Protein 8UVK (pdb70)

Secondary structure (DSSP, 8-state):
-EEEEE-S-HHHHHHHHHHHHHHT-EEEEESSHHHHHHHHHHS--SEEEEE------HHHHHHHHHHHSTT-EEEEEES--SHHHHHHHHHTT-SEEEESS--HHHHHHHHHHHT-------EEETTEEEETTTTEEEETTEEE---HHHHHHHHHHHHTTTS-B-HHHHHHHH-SSGGGS-THHHHHHHHHHIIIIITTTT---EEEETTTEEEE---/-EEEEE-S-HHHHHHHHHHHHHHT-EEEEESSHHHHHHHHHHS--SEEEEESS-SSS-HHHHHHHHHHH-TTSEEEEEES---HHHHHHHHHHT-SEEEESSP-HHHHHHHHHHHHTTT--SSEEETTEEEETTTTEEEETTEE----SHHHHHHHHHHHTTTSEE-HHHHHHHH-SSTTTS-THHHHHHHHHHHHHTHHHHT---EEEETTTEEEE-TT-

B-factor: mean 86.06, std 21.86, range [49.77, 178.03]

Solvent-accessible surface area: 20911 Å² total; per-residue (Å²): 52,90,0,5,0,16,4,69,85,142,69,44,16,52,55,0,27,94,32,1,75,149,84,63,26,48,29,35,58,10,52,45,40,62,69,5,66,131,49,10,57,114,51,74,2,45,0,0,0,0,17,52,86,120,122,67,47,8,49,103,19,0,74,50,11,16,146,112,8,89,201,3,10,0,0,0,0,5,76,55,60,75,86,103,23,25,35,51,0,0,84,29,0,0,10,0,11,12,53,26,137,25,48,56,79,35,6,37,2,16,0,51,3,34,45,88,168,44,82,96,83,58,39,144,72,118,85,17,47,1,24,21,68,25,24,62,0,35,81,135,69,94,92,26,138,5,56,37,78,27,4,66,0,0,14,32,0,13,129,70,46,120,96,77,7,20,26,123,92,0,12,104,64,18,14,90,111,49,95,131,55,90,76,79,51,0,82,91,4,5,90,55,0,73,99,70,6,16,74,92,38,95,50,63,8,1,76,78,50,90,123,45,12,27,63,4,26,25,143,31,2,0,0,0,0,1,48,79,120,74,31,4,52,60,0,27,89,43,1,80,92,95,56,28,38,26,16,52,5,62,30,33,142,50,0,69,124,37,17,69,88,27,83,5,33,0,0,0,0,2,33,119,10,94,89,40,79,4,25,83,2,0,72,21,0,46,135,66,28,71,153,3,14,1,0,0,0,6,61,64,29,75,76,101,22,18,27,104,0,0,116,28,7,0,26,0,10,19,129,31,127,21,46,42,85,33,5,28,2,13,0,24,4,20,33,8,89,31,23,34,28,60,12,78,41,113,66,0,47,0,32,55,109,68,63,30,0,38,17,136,68,133,108,14,123,5,83,31,81,25,8,67,0,0,18,25,0,9,45,35,40,90,66,16,5,18,58,97,33,0,8,10,2,4,18,112,72,8,106,147,41,83,65,75,42,0,74,90,6,2,87,59,0,77,108,79,1,18,77,82,62,134,38,64,0,8,72,74,19,223,106,74,4,12,2,1,26,16,101,109

Sequence (440 aa):
GRILVIEDEISLNKTIIDNLNEFGYQTDSSENFKDGEYFIGIRHYDLVLASWNPDGDGAELVNTIKHKSPRTSVMIMSAKADKDTEIKALKAGADDFVKKPLDFDILLARIEARLRLGGTNVIKIEDLVIDPDEEKITYKGQDIELKGKPFEVLTHLARHSDQIVSKEQLLDAIWEEPELVTPNVIEVAINQIRQKMDKPLNISTIETVRRRGYRFCFPGRILVIEDEISLNKTIIDNLNEFGYQTDSSENFKDGEYFIGIRHYDLVLASWNLPDGDGAELVNTIKHKSPRTSVMIMSAKADKDTEIKALKAGADDFVKKPLDFDILLARIEARLRLGGTNVIKIEDLVIDPDEEKITYKGQDIELKGKPFEVLTHLARHSDQIVSKEQLLDAIWEEPELVTPNVIEVAINQIRQKMDKPLNISTIETVRRRGYRFCFPK

Radius of gyration: 24.23 Å; Cα contacts (8 Å, |Δi|>4): 770; chains: 2; bounding box: 55×51×70 Å

Foldseek 3Di:
DEEEEAALPPVVQVVVVVLCVVVPYHYDYHPDVVVVLVVCQVDPGQEYEYECAVVNPLLVSLVSCCVNHVNHAYEYEYQPPDPVVQVSNVVSPHPYYAYPVHDSVVVVVVVCVSPDDDDAPWDDDPQWIQHPVVRWIDGPRHTFPAGDLLSVLLSVQSVVAPDFDALLRSLVVRPDPSVVDDSCVVVVSVVVVCVRDCPVVVFDQWDADPPTHIHGDGD/DEEEEEAQPPVVQVVLVVLCVVVPWQYDYHHDLVVSLVCLVPAPGQEYEHECDGVDDHSLRSQVSSCVSPVNYAYEYEYQPDDPVVQVVNVVSPHPYYAYPVDDSVVVVVVVVVVSLLPHDQWDDDDQWIQHPVVRWIDGPNHGFDDDDLLSQLQVSQVSVAPDFDALRNSQSTNPNCSVPDDSVVVVVSVVVVCVGDCVVVVFDAWDADPPGGIHGDRVD

Nearest PDB structures (foldseek):
  8uvk-assembly1_A  TM=1.005E+00  e=1.891E-45  Campylobacter jejuni
  8uvk-assembly1_B  TM=5.355E-01  e=2.330E-37  Campylobacter jejuni
  8uvx-assembly1_B  TM=5.362E-01  e=5.624E-37  Campylobacter jejuni
  3q9s-assembly1_A  TM=5.765E-01  e=9.140E-16  Deinococcus radiodurans
  6lgq-assembly1_D  TM=5.216E-01  e=4.295E-16  Escherichia coli

Structure (mmCIF, N/CA/C/O backbone):
data_8UVK
#
_entry.id   8UVK
#
_cell.length_a   66.620
_cell.length_b   80.101
_cell.length_c   68.202
_cell.angle_alpha   90.000
_cell.angle_beta   105.600
_cell.angle_gamma   90.000
#
_symmetry.space_group_name_H-M   'P 1 21 1'
#
loop_
_entity.id
_entity.type
_entity.pdbx_description
1 polymer 'DNA-binding response regulator'
2 polymer "DNA (5'-D(*TP*TP*GP*GP*TP*TP*AP*AP*TP*AP*AP*TP*AP*TP*CP*TP*TP*AP*AP*TP*T)-3')"
3 polymer "DNA (5'-D(*AP*AP*TP*TP*AP*AP*GP*AP*TP*AP*TP*TP*AP*TP*TP*AP*AP*CP*CP*AP*A)-3')"
4 non-polymer DI(HYDROXYETHYL)ETHER
5 water water
#
loop_
_atom_site.group_PDB
_atom_site.id
_atom_site.type_symbol
_atom_site.label_atom_id
_atom_site.label_alt_id
_atom_site.label_comp_id
_atom_site.label_asym_id
_atom_site.label_entity_id
_atom_site.label_seq_id
_atom_site.pdbx_PDB_ins_code
_atom_site.Cartn_x
_atom_site.Cartn_y
_atom_site.Cartn_z
_atom_site.occupancy
_atom_site.B_iso_or_equiv
_atom_site.auth_seq_id
_atom_site.auth_comp_id
_atom_site.auth_asym_id
_atom_site.auth_atom_id
_atom_site.pdbx_PDB_model_num
ATOM 1 N N . GLY A 1 2 ? 25.86700 25.05100 32.66300 1.000 116.96498 1 GLY A N 1
ATOM 2 C CA . GLY A 1 2 ? 27.08000 25.10800 33.45500 1.000 116.97622 1 GLY A CA 1
ATOM 3 C C . GLY A 1 2 ? 27.22000 26.41600 34.20200 1.000 116.56540 1 GLY A C 1
ATOM 4 O O . GLY A 1 2 ? 28.31100 26.77600 34.63700 1.000 116.43507 1 GLY A O 1
ATOM 5 N N . ARG A 1 3 ? 26.11400 27.13100 34.35700 1.000 116.48896 2 ARG A N 1
ATOM 6 C CA . ARG A 1 3 ? 26.15300 28.40300 35.06000 1.000 116.11856 2 ARG A CA 1
ATOM 7 C C . ARG A 1 3 ? 25.75800 28.24300 36.50900 1.000 116.02368 2 ARG A C 1
ATOM 8 O O . ARG A 1 3 ? 24.63700 27.83900 36.81300 1.000 115.99101 2 ARG A O 1
ATOM 16 N N . ILE A 1 4 ? 26.67900 28.56100 37.40600 1.000 84.70915 3 ILE A N 1
ATOM 17 C CA . ILE A 1 4 ? 26.39000 28.46900 38.82300 1.000 84.58980 3 ILE A CA 1
ATOM 18 C C . ILE A 1 4 ? 26.75900 29.77100 39.49100 1.000 84.30163 3 ILE A C 1
ATOM 19 O O . ILE A 1 4 ? 27.84500 30.29600 39.26800 1.000 84.31943 3 ILE A O 1
ATOM 24 N N . LEU A 1 5 ? 25.86300 30.30800 40.30600 1.000 98.97961 4 LEU A N 1
ATOM 25 C CA . LEU A 1 5 ? 26.19000 31.51600 41.04500 1.000 98.78375 4 LEU A CA 1
ATOM 26 C C . LEU A 1 5 ? 26.31300 31.18800 42.52300 1.000 98.72506 4 LEU A C 1
ATOM 27 O O . LEU A 1 5 ? 25.59600 30.32900 43.03100 1.000 98.73987 4 LEU A O 1
ATOM 32 N N . VAL A 1 6 ? 27.23200 31.85400 43.21100 1.000 93.96820 5 VAL A N 1
ATOM 33 C CA . VAL A 1 6 ? 27.46200 31.56000 44.61900 1.000 93.92661 5 VAL A CA 1
ATOM 34 C C . VAL A 1 6 ? 27.20600 32.76300 45.50700 1.000 93.57303 5 VAL A C 1
ATOM 35 O O . VAL A 1 6 ? 27.75500 33.83600 45.27200 1.000 93.58416 5 VAL A O 1
ATOM 39 N N . ILE A 1 7 ? 26.37700 32.59100 46.52900 1.000 108.37215 6 ILE A N 1
ATOM 40 C CA . ILE A 1 7 ? 26.12900 33.67600 47.46500 1.000 108.10553 6 ILE A CA 1
ATOM 41 C C . ILE A 1 7 ? 26.75900 33.35100 48.79900 1.000 108.34717 6 ILE A C 1
ATOM 42 O O . ILE A 1 7 ? 26.17800 32.62900 49.60700 1.000 108.24632 6 ILE A O 1
ATOM 47 N N . GLU A 1 8 ? 27.95000 33.88100 49.03700 1.000 103.89503 7 GLU A N 1
ATOM 48 C CA . GLU A 1 8 ? 28.62500 33.65500 50.30500 1.000 104.14496 7 GLU A CA 1
ATOM 49 C C . GLU A 1 8 ? 29.19200 34.96700 50.80100 1.000 104.09086 7 GLU A C 1
ATOM 50 O O . GLU A 1 8 ? 29.78900 35.71700 50.03200 1.000 104.07172 7 GLU A O 1
ATOM 56 N N . ASP A 1 9 ? 29.00900 35.25000 52.08400 1.000 122.43910 8 ASP A N 1
ATOM 57 C CA . ASP A 1 9 ? 29.56500 36.47800 52.63800 1.000 122.44137 8 ASP A CA 1
ATOM 58 C C . ASP A 1 9 ? 31.02500 36.34000 53.07700 1.000 123.01826 8 ASP A C 1
ATOM 59 O O . ASP A 1 9 ? 31.69100 37.36700 53.27100 1.000 123.83954 8 ASP A O 1
ATOM 64 N N . GLU A 1 10 ? 31.53900 35.12000 53.27000 1.000 124.45492 9 GLU A N 1
ATOM 65 C CA . GLU A 1 10 ? 32.97600 34.94400 53.47200 1.000 124.99929 9 GLU A CA 1
ATOM 66 C C . GLU A 1 10 ? 33.68900 35.14400 52.14300 1.000 125.05433 9 GLU A C 1
ATOM 67 O O . GLU A 1 10 ? 33.44600 34.39800 51.19000 1.000 125.06084 9 GLU A O 1
ATOM 73 N N . ILE A 1 11 ? 34.56800 36.14700 52.07900 1.000 112.48164 10 ILE A N 1
ATOM 74 C CA . ILE A 1 11 ? 35.29600 36.41400 50.83800 1.000 113.54152 10 ILE A CA 1
ATOM 75 C C . ILE A 1 11 ? 36.19400 35.23400 50.48600 1.000 112.98500 10 ILE A C 1
ATOM 76 O O . ILE A 1 11 ? 36.17500 34.73500 49.35100 1.000 112.89577 10 ILE A O 1
ATOM 81 N N . SER A 1 12 ? 36.97000 34.75200 51.46700 1.000 109.65358 11 SER A N 1
ATOM 82 C CA . SER A 1 12 ? 37.83100 33.59000 51.26800 1.000 110.25773 11 SER A CA 1
ATOM 83 C C . SER A 1 12 ? 37.04500 32.42600 50.67800 1.000 110.25214 11 SER A C 1
ATOM 84 O O . SER A 1 12 ? 37.36000 31.93700 49.58700 1.000 110.26039 11 SER A O 1
ATOM 87 N N . LEU A 1 13 ? 36.00800 31.96700 51.39300 1.000 99.49887 12 LEU A N 1
ATOM 88 C CA . LEU A 1 13 ? 35.17900 30.88000 50.87300 1.000 99.48900 12 LEU A CA 1
ATOM 89 C C . LEU A 1 13 ? 34.67100 31.19800 49.47700 1.000 99.01920 12 LEU A C 1
ATOM 90 O O . LEU A 1 13 ? 34.77000 30.37500 48.56300 1.000 99.26802 12 LEU A O 1
ATOM 95 N N . ASN A 1 14 ? 34.12500 32.40200 49.29800 1.000 99.93711 13 ASN A N 1
ATOM 96 C CA . ASN A 1 14 ? 33.61000 32.80600 47.99700 1.000 99.55160 13 ASN A CA 1
ATOM 97 C C . ASN A 1 14 ? 34.68600 32.70800 46.91900 1.000 99.81832 13 ASN A C 1
ATOM 98 O O . ASN A 1 14 ? 34.46500 32.09000 45.86600 1.000 99.85303 13 ASN A O 1
ATOM 103 N N . LYS A 1 15 ? 35.86100 33.31700 47.16300 1.000 87.64142 14 LYS A N 1
ATOM 104 C CA . LYS A 1 15 ? 36.99800 33.15500 46.25800 1.000 87.90542 14 LYS A CA 1
ATOM 105 C C . LYS A 1 15 ? 37.26400 31.67700 46.00300 1.000 88.31633 14 LYS A C 1
ATOM 106 O O . LYS A 1 15 ? 37.20600 31.20000 44.86100 1.000 88.29942 14 LYS A O 1
ATOM 108 N N . THR A 1 16 ? 37.49800 30.92700 47.08100 1.000 78.38086 15 THR A N 1
ATOM 109 C CA . THR A 1 16 ? 37.74000 29.49300 46.99800 1.000 78.93476 15 THR A CA 1
ATOM 110 C C . THR A 1 16 ? 36.72500 28.79100 46.10200 1.000 78.79456 15 THR A C 1
ATOM 111 O O . THR A 1 16 ? 37.08900 28.20800 45.07000 1.000 78.87795 15 THR A O 1
ATOM 115 N N . ILE A 1 17 ? 35.43600 28.89800 46.46400 1.000 75.90332 16 ILE A N 1
ATOM 116 C CA . ILE A 1 17 ? 34.36800 28.17300 45.77100 1.000 75.69962 16 ILE A CA 1
ATOM 117 C C . ILE A 1 17 ? 34.40200 28.44800 44.27000 1.000 75.49188 16 ILE A C 1
ATOM 118 O O . ILE A 1 17 ? 34.31000 27.52400 43.45000 1.000 75.70531 16 ILE A O 1
ATOM 123 N N . ILE A 1 18 ? 34.54200 29.71900 43.88200 1.000 96.52697 17 ILE A N 1
ATOM 124 C CA . ILE A 1 18 ? 34.54100 30.06700 42.45700 1.000 96.23520 17 ILE A CA 1
ATOM 125 C C . ILE A 1 18 ? 35.69000 29.38500 41.72200 1.000 96.56168 17 ILE A C 1
ATOM 126 O O . ILE A 1 18 ? 35.49500 28.80800 40.64100 1.000 96.59724 17 ILE A O 1
ATOM 131 N N . ASP A 1 19 ? 36.91100 29.47300 42.27900 1.000 100.13205 18 ASP A N 1
ATOM 132 C CA . ASP A 1 19 ? 38.07900 28.86600 41.64200 1.000 100.35153 18 ASP A CA 1
ATOM 133 C C . ASP A 1 19 ? 37.89700 27.36300 41.42400 1.000 100.80347 18 ASP A C 1
ATOM 134 O O . ASP A 1 19 ? 38.37200 26.82900 40.41400 1.000 100.80007 18 ASP A O 1
ATOM 139 N N . ASN A 1 20 ? 37.22100 26.69300 42.34700 1.000 89.14295 19 ASN A N 1
ATOM 140 C CA . ASN A 1 20 ? 36.98400 25.26500 42.19700 1.000 89.57796 19 ASN A CA 1
ATOM 141 C C . ASN A 1 20 ? 36.00900 25.01100 41.06400 1.000 89.40323 19 ASN A C 1
ATOM 142 O O . ASN A 1 20 ? 36.23500 24.14100 40.22500 1.000 89.61468 19 ASN A O 1
ATOM 147 N N . LEU A 1 21 ? 34.92500 25.77400 41.03400 1.000 89.83300 20 LEU A N 1
ATOM 148 C CA . LEU A 1 21 ? 33.92000 25.59200 39.99700 1.000 89.63060 20 LEU A CA 1
ATOM 149 C C . LEU A 1 21 ? 34.50400 25.85200 38.62400 1.000 89.35159 20 LEU A C 1
ATOM 150 O O . LEU A 1 21 ? 34.25400 25.10000 37.68200 1.000 89.38369 20 LEU A O 1
ATOM 155 N N . ASN A 1 22 ? 35.28700 26.91600 38.50700 1.000 97.13618 21 ASN A N 1
ATOM 156 C CA . ASN A 1 22 ? 35.89300 27.25100 37.22700 1.000 96.85018 21 ASN A CA 1
ATOM 157 C C . ASN A 1 22 ? 36.82700 26.14000 36.79700 1.000 97.10073 21 ASN A C 1
ATOM 158 O O . ASN A 1 22 ? 36.85600 25.76100 35.62900 1.000 96.91248 21 ASN A O 1
ATOM 163 N N . GLU A 1 23 ? 37.58400 25.60600 37.74500 1.000 129.38949 22 GLU A N 1
ATOM 164 C CA . GLU A 1 23 ? 38.49200 24.52000 37.43100 1.000 129.61720 22 GLU A CA 1
ATOM 165 C C . GLU A 1 23 ? 37.71200 23.35500 36.86600 1.000 129.79571 22 GLU A C 1
ATOM 166 O O . GLU A 1 23 ? 38.12600 22.73900 35.88600 1.000 129.75188 22 GLU A O 1
ATOM 172 N N . PHE A 1 24 ? 36.57400 23.05300 37.47700 1.000 100.74527 23 PHE A N 1
ATOM 173 C CA . PHE A 1 24 ? 35.75900 21.94000 37.01700 1.000 100.93304 23 PHE A CA 1
ATOM 174 C C . PHE A 1 24 ? 35.31000 22.17000 35.58800 1.000 100.58734 23 PHE A C 1
ATOM 175 O O . PHE A 1 24 ? 35.31200 21.24800 34.77600 1.000 100.88511 23 PHE A O 1
ATOM 183 N N . GLY A 1 25 ? 34.92300 23.40000 35.27700 1.000 96.86340 24 GLY A N 1
ATOM 184 C CA . GLY A 1 25 ? 34.45000 23.71000 33.94200 1.000 96.57273 24 GLY A CA 1
ATOM 185 C C . GLY A 1 25 ? 33.22900 24.59400 33.85700 1.000 96.63248 24 GLY A C 1
ATOM 186 O O . GLY A 1 25 ? 32.65000 24.76000 32.78600 1.000 96.71583 24 GLY A O 1
ATOM 187 N N . TYR A 1 26 ? 32.83300 25.16800 34.98600 1.000 97.44871 25 TYR A N 1
ATOM 188 C CA . TYR A 1 26 ? 31.53000 25.79400 35.13400 1.000 97.13862 25 TYR A CA 1
ATOM 189 C C . TYR A 1 26 ? 31.60100 27.29000 34.95800 1.000 96.57729 25 TYR A C 1
ATOM 190 O O . TYR A 1 26 ? 32.48200 27.93700 35.51900 1.000 96.39244 25 TYR A O 1
ATOM 199 N N . GLN A 1 27 ? 30.68400 27.85700 34.18500 1.000 89.74458 26 GLN A N 1
ATOM 200 C CA . GLN A 1 27 ? 30.63500 29.30300 34.08400 1.000 89.35879 26 GLN A CA 1
ATOM 201 C C . GLN A 1 27 ? 30.07200 29.75300 35.40900 1.000 89.30843 26 GLN A C 1
ATOM 202 O O . GLN A 1 27 ? 29.10100 29.17400 35.88900 1.000 89.44354 26 GLN A O 1
ATOM 204 N N . THR A 1 28 ? 30.66400 30.76900 36.02300 1.000 98.10407 27 THR A N 1
ATOM 205 C CA . THR A 1 28 ? 30.21600 31.14900 37.35900 1.000 98.01557 27 THR A CA 1
ATOM 206 C C . THR A 1 28 ? 30.12500 32.63700 37.63300 1.000 97.59191 27 THR A C 1
ATOM 207 O O . THR A 1 28 ? 30.88900 33.42000 37.07400 1.000 97.92236 27 THR A O 1
ATOM 211 N N . ASP A 1 29 ? 29.19500 33.02900 38.49600 1.000 113.57345 28 ASP A N 1
ATOM 212 C CA . ASP A 1 29 ? 29.07900 34.42300 38.89100 1.000 113.53510 28 ASP A CA 1
ATOM 213 C C . ASP A 1 29 ? 29.14200 34.43000 40.40300 1.000 113.27084 28 ASP A C 1
ATOM 214 O O . ASP A 1 29 ? 29.05600 33.37300 41.02400 1.000 113.42397 28 ASP A O 1
ATOM 219 N N . SER A 1 30 ? 29.29400 35.59900 41.01200 1.000 113.94219 29 SER A N 1
ATOM 220 C CA . SER A 1 30 ? 29.45500 35.63100 42.46200 1.000 113.84420 29 SER A CA 1
ATOM 221 C C . SER A 1 30 ? 28.78200 36.80100 43.14900 1.000 113.79167 29 SER A C 1
ATOM 222 O O . SER A 1 30 ? 28.74900 37.90600 42.61400 1.000 115.90651 29 SER A O 1
ATOM 225 N N . SER A 1 31 ? 28.24800 36.56000 44.33900 1.000 100.30351 30 SER A N 1
ATOM 226 C CA . SER A 1 31 ? 27.63300 37.62500 45.11500 1.000 100.58779 30 SER A CA 1
ATOM 227 C C . SER A 1 31 ? 27.85200 37.35900 46.58900 1.000 100.21326 30 SER A C 1
ATOM 228 O O . SER A 1 31 ? 27.89400 36.20700 47.02400 1.000 99.90150 30 SER A O 1
ATOM 231 N N . GLU A 1 32 ? 27.98300 38.43700 47.35400 1.000 103.71213 31 GLU A N 1
ATOM 232 C CA . GLU A 1 32 ? 28.14800 38.34900 48.79800 1.000 103.42071 31 GLU A CA 1
ATOM 233 C C . GLU A 1 32 ? 26.84600 38.58400 49.53700 1.000 102.94084 31 GLU A C 1
ATOM 234 O O . GLU A 1 32 ? 26.81800 38.46200 50.76800 1.000 102.58215 31 GLU A O 1
ATOM 236 N N . ASN A 1 33 ? 25.79600 38.91000 48.78900 1.000 113.10161 32 ASN A N 1
ATOM 237 C CA . ASN A 1 33 ? 24.49800 39.18300 49.38400 1.000 112.91116 32 ASN A CA 1
ATOM 238 C C . ASN A 1 33 ? 23.39700 38.72800 48.44500 1.000 111.53570 32 ASN A C 1
ATOM 239 O O . ASN A 1 33 ? 23.62000 38.57600 47.24500 1.000 111.48257 32 ASN A O 1
ATOM 244 N N . PHE A 1 34 ? 22.20500 38.51300 48.98400 1.000 103.87647 33 PHE A N 1
ATOM 245 C CA . PHE A 1 34 ? 21.08800 38.08300 48.16000 1.000 103.55932 33 PHE A CA 1
ATOM 246 C C . PHE A 1 34 ? 20.67500 39.18400 47.20300 1.000 104.30411 33 PHE A C 1
ATOM 247 O O . PHE A 1 34 ? 20.38900 38.91900 46.04000 1.000 104.11033 33 PHE A O 1
ATOM 249 N N . LYS A 1 35 ? 20.64100 40.41900 47.68800 1.000 117.32165 34 LYS A N 1
ATOM 250 C CA . LYS A 1 35 ? 20.20700 41.53400 46.86000 1.000 119.68601 34 LYS A CA 1
ATOM 251 C C . LYS A 1 35 ? 20.80200 41.42100 45.47500 1.000 119.81923 34 LYS A C 1
ATOM 252 O O . LYS A 1 35 ? 20.08200 41.38100 44.48000 1.000 119.51443 34 LYS A O 1
ATOM 254 N N . ASP A 1 36 ? 22.12200 41.32700 45.39800 1.000 149.61522 35 ASP A N 1
ATOM 255 C CA . ASP A 1 36 ? 22.77700 41.20600 44.10300 1.000 149.94211 35 ASP A CA 1
ATOM 256 C C . ASP A 1 36 ? 22.43300 39.88500 43.43500 1.000 147.01476 35 ASP A C 1
ATOM 257 O O . ASP A 1 36 ? 22.23900 39.82900 42.22100 1.000 147.07441 35 ASP A O 1
ATOM 262 N N . GLY A 1 37 ? 22.35000 38.81900 44.22100 1.000 132.60249 36 GLY A N 1
ATOM 263 C CA . GLY A 1 37 ? 22.08200 37.51200 43.65300 1.000 132.05393 36 GLY A CA 1
ATOM 264 C C . GLY A 1 37 ? 20.77700 37.45900 42.89400 1.000 131.99519 36 GLY A C 1
ATOM 265 O O . GLY A 1 37 ? 20.73100 36.98100 41.76000 1.000 132.07891 36 GLY A O 1
ATOM 266 N N . GLU A 1 38 ? 19.71200 37.96600 43.50300 1.000 133.86722 37 GLU A N 1
ATOM 267 C CA . GLU A 1 38 ? 18.40700 37.93000 42.85800 1.000 133.83192 37 GLU A CA 1
ATOM 268 C C . GLU A 1 38 ? 18.47400 38.69000 41.55200 1.000 134.43440 37 GLU A C 1
ATOM 269 O O . GLU A 1 38 ? 17.73200 38.40400 40.61600 1.000 134.49946 37 GLU A O 1
ATOM 275 N N . TYR A 1 39 ? 19.36800 39.66300 41.48400 1.000 134.06645 38 TYR A N 1
ATOM 276 C CA . TYR A 1 39 ? 19.53600 40.41300 40.25500 1.000 136.03298 38 TYR A CA 1
ATOM 277 C C . TYR A 1 39 ? 20.03500 39.51800 39.13900 1.000 134.80290 38 TYR A C 1
ATOM 278 O O . TYR A 1 39 ? 19.48700 39.53100 38.04100 1.000 134.90704 38 TYR A O 1
ATOM 287 N N . PHE A 1 40 ? 21.06700 38.73100 39.41400 1.000 131.89784 39 PHE A N 1
ATOM 288 C CA . PHE A 1 40 ? 21.65100 37.89800 38.36400 1.000 131.85583 39 PHE A CA 1
ATOM 289 C C . PHE A 1 40 ? 20.65300 36.90600 37.79600 1.000 131.56587 39 PHE A C 1
ATOM 290 O O . PHE A 1 40 ? 20.54400 36.75600 36.57900 1.000 131.82864 39 PHE A O 1
ATOM 298 N N . ILE A 1 41 ? 19.91700 36.23200 38.67000 1.000 119.16702 40 ILE A N 1
ATOM 299 C CA . ILE A 1 41 ? 18.97300 35.22600 38.21000 1.000 119.37478 40 ILE A CA 1
ATOM 300 C C . ILE A 1 41 ? 17.95900 35.88300 37.30000 1.000 119.64745 40 ILE A C 1
ATOM 301 O O . ILE A 1 41 ? 17.42600 35.24500 36.39500 1.000 120.04126 40 ILE A O 1
ATOM 306 N N . GLY A 1 42 ? 17.69100 37.16100 37.53200 1.000 136.09670 41 GLY A N 1
ATOM 307 C CA . GLY A 1 42 ? 16.76800 37.88700 36.68100 1.000 136.63495 41 GLY A CA 1
ATOM 308 C C . GLY A 1 42 ? 17.31900 38.06000 35.28200 1.000 137.09350 41 GLY A C 1
ATOM 309 O O . GLY A 1 42 ? 16.59600 37.89400 34.30100 1.000 137.39021 41 GLY A O 1
ATOM 310 N N . ILE A 1 43 ? 18.60100 38.38800 35.17800 1.000 114.09616 42 ILE A N 1
ATOM 311 C CA . ILE A 1 43 ? 19.20200 38.61900 33.86400 1.000 114.55782 42 ILE A CA 1
ATOM 312 C C . ILE A 1 43 ? 19.31600 37.31200 33.07900 1.000 114.30929 42 ILE A C 1
ATOM 313 O O . ILE A 1 43 ? 18.73300 37.17600 31.99700 1.000 114.59151 42 ILE A O 1
ATOM 318 N N . ARG A 1 44 ? 20.06300 36.33200 33.59900 1.000 100.73480 43 ARG A N 1
ATOM 319 C CA . ARG A 1 44 ? 20.24000 35.07200 32.88600 1.000 100.74800 43 ARG A CA 1
ATOM 320 C C . ARG A 1 44 ? 19.97300 33.88800 33.80700 1.000 100.72231 43 ARG A C 1
ATOM 321 O O . ARG A 1 44 ? 20.01900 33.99700 35.03400 1.000 100.50689 43 ARG A O 1
ATOM 325 N N . HIS A 1 45 ? 19.70100 32.73500 33.20500 1.000 105.59788 44 HIS A N 1
ATOM 326 C CA . HIS A 1 45 ? 19.39600 31.54000 33.98800 1.000 105.61759 44 HIS A CA 1
ATOM 327 C C . HIS A 1 45 ? 20.63600 30.84700 34.50600 1.000 105.57072 44 HIS A C 1
ATOM 328 O O . HIS A 1 45 ? 21.62400 30.71400 33.78700 1.000 105.69006 44 HIS A O 1
ATOM 335 N N . TYR A 1 46 ? 20.58200 30.38800 35.75000 1.000 113.03413 45 TYR A N 1
ATOM 336 C CA . TYR A 1 46 ? 21.70600 29.65600 36.31900 1.000 113.08791 45 TYR A CA 1
ATOM 337 C C . TYR A 1 46 ? 21.26200 28.25400 36.67700 1.000 113.17588 45 TYR A C 1
ATOM 338 O O . TYR A 1 46 ? 20.34200 28.07800 37.46600 1.000 112.87999 45 TYR A O 1
ATOM 347 N N . ASP A 1 47 ? 21.92100 27.25200 36.11400 1.000 97.40776 46 ASP A N 1
ATOM 348 C CA . ASP A 1 47 ? 21.50700 25.87400 36.34300 1.000 97.56033 46 ASP A CA 1
ATOM 349 C C . ASP A 1 47 ? 21.46800 25.50900 37.82200 1.000 97.24687 46 ASP A C 1
ATOM 350 O O . ASP A 1 47 ? 20.73300 24.60800 38.22100 1.000 97.10419 46 ASP A O 1
ATOM 355 N N . LEU A 1 48 ? 22.25900 26.19800 38.63400 1.000 81.84302 47 LEU A N 1
ATOM 356 C CA . LEU A 1 48 ? 22.29700 25.89800 40.05700 1.000 81.56702 47 LEU A CA 1
ATOM 357 C C . LEU A 1 48 ? 22.73200 27.09600 40.87800 1.000 81.25077 47 LEU A C 1
ATOM 358 O O . LEU A 1 48 ? 23.48100 27.94500 40.39900 1.000 81.45059 47 LEU A O 1
ATOM 363 N N . VAL A 1 49 ? 22.26200 27.16700 42.11600 1.000 76.52570 48 VAL A N 1
ATOM 364 C CA . VAL A 1 49 ? 22.64100 28.25900 42.99500 1.000 76.27244 48 VAL A CA 1
ATOM 365 C C . VAL A 1 49 ? 23.17100 27.72700 44.31100 1.000 76.30223 48 VAL A C 1
ATOM 366 O O . VAL A 1 49 ? 22.49700 26.94900 44.98300 1.000 75.98250 48 VAL A O 1
ATOM 370 N N . LEU A 1 50 ? 24.37800 28.13300 44.68500 1.000 75.13245 49 LEU A N 1
ATOM 371 C CA . LEU A 1 50 ? 24.92800 27.72600 45.96900 1.000 75.20904 49 LEU A CA 1
ATOM 372 C C . LEU A 1 50 ? 24.93500 28.92000 46.89200 1.000 74.85306 49 LEU A C 1
ATOM 373 O O . LEU A 1 50 ? 25.61100 29.90900 46.62500 1.000 75.04682 49 LEU A O 1
ATOM 378 N N . ALA A 1 51 ? 24.18400 28.83800 47.98100 1.000 82.57135 50 ALA A N 1
ATOM 379 C CA . ALA A 1 51 ? 24.08100 29.96800 48.88900 1.000 82.28084 50 ALA A CA 1
ATOM 380 C C . ALA A 1 51 ? 24.21500 29.54700 50.33400 1.000 82.20314 50 ALA A C 1
ATOM 381 O O . ALA A 1 51 ? 23.93800 28.40200 50.68200 1.000 82.07541 50 ALA A O 1
ATOM 383 N N . SER A 1 52 ? 24.63500 30.47600 51.18100 1.000 82.83064 51 SER A N 1
ATOM 384 C CA . SER A 1 52 ? 24.77900 30.17700 52.59500 1.000 82.83375 51 SER A CA 1
ATOM 385 C C . SER A 1 52 ? 23.46100 30.33600 53.31900 1.000 82.23807 51 SER A C 1
ATOM 386 O O . SER A 1 52 ? 22.70100 31.25800 53.03800 1.000 81.95499 51 SER A O 1
ATOM 389 N N . TRP A 1 53 ? 23.17900 29.43500 54.24700 1.000 103.18823 52 TRP A N 1
ATOM 390 C CA . TRP A 1 53 ? 21.96500 29.54800 55.04000 1.000 102.75128 52 TRP A CA 1
ATOM 391 C C . TRP A 1 53 ? 22.08800 30.74500 55.96000 1.000 102.91009 52 TRP A C 1
ATOM 392 O O . TRP A 1 53 ? 21.16300 31.54700 56.06800 1.000 102.68023 52 TRP A O 1
ATOM 403 N N . ASN A 1 54 ? 23.23400 30.87600 56.61900 1.000 107.88336 53 ASN A N 1
ATOM 404 C CA . ASN A 1 54 ? 23.46500 32.02000 57.49300 1.000 108.04212 53 ASN A CA 1
ATOM 405 C C . ASN A 1 54 ? 23.97900 33.18600 56.67600 1.000 108.17343 53 ASN A C 1
ATOM 406 O O . ASN A 1 54 ? 25.10800 33.15800 56.18900 1.000 108.56905 53 ASN A O 1
ATOM 408 N N . PRO A 1 56 ? 23.65400 37.80000 55.85800 1.000 139.60479 55 PRO A N 1
ATOM 409 C CA . PRO A 1 56 ? 23.42000 39.08200 56.53200 1.000 141.59315 55 PRO A CA 1
ATOM 410 C C . PRO A 1 56 ? 21.95300 39.31500 56.86700 1.000 141.80239 55 PRO A C 1
ATOM 411 O O . PRO A 1 56 ? 21.63500 39.63200 58.01000 1.000 142.77244 55 PRO A O 1
ATOM 415 N N . ASP A 1 57 ? 21.07400 39.16000 55.88500 1.000 173.31416 56 ASP A N 1
ATOM 416 C CA . ASP A 1 57 ? 19.65000 39.38300 56.11200 1.000 173.62232 56 ASP A CA 1
ATOM 417 C C . ASP A 1 57 ? 19.00900 38.21400 56.84600 1.000 171.42412 56 ASP A C 1
ATOM 418 O O . ASP A 1 57 ? 17.94200 38.36000 57.44000 1.000 171.79075 56 ASP A O 1
ATOM 423 N N . GLY A 1 58 ? 19.65600 37.05600 56.81100 1.000 153.54335 57 GLY A N 1
ATOM 424 C CA . GLY A 1 58 ? 19.12800 35.89300 57.50000 1.000 153.28298 57 GLY A CA 1
ATOM 425 C C . GLY A 1 58 ? 17.74000 35.49200 57.04600 1.000 153.07677 57 GLY A C 1
ATOM 426 O O . GLY A 1 58 ? 16.87900 35.19700 57.87400 1.000 153.12375 57 GLY A O 1
ATOM 427 N N . ASP A 1 59 ? 17.51100 35.47900 55.73800 1.000 120.87353 58 ASP A N 1
ATOM 428 C CA . ASP A 1 59 ? 16.21900 35.05900 55.20700 1.000 120.69193 58 ASP A CA 1
ATOM 429 C C . ASP A 1 59 ? 16.40400 33.90800 54.24000 1.000 120.62541 58 ASP A C 1
ATOM 430 O O . ASP A 1 59 ? 15.75500 33.86000 53.19700 1.000 120.66290 58 ASP A O 1
ATOM 432 N N . GLY A 1 60 ? 17.28400 32.97400 54.57900 1.000 119.19415 59 GLY A N 1
ATOM 433 C CA . GLY A 1 60 ? 17.57100 31.87000 53.68100 1.000 119.14090 59 GLY A CA 1
ATOM 434 C C . GLY A 1 60 ? 16.33900 31.09200 53.28200 1.000 119.02225 59 GLY A C 1
ATOM 435 O O . GLY A 1 60 ? 16.16100 30.75700 52.11200 1.000 118.99448 59 GLY A O 1
ATOM 436 N N . ALA A 1 61 ? 15.47600 30.81200 54.24800 1.000 106.44106 60 ALA A N 1
ATOM 437 C CA . ALA A 1 61 ? 14.25800 30.08900 53.94600 1.000 106.32818 60 ALA A CA 1
ATOM 438 C C . ALA A 1 61 ? 13.51500 30.84600 52.86800 1.000 106.44190 60 ALA A C 1
ATOM 439 O O . ALA A 1 61 ? 13.04100 30.25700 51.89900 1.000 106.45532 60 ALA A O 1
ATOM 441 N N . GLU A 1 62 ? 13.42500 32.15800 53.02500 1.000 125.97344 61 GLU A N 1
ATOM 442 C CA . GLU A 1 62 ? 12.76300 32.97200 52.02000 1.000 126.19236 61 GLU A CA 1
ATOM 443 C C . GLU A 1 62 ? 13.58800 33.01200 50.75000 1.000 126.20581 61 GLU A C 1
ATOM 444 O O . GLU A 1 62 ? 13.04300 33.08100 49.65000 1.000 126.31924 61 GLU A O 1
ATOM 450 N N . LEU A 1 63 ? 14.90400 32.96600 50.89900 1.000 93.22502 62 LEU A N 1
ATOM 451 C CA . LEU A 1 63 ? 15.77400 33.00800 49.73900 1.000 93.37545 62 LEU A CA 1
ATOM 452 C C . LEU A 1 63 ? 15.42900 31.86900 48.80600 1.000 93.41181 62 LEU A C 1
ATOM 453 O O . LEU A 1 63 ? 15.18600 32.08100 47.62200 1.000 93.64604 62 LEU A O 1
ATOM 458 N N . VAL A 1 64 ? 15.36400 30.66000 49.34400 1.000 83.69004 63 VAL A N 1
ATOM 459 C CA . VAL A 1 64 ? 15.08900 29.51000 48.50800 1.000 83.66290 63 VAL A CA 1
ATOM 460 C C . VAL A 1 64 ? 13.79900 29.74900 47.76000 1.000 83.91575 63 VAL A C 1
ATOM 461 O O . VAL A 1 64 ? 13.72400 29.53300 46.55100 1.000 84.22334 63 VAL A O 1
ATOM 465 N N . ASN A 1 65 ? 12.78500 30.21600 48.47300 1.000 110.23423 64 ASN A N 1
ATOM 466 C CA . ASN A 1 65 ? 11.49900 30.46800 47.84900 1.000 110.58457 64 ASN A CA 1
ATOM 467 C C . ASN A 1 65 ? 11.63500 31.45800 46.71200 1.000 110.97507 64 ASN A C 1
ATOM 468 O O . ASN A 1 65 ? 11.16200 31.20600 45.60500 1.000 111.33813 64 ASN A O 1
ATOM 473 N N . THR A 1 66 ? 12.28600 32.58600 46.97300 1.000 111.02941 65 THR A N 1
ATOM 474 C CA . THR A 1 66 ? 12.36900 33.61600 45.93800 1.000 111.36195 65 THR A CA 1
ATOM 475 C C . THR A 1 66 ? 13.09800 33.12000 44.68600 1.000 111.61838 65 THR A C 1
ATOM 476 O O . THR A 1 66 ? 12.69600 33.45200 43.56400 1.000 112.08286 65 THR A O 1
ATOM 480 N N . ILE A 1 67 ? 14.18200 32.34200 44.85100 1.000 84.35352 66 ILE A N 1
ATOM 481 C CA . ILE A 1 67 ? 14.86400 31.75400 43.69100 1.000 84.60882 66 ILE A CA 1
ATOM 482 C C . ILE A 1 67 ? 13.92000 30.84000 42.92100 1.000 84.83632 66 ILE A C 1
ATOM 483 O O . ILE A 1 67 ? 13.80500 30.93600 41.69100 1.000 85.26947 66 ILE A O 1
ATOM 488 N N . LYS A 1 68 ? 13.26600 29.90400 43.62500 1.000 86.46554 67 LYS A N 1
ATOM 489 C CA . LYS A 1 68 ? 12.34400 28.99000 42.95200 1.000 86.72129 67 LYS A CA 1
ATOM 490 C C . LYS A 1 68 ? 11.22600 29.74000 42.23400 1.000 87.30543 67 LYS A C 1
ATOM 491 O O . LYS A 1 68 ? 10.74800 29.28200 41.19400 1.000 87.79470 67 LYS A O 1
ATOM 497 N N . HIS A 1 69 ? 10.80800 30.89300 42.76400 1.000 100.03207 68 HIS A N 1
ATOM 498 C CA . HIS A 1 69 ? 9.78400 31.70100 42.10900 1.000 100.69932 68 HIS A CA 1
ATOM 499 C C . HIS A 1 69 ? 10.34000 32.39700 40.87000 1.000 101.06248 68 HIS A C 1
ATOM 500 O O . HIS A 1 69 ? 9.85200 32.19000 39.74900 1.000 101.64679 68 HIS A O 1
ATOM 507 N N . LYS A 1 70 ? 11.37000 33.23200 41.06400 1.000 102.14521 69 LYS A N 1
ATOM 508 C CA . LYS A 1 70 ? 11.92000 34.02500 39.96700 1.000 102.43689 69 LYS A CA 1
ATOM 509 C C . LYS A 1 70 ? 12.47700 33.13800 38.85300 1.00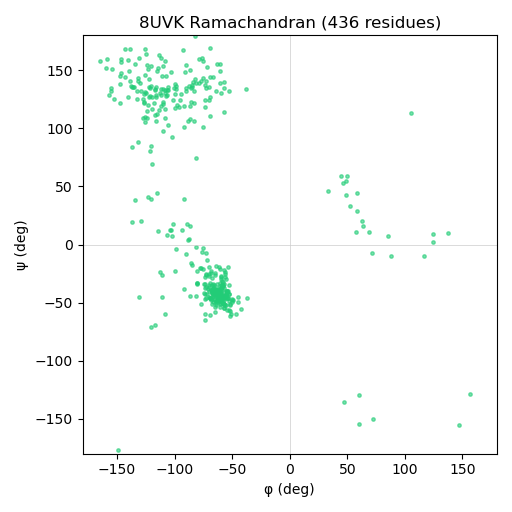0 102.69073 69 LYS A C 1
ATOM 510 O O . LYS A 1 70 ? 12.29300 33.43200 37.66700 1.000 103.23953 69 LYS A O 1
ATOM 516 N N . SER A 1 71 ? 13.14000 32.03700 39.21500 1.000 85.97345 70 SER A N 1
ATOM 517 C CA . SER A 1 71 ? 13.90400 31.22300 38.26800 1.000 86.14278 70 SER A CA 1
ATOM 518 C C . SER A 1 71 ? 13.59600 29.77100 38.59800 1.000 86.01856 70 SER A C 1
ATOM 519 O O . SER A 1 71 ? 14.33500 29.11100 39.34000 1.000 85.57454 70 SER A O 1
ATOM 522 N N . PRO A 1 72 ? 12.48400 29.24600 38.07400 1.000 86.20419 71 PRO A N 1
ATOM 523 C CA . PRO A 1 72 ? 11.96900 27.97600 38.60200 1.000 85.95064 71 PRO A CA 1
ATOM 524 C C . PRO A 1 72 ? 12.80600 26.78800 38.19700 1.000 85.85517 71 PRO A C 1
ATOM 525 O O . PRO A 1 72 ? 12.79600 25.76500 38.89100 1.000 85.41379 71 PRO A O 1
ATOM 529 N N . ARG A 1 73 ? 13.52500 26.88300 37.09300 1.000 94.76745 72 ARG A N 1
ATOM 530 C CA . ARG A 1 73 ? 14.23900 25.72500 36.58600 1.000 94.87635 72 ARG A CA 1
ATOM 531 C C . ARG A 1 73 ? 15.57300 25.48800 37.29300 1.000 94.57827 72 ARG A C 1
ATOM 532 O O . ARG A 1 73 ? 16.26600 24.52200 36.95400 1.000 94.73791 72 ARG A O 1
ATOM 540 N N . THR A 1 74 ? 15.93400 26.36400 38.22400 1.000 90.81709 73 THR A N 1
ATOM 541 C CA . THR A 1 74 ? 17.24000 26.27200 38.87100 1.000 90.64001 73 THR A CA 1
ATOM 542 C C . THR A 1 74 ? 17.26900 25.42500 40.12600 1.000 90.12789 73 THR A C 1
ATOM 543 O O . THR A 1 74 ? 16.25400 25.26800 40.80100 1.000 89.57478 73 THR A O 1
ATOM 547 N N . SER A 1 75 ? 18.44200 24.89000 40.44700 1.000 73.01537 74 SER A N 1
ATOM 548 C CA . SER A 1 75 ? 18.58800 24.08700 41.64900 1.000 72.52646 74 SER A CA 1
ATOM 549 C C . SER A 1 75 ? 19.18600 24.92100 42.75700 1.000 72.25257 74 SER A C 1
ATOM 550 O O . SER A 1 75 ? 20.10900 25.69600 42.52600 1.000 72.60586 74 SER A O 1
ATOM 553 N N . VAL A 1 76 ? 18.66300 24.76700 43.96400 1.000 64.75391 75 VAL A N 1
ATOM 554 C CA . VAL A 1 76 ? 19.18100 25.51600 45.09500 1.000 64.55022 75 VAL A CA 1
ATOM 555 C C . VAL A 1 76 ? 19.91700 24.60300 46.05400 1.000 64.53120 75 VAL A C 1
ATOM 556 O O . VAL A 1 76 ? 19.34300 23.64800 46.57200 1.000 63.99253 75 VAL A O 1
ATOM 560 N N . MET A 1 77 ? 21.19000 24.88800 46.28900 1.000 67.91779 76 MET A N 1
ATOM 561 C CA . MET A 1 77 ? 21.96300 24.10200 47.23600 1.000 68.04338 76 MET A CA 1
ATOM 562 C C . MET A 1 77 ? 22.36300 24.99600 48.38700 1.000 67.91701 76 MET A C 1
ATOM 563 O O . MET A 1 77 ? 22.90200 26.07900 48.17700 1.000 68.24410 76 MET A O 1
ATOM 568 N N . ILE A 1 78 ? 22.09800 24.55400 49.60800 1.000 63.62770 77 ILE A N 1
ATOM 569 C CA . ILE A 1 78 ? 22.38400 25.39100 50.76400 1.000 63.59910 77 ILE A CA 1
ATOM 570 C C . ILE A 1 78 ? 23.58700 24.91500 51.55700 1.000 64.20241 77 ILE A C 1
ATOM 571 O O . ILE A 1 78 ? 23.66700 23.74800 51.93100 1.000 64.21674 77 ILE A O 1
ATOM 576 N N . MET A 1 79 ? 24.52000 25.82200 51.81500 1.000 74.65317 78 MET A N 1
ATOM 577 C CA . MET A 1 79 ? 25.69400 25.48300 52.60300 1.000 75.30031 78 MET A CA 1
ATOM 578 C C . MET A 1 79 ? 25.59700 26.14400 53.96300 1.000 75.06392 78 MET A C 1
ATOM 579 O O . MET A 1 79 ? 25.32400 27.33800 54.06000 1.000 74.83513 78 MET A O 1
ATOM 584 N N . SER A 1 80 ? 25.81000 25.37000 55.01600 1.000 77.70674 79 SER A N 1
ATOM 585 C CA . SER A 1 80 ? 25.72000 25.91300 56.36000 1.000 77.65047 79 SER A CA 1
ATOM 586 C C . SER A 1 80 ? 26.68800 25.24000 57.30700 1.000 78.36610 79 SER A C 1
ATOM 587 O O . SER A 1 80 ? 26.86000 24.02500 57.26700 1.000 78.58680 79 SER A O 1
ATOM 590 N N . ALA A 1 81 ? 27.32600 26.02800 58.15900 1.000 83.25361 80 ALA A N 1
ATOM 591 C CA . ALA A 1 81 ? 28.22000 25.46000 59.15900 1.000 83.94474 80 ALA A CA 1
ATOM 592 C C . ALA A 1 81 ? 27.46000 24.81400 60.30500 1.000 83.65672 80 ALA A C 1
ATOM 593 O O . ALA A 1 81 ? 28.02500 23.97400 61.00900 1.000 84.24546 80 ALA A O 1
ATOM 595 N N . LYS A 1 82 ? 26.20100 25.18200 60.51200 1.000 96.36449 81 LYS A N 1
ATOM 596 C CA . LYS A 1 82 ? 25.34200 24.49500 61.47100 1.000 96.16840 81 LYS A CA 1
ATOM 597 C C . LYS A 1 82 ? 24.77100 23.26300 60.77600 1.000 95.76384 81 LYS A C 1
ATOM 598 O O . LYS A 1 82 ? 23.89800 23.38300 59.91000 1.000 95.04088 81 LYS A O 1
ATOM 600 N N . ALA A 1 83 ? 25.27600 22.08500 61.14200 1.000 112.62860 82 ALA A N 1
ATOM 601 C CA . ALA A 1 83 ? 24.97900 20.85100 60.42600 1.000 112.33512 82 ALA A CA 1
ATOM 602 C C . ALA A 1 83 ? 23.95200 19.97400 61.13500 1.000 112.09616 82 ALA A C 1
ATOM 603 O O . ALA A 1 83 ? 23.72100 18.84200 60.69900 1.000 112.01541 82 ALA A O 1
ATOM 605 N N . ASP A 1 84 ? 23.33100 20.46500 62.20900 1.000 90.14955 83 ASP A N 1
ATOM 606 C CA . ASP A 1 84 ? 22.36100 19.67400 62.96000 1.000 90.30748 83 ASP A CA 1
ATOM 607 C C . ASP A 1 84 ? 21.18800 19.27100 62.06400 1.000 89.59394 83 ASP A C 1
ATOM 608 O O . ASP A 1 84 ? 20.88400 19.93700 61.07000 1.000 88.88009 83 ASP A O 1
ATOM 613 N N . LYS A 1 85 ? 20.51500 18.17200 62.43600 1.000 88.32348 84 LYS A N 1
ATOM 614 C CA . LYS A 1 85 ? 19.36100 17.72600 61.66200 1.000 87.82650 84 LYS A CA 1
ATOM 615 C C . LYS A 1 85 ? 18.36100 18.85200 61.48600 1.000 87.40679 84 LYS A C 1
ATOM 616 O O . LYS A 1 85 ? 17.81300 19.04000 60.39400 1.000 86.64611 84 LYS A O 1
ATOM 622 N N . ASP A 1 86 ? 18.11900 19.61900 62.55100 1.000 107.24837 85 ASP A N 1
ATOM 623 C CA . ASP A 1 86 ? 17.12300 20.67700 62.48800 1.000 106.99049 85 ASP A CA 1
ATOM 624 C C . ASP A 1 86 ? 17.41200 21.64300 61.35400 1.000 106.10469 85 ASP A C 1
ATOM 625 O O . ASP A 1 86 ? 16.49900 22.04500 60.62900 1.000 105.71207 85 ASP A O 1
ATOM 630 N N . THR A 1 87 ? 18.67300 22.03900 61.19000 1.000 82.77316 86 THR A N 1
ATOM 631 C CA . THR A 1 87 ? 19.01400 22.95100 60.10600 1.000 82.19422 86 THR A CA 1
ATOM 632 C C . THR A 1 87 ? 19.00400 22.24500 58.75900 1.000 81.63215 86 THR A C 1
ATOM 633 O O . THR A 1 87 ? 18.65800 22.85900 57.74900 1.000 81.28852 86 THR A O 1
ATOM 637 N N . GLU A 1 88 ? 19.39000 20.97300 58.71200 1.000 68.51804 87 GLU A N 1
ATOM 638 C CA . GLU A 1 88 ? 19.32100 20.24100 57.45700 1.000 68.06616 87 GLU A CA 1
ATOM 639 C C . GLU A 1 88 ? 17.86000 20.09600 57.03200 1.000 67.66810 87 GLU A C 1
ATOM 640 O O . GLU A 1 88 ? 17.44900 20.61000 55.97900 1.000 67.26524 87 GLU A O 1
ATOM 646 N N . ILE A 1 89 ? 17.04700 19.48600 57.90600 1.000 71.98189 88 ILE A N 1
ATOM 647 C CA . ILE A 1 89 ? 15.62700 19.27800 57.64200 1.000 72.05662 88 ILE A CA 1
ATOM 648 C C . ILE A 1 89 ? 14.92100 20.58600 57.29200 1.000 71.86715 88 ILE A C 1
ATOM 649 O O . ILE A 1 89 ? 14.07100 20.61700 56.39600 1.000 71.64725 88 ILE A O 1
ATOM 654 N N . LYS A 1 90 ? 15.25700 21.68600 57.97500 1.000 72.88486 89 LYS A N 1
ATOM 655 C CA . LYS A 1 90 ? 14.52000 22.92400 57.72300 1.000 72.79351 89 LYS A CA 1
ATOM 656 C C . LYS A 1 90 ? 14.89200 23.54500 56.38500 1.000 72.34793 89 LYS A C 1
ATOM 657 O O . LYS A 1 90 ? 14.07400 24.25900 55.78600 1.000 72.32653 89 LYS A O 1
ATOM 659 N N . ALA A 1 91 ? 16.11700 23.30600 55.91700 1.000 70.63669 90 ALA A N 1
ATOM 660 C CA . ALA A 1 91 ? 16.54200 23.82900 54.62500 1.000 70.47277 90 ALA A CA 1
ATOM 661 C C . ALA A 1 91 ? 15.88400 23.05300 53.49200 1.000 70.12086 90 ALA A C 1
ATOM 662 O O . ALA A 1 91 ? 15.38600 23.64000 52.52200 1.000 70.08661 90 ALA A O 1
ATOM 664 N N . LEU A 1 92 ? 15.90300 21.72700 53.59400 1.000 56.25295 91 LEU A N 1
ATOM 665 C CA . LEU A 1 92 ? 15.23500 20.90700 52.60000 1.000 56.01749 91 LEU A CA 1
ATOM 666 C C . LEU A 1 92 ? 13.74100 21.21100 52.58100 1.000 56.24624 91 LEU A C 1
ATOM 667 O O . LEU A 1 92 ? 13.16000 21.42700 51.50800 1.000 56.21696 91 LEU A O 1
ATOM 672 N N . LYS A 1 93 ? 13.11800 21.30800 53.75900 1.000 77.69853 92 LYS A N 1
ATOM 673 C CA . LYS A 1 93 ? 11.68000 21.55000 53.79800 1.000 78.29172 92 LYS A CA 1
ATOM 674 C C . LYS A 1 93 ? 11.31400 22.91100 53.21900 1.000 78.30800 92 LYS A C 1
ATOM 675 O O . LYS A 1 93 ? 10.19800 23.09100 52.72500 1.000 78.66991 92 LYS A O 1
ATOM 681 N N . ALA A 1 94 ? 12.23000 23.87600 53.26600 1.000 68.13225 93 ALA A N 1
ATOM 682 C CA . ALA A 1 94 ? 11.96200 25.18700 52.68700 1.000 68.24830 93 ALA A CA 1
ATOM 683 C C . ALA A 1 94 ? 12.03800 25.18000 51.17100 1.000 68.21948 93 ALA A C 1
ATOM 684 O O . ALA A 1 94 ? 11.80700 26.22200 50.55500 1.000 68.51451 93 ALA A O 1
ATOM 686 N N . GLY A 1 95 ? 12.38400 24.05400 50.55800 1.000 69.06355 94 GLY A N 1
ATOM 687 C CA . GLY A 1 95 ? 12.49000 23.96000 49.11300 1.000 69.13827 94 GLY A CA 1
ATOM 688 C C . GLY A 1 95 ? 13.87700 23.65100 48.57600 1.000 68.98130 94 GLY A C 1
ATOM 689 O O . GLY A 1 95 ? 14.00400 23.38600 47.37200 1.000 69.15227 94 GLY A O 1
ATOM 690 N N . ALA A 1 96 ? 14.92400 23.67600 49.40500 1.000 64.17031 95 ALA A N 1
ATOM 691 C CA . ALA A 1 96 ? 16.28100 23.45300 48.91500 1.000 64.36089 95 ALA A CA 1
ATOM 692 C C . ALA A 1 96 ? 16.38200 22.07100 48.30000 1.000 64.22118 95 ALA A C 1
ATOM 693 O O . ALA A 1 96 ? 15.84600 21.09900 48.83300 1.000 63.80898 95 ALA A O 1
ATOM 695 N N . ASP A 1 97 ? 17.07800 21.97300 47.17800 1.000 69.13807 96 ASP A N 1
ATOM 696 C CA . ASP A 1 97 ? 17.21800 20.69200 46.50200 1.000 69.32236 96 ASP A CA 1
ATOM 697 C C . ASP A 1 97 ? 18.30100 19.85500 47.15600 1.000 69.56836 96 ASP A C 1
ATOM 698 O O . ASP A 1 97 ? 18.30200 18.63300 47.03500 1.000 69.61774 96 ASP A O 1
ATOM 703 N N . ASP A 1 98 ? 19.22600 20.50600 47.85000 1.000 65.35799 97 ASP A N 1
ATOM 704 C CA . ASP A 1 98 ? 20.25800 19.77000 48.56600 1.000 65.79509 97 ASP A CA 1
ATOM 705 C C . ASP A 1 98 ? 20.87100 20.62900 49.66100 1.000 65.81310 97 ASP A C 1
ATOM 706 O O . ASP A 1 98 ? 20.89000 21.85300 49.55800 1.000 65.85094 97 ASP A O 1
ATOM 711 N N . PHE A 1 99 ? 21.36600 19.99000 50.71300 1.000 73.99986 98 PHE A N 1
ATOM 712 C CA . PHE A 1 99 ? 21.99900 20.71900 51.80400 1.000 74.19670 98 PHE A CA 1
ATOM 713 C C . PHE A 1 99 ? 23.41100 20.21200 52.00800 1.000 75.27742 98 PHE A C 1
ATOM 714 O O . PHE A 1 99 ? 23.61500 19.03600 52.29300 1.000 75.55243 98 PHE A O 1
ATOM 722 N N . VAL A 1 100 ? 24.38600 21.09700 51.86300 1.000 82.35228 99 VAL A N 1
ATOM 723 C CA . VAL A 1 100 ? 25.77800 20.70000 52.01600 1.000 83.58956 99 VAL A CA 1
ATOM 724 C C . VAL A 1 100 ? 26.35200 21.25800 53.30000 1.000 83.71831 99 VAL A C 1
ATOM 725 O O . VAL A 1 100 ? 25.84000 22.23700 53.84000 1.000 83.04616 99 VAL A O 1
ATOM 729 N N . LYS A 1 101 ? 27.41600 20.64200 53.79600 1.000 76.21366 100 LYS A N 1
ATOM 730 C CA . LYS A 1 101 ? 27.97000 21.07000 55.07400 1.000 76.44035 100 LYS A CA 1
ATOM 731 C C . LYS A 1 101 ? 29.34000 21.70700 54.97700 1.000 77.42595 100 LYS A C 1
ATOM 732 O O . LYS A 1 101 ? 30.23900 21.16200 54.34200 1.000 78.33517 100 LYS A O 1
ATOM 734 N N . LYS A 1 102 ? 29.50100 22.86400 55.60000 1.000 84.04193 101 LYS A N 1
ATOM 735 C CA . LYS A 1 102 ? 30.79400 23.51300 55.64100 1.000 84.92315 101 LYS A CA 1
ATOM 736 C C . LYS A 1 102 ? 31.38400 23.40100 57.05200 1.000 85.36333 101 LYS A C 1
ATOM 737 O O . LYS A 1 102 ? 30.63600 23.42500 58.03700 1.000 84.79010 101 LYS A O 1
ATOM 743 N N . PRO A 1 103 ? 32.73100 23.25000 57.20100 1.000 73.36498 102 PRO A N 1
ATOM 744 C CA . PRO A 1 103 ? 33.81500 23.30900 56.19600 1.000 74.13414 102 PRO A CA 1
ATOM 745 C C . PRO A 1 103 ? 33.57100 22.39500 55.00500 1.000 74.26949 102 PRO A C 1
ATOM 746 O O . PRO A 1 103 ? 33.15800 21.23900 55.10800 1.000 74.35492 102 PRO A O 1
ATOM 750 N N . LEU A 1 104 ? 33.74300 22.96000 53.82300 1.000 75.81665 103 LEU A N 1
ATOM 751 C CA . LEU A 1 104 ? 33.26100 22.30700 52.62100 1.000 75.76354 103 LEU A CA 1
ATOM 752 C C . LEU A 1 104 ? 34.27300 21.28100 52.15300 1.000 76.80516 103 LEU A C 1
ATOM 753 O O . LEU A 1 104 ? 35.47400 21.56800 52.07600 1.000 77.27877 103 LEU A O 1
ATOM 758 N N . ASP A 1 105 ? 33.78700 20.08000 51.85800 1.000 66.42444 104 ASP A N 1
ATOM 759 C CA . ASP A 1 105 ? 34.55800 19.10000 51.10900 1.000 67.30999 104 ASP A CA 1
ATOM 760 C C . ASP A 1 105 ? 34.32500 19.35600 49.62700 1.000 67.00232 104 ASP A C 1
ATOM 761 O O . ASP A 1 105 ? 33.24600 19.05200 49.10600 1.000 66.57055 104 ASP A O 1
ATOM 766 N N . PHE A 1 106 ? 35.33400 19.87800 48.92500 1.000 78.48740 105 PHE A N 1
ATOM 767 C CA . PHE A 1 106 ? 35.05200 20.25000 47.54800 1.000 78.04713 105 PHE A CA 1
ATOM 768 C C . PHE A 1 106 ? 35.02300 19.06200 46.59200 1.000 78.35733 105 PHE A C 1
ATOM 769 O O . PHE A 1 106 ? 34.40700 19.16400 45.52200 1.000 78.00394 105 PHE A O 1
ATOM 777 N N . ASP A 1 107 ? 35.63800 17.93500 46.96400 1.000 73.74575 106 ASP A N 1
ATOM 778 C CA . ASP A 1 107 ? 35.48800 16.70900 46.18400 1.000 73.89269 106 ASP A CA 1
ATOM 779 C C . ASP A 1 107 ? 34.04900 16.19600 46.23800 1.000 73.85808 106 ASP A C 1
ATOM 780 O O . ASP A 1 107 ? 33.49200 15.75200 45.22700 1.000 73.62927 106 ASP A O 1
ATOM 785 N N . ILE A 1 108 ? 33.43100 16.25900 47.40500 1.000 59.74322 107 ILE A N 1
ATOM 786 C CA . ILE A 1 108 ? 32.05200 15.81900 47.51300 1.000 59.37577 107 ILE A CA 1
ATOM 787 C C . ILE A 1 108 ? 31.12300 16.83600 46.87000 1.000 58.51033 107 ILE A C 1
ATOM 788 O O . ILE A 1 108 ? 30.19300 16.46900 46.15500 1.000 58.10922 107 ILE A O 1
ATOM 793 N N . LEU A 1 109 ? 31.38100 18.11500 47.10800 1.000 62.92833 108 LEU A N 1
ATOM 794 C CA . LEU A 1 109 ? 30.51800 19.15300 46.56800 1.000 62.04136 108 LEU A CA 1
ATOM 795 C C . LEU A 1 109 ? 30.44000 19.05700 45.06300 1.000 62.15286 108 LEU A C 1
ATOM 796 O O . LEU A 1 109 ? 29.35300 19.04000 44.49200 1.000 61.66718 108 LEU A O 1
ATOM 801 N N . LEU A 1 110 ? 31.59300 18.97900 44.41400 1.000 66.77471 109 LEU A N 1
ATOM 802 C CA . LEU A 1 110 ? 31.61500 18.91700 42.96500 1.000 66.67151 109 LEU A CA 1
ATOM 803 C C . LEU A 1 110 ? 30.84600 17.70600 42.47700 1.000 66.86459 109 LEU A C 1
ATOM 804 O O . LEU A 1 110 ? 30.15900 17.76900 41.46100 1.000 66.49472 109 LEU A O 1
ATOM 809 N N . ALA A 1 111 ? 30.95700 16.60300 43.20400 1.000 58.99952 110 ALA A N 1
ATOM 810 C CA . ALA A 1 111 ? 30.22200 15.40000 42.82200 1.000 59.12244 110 ALA A CA 1
ATOM 811 C C . ALA A 1 111 ? 28.70800 15.58100 42.96000 1.000 58.53507 110 ALA A C 1
ATOM 812 O O . ALA A 1 111 ? 27.95500 15.08100 42.12000 1.000 58.33249 110 ALA A O 1
ATOM 814 N N . ARG A 1 112 ? 28.26500 16.29300 43.98700 1.000 70.67036 111 ARG A N 1
ATOM 815 C CA . ARG A 1 112 ? 26.84000 16.50900 44.17800 1.000 69.73626 111 ARG A CA 1
ATOM 816 C C . ARG A 1 112 ? 26.28900 17.46700 43.13600 1.000 69.27080 111 ARG A C 1
ATOM 817 O O . ARG A 1 112 ? 25.21900 17.23700 42.58100 1.000 68.79328 111 ARG A O 1
ATOM 825 N N . ILE A 1 113 ? 27.02100 18.53800 42.86300 1.000 66.54943 112 ILE A N 1
ATOM 826 C CA . ILE A 1 113 ? 26.58500 19.48700 41.85500 1.000 66.17523 112 ILE A CA 1
ATOM 827 C C . ILE A 1 113 ? 26.45100 18.76400 40.53600 1.000 66.53769 112 ILE A C 1
ATOM 828 O O . ILE A 1 113 ? 25.45900 18.92000 39.83000 1.000 66.15555 112 ILE A O 1
ATOM 833 N N . GLU A 1 114 ? 27.44500 17.95300 40.20900 1.000 79.55321 113 GLU A N 1
ATOM 834 C CA . GLU A 1 114 ? 27.38300 17.17800 38.98700 1.000 79.80157 113 GLU A CA 1
ATOM 835 C C . GLU A 1 114 ? 26.10100 16.36600 38.96000 1.000 79.74395 113 GLU A C 1
ATOM 836 O O . GLU A 1 114 ? 25.30400 16.48400 38.03200 1.000 79.47950 113 GLU A O 1
ATOM 842 N N . ALA A 1 115 ? 25.89700 15.54300 39.98200 1.000 62.04901 114 ALA A N 1
ATOM 843 C CA . ALA A 1 115 ? 24.69100 14.72500 40.03500 1.000 61.69829 114 ALA A CA 1
ATOM 844 C C . ALA A 1 115 ? 23.43400 15.58300 39.96900 1.000 60.88298 114 ALA A C 1
ATOM 845 O O . ALA A 1 115 ? 22.42800 15.17600 39.37800 1.000 60.63365 114 ALA A O 1
ATOM 847 N N . ARG A 1 116 ? 23.48200 16.77600 40.55000 1.000 76.63721 115 ARG A N 1
ATOM 848 C CA . ARG A 1 116 ? 22.30000 17.61500 40.57900 1.000 75.70967 115 ARG A CA 1
ATOM 849 C C . ARG A 1 116 ? 22.00100 18.19800 39.19900 1.000 75.84505 115 ARG A C 1
ATOM 850 O O . ARG A 1 116 ? 20.83700 18.49300 38.88700 1.000 75.31028 115 ARG A O 1
ATOM 858 N N . LEU A 1 117 ? 23.02400 18.35600 38.35300 1.000 75.14277 116 LEU A N 1
ATOM 859 C CA . LEU A 1 117 ? 22.84300 18.81200 36.97900 1.000 75.14686 116 LEU A CA 1
ATOM 860 C C . LEU A 1 117 ? 22.95800 17.68400 35.95100 1.000 75.66115 116 LEU A C 1
ATOM 861 O O . LEU A 1 117 ? 23.05400 17.96200 34.75900 1.000 75.71637 116 LEU A O 1
ATOM 866 N N . ARG A 1 118 ? 22.95400 16.42200 36.37200 1.000 67.53090 117 ARG A N 1
ATOM 867 C CA . ARG A 1 118 ? 22.93700 15.32600 35.40600 1.000 67.97232 117 ARG A CA 1
ATOM 868 C C . ARG A 1 118 ? 21.59400 15.22400 34.66800 1.000 67.78917 117 ARG A C 1
ATOM 869 O O . ARG A 1 118 ? 20.52700 15.07400 35.28200 1.000 67.33545 117 ARG A O 1
ATOM 877 N N . LEU A 1 119 ? 21.66100 15.26000 33.34100 1.000 82.78283 118 LEU A N 1
ATOM 878 C CA . LEU A 1 119 ? 20.48200 15.15500 32.49300 1.000 82.65493 118 LEU A CA 1
ATOM 879 C C . LEU A 1 119 ? 20.43400 13.78100 31.84000 1.000 83.09788 118 LEU A C 1
ATOM 880 O O . LEU A 1 119 ? 21.45500 13.28400 31.35600 1.000 83.28097 118 LEU A O 1
ATOM 885 N N . GLY A 1 120 ? 19.25400 13.16300 31.84300 1.000 102.11808 119 GLY A N 1
ATOM 886 C CA . GLY A 1 120 ? 19.09000 11.91500 31.12500 1.000 102.54239 119 GLY A CA 1
ATOM 887 C C . GLY A 1 120 ? 19.21000 12.14100 29.62700 1.000 102.56350 119 GLY A C 1
ATOM 888 O O . GLY A 1 120 ? 18.81100 13.18500 29.10500 1.000 102.26954 119 GLY A O 1
ATOM 889 N N . GLY A 1 121 ? 19.80700 11.17100 28.94300 1.000 86.59416 120 GLY A N 1
ATOM 890 C CA . GLY A 1 121 ? 19.79700 11.19500 27.48700 1.000 86.57078 120 GLY A CA 1
ATOM 891 C C . GLY A 1 121 ? 18.37100 11.23800 26.96000 1.000 86.78890 120 GLY A C 1
ATOM 892 O O . GLY A 1 121 ? 17.46800 10.58300 27.49300 1.000 87.12913 120 GLY A O 1
ATOM 893 N N . THR A 1 122 ? 18.15300 12.03200 25.91600 1.000 96.47466 121 THR A N 1
ATOM 894 C CA . THR A 1 122 ? 16.80700 12.18200 25.37100 1.000 96.60176 121 THR A CA 1
ATOM 895 C C . THR A 1 122 ? 16.66700 11.61900 23.97400 1.000 96.83847 121 THR A C 1
ATOM 896 O O . THR A 1 122 ? 17.66000 11.39100 23.28700 1.000 96.67116 121 THR A O 1
ATOM 900 N N . ASN A 1 1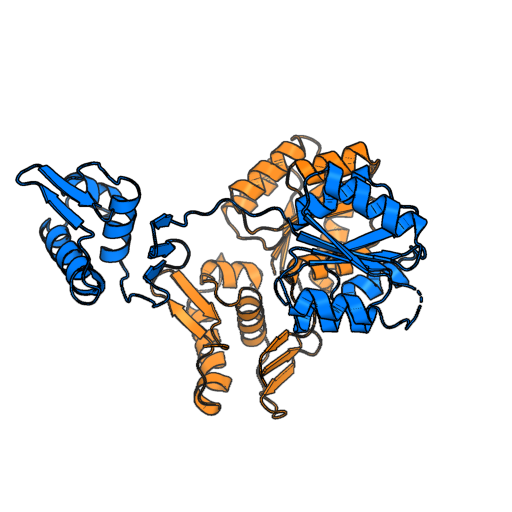23 ? 15.43200 11.39800 23.54800 1.000 94.42185 122 ASN A N 1
ATOM 901 C CA . ASN A 1 123 ? 15.18800 10.90200 22.20600 1.000 94.72343 122 ASN A CA 1
ATOM 902 C C . ASN A 1 123 ? 14.76000 12.05900 21.33700 1.000 94.21444 122 ASN A C 1
ATOM 903 O O . ASN A 1 123 ? 14.19900 11.86000 20.26500 1.000 94.39651 122 ASN A O 1
ATOM 908 N N . VAL A 1 124 ? 15.02200 13.27500 21.79700 1.000 78.38394 123 VAL A N 1
ATOM 909 C CA . VAL A 1 124 ? 14.58600 14.45100 21.05700 1.000 77.93155 123 VAL A CA 1
ATOM 910 C C . VAL A 1 124 ? 15.43800 14.73800 19.83100 1.000 77.72356 123 VAL A C 1
ATOM 911 O O . VAL A 1 124 ? 16.64900 14.53200 19.84800 1.000 77.58103 123 VAL A O 1
ATOM 915 N N . ILE A 1 125 ? 14.80500 15.20800 18.76600 1.000 85.19849 124 ILE A N 1
ATOM 916 C CA . ILE A 1 125 ? 15.50700 15.52900 17.52400 1.000 84.98893 124 ILE A CA 1
ATOM 917 C C . ILE A 1 125 ? 15.30000 17.01600 17.24100 1.000 84.47050 124 ILE A C 1
ATOM 918 O O . ILE A 1 125 ? 14.16200 17.46400 17.02500 1.000 84.53646 124 ILE A O 1
ATOM 923 N N . LYS A 1 126 ? 16.39300 17.77900 17.23800 1.000 100.65961 125 LYS A N 1
ATOM 924 C CA . LYS A 1 126 ? 16.36900 19.19500 16.88900 1.000 100.30429 125 LYS A CA 1
ATOM 925 C C . LYS A 1 126 ? 17.15600 19.36900 15.59200 1.000 100.09408 125 LYS A C 1
ATOM 926 O O . LYS A 1 126 ? 18.36800 19.10700 15.56100 1.000 99.90259 125 LYS A O 1
ATOM 932 N N . ILE A 1 127 ? 16.46700 19.79300 14.52600 1.000 103.36734 126 ILE A N 1
ATOM 933 C CA . ILE A 1 127 ? 17.06700 20.04600 13.21300 1.000 103.12942 126 ILE A CA 1
ATOM 934 C C . ILE A 1 127 ? 16.69900 21.47000 12.81100 1.000 102.91092 126 ILE A C 1
ATOM 935 O O . ILE A 1 127 ? 15.54800 21.72500 12.42800 1.000 103.08094 126 ILE A O 1
ATOM 940 N N . GLU A 1 128 ? 17.66200 22.39100 12.88900 1.000 133.99418 127 GLU A N 1
ATOM 941 C CA . GLU A 1 128 ? 17.46400 23.82200 12.56600 1.000 133.93334 127 GLU A CA 1
ATOM 942 C C . GLU A 1 128 ? 16.38500 24.36100 13.51300 1.000 134.18482 127 GLU A C 1
ATOM 943 O O . GLU A 1 128 ? 16.50500 24.16500 14.73200 1.000 134.23642 127 GLU A O 1
ATOM 949 N N . ASP A 1 129 ? 15.34500 25.03900 13.01500 1.000 127.33414 128 ASP A N 1
ATOM 950 C CA . ASP A 1 129 ? 14.30100 25.61200 13.86000 1.000 127.67411 128 ASP A CA 1
ATOM 951 C C . ASP A 1 129 ? 13.17900 24.62800 14.17600 1.000 128.00754 128 ASP A C 1
ATOM 952 O O . ASP A 1 129 ? 12.10200 25.05400 14.60700 1.000 128.41472 128 ASP A O 1
ATOM 957 N N . LEU A 1 130 ? 13.40500 23.33300 13.96400 1.000 98.49683 129 LEU A N 1
ATOM 958 C CA . LEU A 1 130 ? 12.40700 22.29200 14.19400 1.000 98.83179 129 LEU A CA 1
ATOM 959 C C . LEU A 1 130 ? 12.87700 21.33500 15.28500 1.000 98.82688 129 LEU A C 1
ATOM 960 O O . LEU A 1 130 ? 14.02700 20.88000 15.27400 1.000 98.64177 129 LEU A O 1
ATOM 965 N N . VAL A 1 131 ? 11.98300 21.03700 16.22000 1.000 86.11996 130 VAL A N 1
ATOM 966 C CA . VAL A 1 131 ? 12.18900 20.01700 17.23700 1.000 86.20576 130 VAL A CA 1
ATOM 967 C C . VAL A 1 131 ? 11.09400 18.96100 17.10600 1.000 86.57078 130 VAL A C 1
ATOM 968 O O . VAL A 1 131 ? 9.90800 19.29100 16.96700 1.000 86.73474 130 VAL A O 1
ATOM 972 N N . ILE A 1 132 ? 11.49100 17.69600 17.19400 1.000 75.31791 131 ILE A N 1
ATOM 973 C CA . ILE A 1 132 ? 10.52800 16.61000 17.15900 1.000 75.81644 131 ILE A CA 1
ATOM 974 C C . ILE A 1 132 ? 10.72100 15.78500 18.41900 1.000 76.06646 131 ILE A C 1
ATOM 975 O O . ILE A 1 132 ? 11.72700 15.09400 18.55600 1.000 76.21153 131 ILE A O 1
ATOM 980 N N . ASP A 1 133 ? 9.77300 15.86000 19.34800 1.000 68.38677 132 ASP A N 1
ATOM 981 C CA . ASP A 1 133 ? 9.89900 15.13700 20.61000 1.000 68.60322 132 ASP A CA 1
ATOM 982 C C . ASP A 1 133 ? 8.97900 13.93200 20.66700 1.000 69.39439 132 ASP A C 1
ATOM 983 O O . ASP A 1 133 ? 7.78000 14.07200 20.89000 1.000 69.42976 132 ASP A O 1
ATOM 988 N N . PRO A 1 134 ? 9.54400 12.73800 20.47900 1.000 67.81014 133 PRO A N 1
ATOM 989 C CA . PRO A 1 134 ? 8.74400 11.51300 20.51500 1.000 68.93000 133 PRO A CA 1
ATOM 990 C C . PRO A 1 134 ? 8.17000 11.25200 21.89500 1.000 69.15117 133 PRO A C 1
ATOM 991 O O . PRO A 1 134 ? 7.03500 10.79800 22.00800 1.000 69.80759 133 PRO A O 1
ATOM 995 N N . ASP A 1 135 ? 8.94100 11.53900 22.93400 1.000 81.13975 134 ASP A N 1
ATOM 996 C CA . ASP A 1 135 ? 8.49500 11.27100 24.29400 1.000 81.22323 134 ASP A CA 1
ATOM 997 C C . ASP A 1 135 ? 7.20600 12.00600 24.61400 1.000 80.62531 134 ASP A C 1
ATOM 998 O O . ASP A 1 135 ? 6.34600 11.47800 25.31000 1.000 80.99014 134 ASP A O 1
ATOM 1003 N N . GLU A 1 136 ? 7.06900 13.22400 24.11000 1.000 67.89849 135 GLU A N 1
ATOM 1004 C CA . GLU A 1 136 ? 5.85900 13.99600 24.34600 1.000 67.31910 135 GLU A CA 1
ATOM 1005 C C . GLU A 1 136 ? 4.99600 14.06200 23.10000 1.000 67.69300 135 GLU A C 1
ATOM 1006 O O . GLU A 1 136 ? 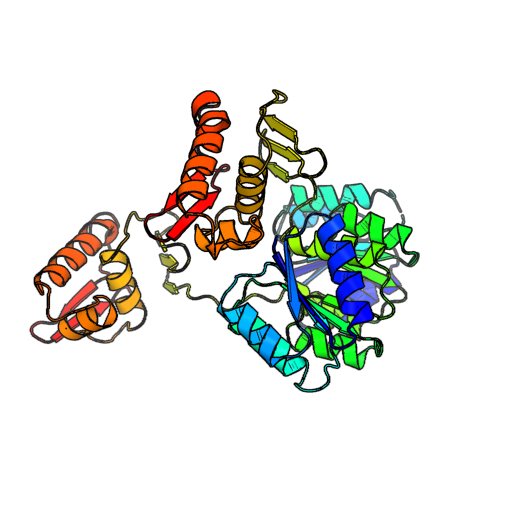4.01600 14.79900 23.06500 1.000 67.28681 135 GLU A O 1
ATOM 1012 N N . GLU A 1 137 ? 5.35700 13.29700 22.07600 1.000 74.04655 136 GLU A N 1
ATOM 1013 C CA . GLU A 1 137 ? 4.62100 13.32900 20.81400 1.000 74.40340 136 GLU A CA 1
ATOM 1014 C C . GLU A 1 137 ? 4.37600 14.76500 20.39800 1.000 73.51244 136 GLU A C 1
ATOM 1015 O O . GLU A 1 137 ? 3.24200 15.16100 20.14100 1.000 73.47908 136 GLU A O 1
ATOM 1021 N N . LYS A 1 138 ? 5.44200 15.55000 20.33900 1.000 76.11582 137 LYS A N 1
ATOM 1022 C CA . LYS A 1 138 ? 5.29300 16.95100 19.98000 1.000 75.71448 137 LYS A CA 1
ATOM 1023 C C . LYS A 1 138 ? 6.22900 17.41000 18.88300 1.000 75.63042 137 LYS A C 1
ATOM 1024 O O . LYS A 1 138 ? 7.39700 17.03300 18.85700 1.000 75.55145 137 LYS A O 1
ATOM 1030 N N . ILE A 1 139 ? 5.71200 18.21400 17.96800 1.000 80.94927 138 ILE A N 1
ATOM 1031 C CA . ILE A 1 139 ? 6.52300 18.78200 16.90300 1.000 80.80698 138 ILE A CA 1
ATOM 1032 C C . ILE A 1 139 ? 6.32200 20.28300 16.95400 1.000 80.79111 138 ILE A C 1
ATOM 1033 O O . ILE A 1 139 ? 5.18200 20.75000 17.00300 1.000 81.20887 138 ILE A O 1
ATOM 1038 N N . THR A 1 140 ? 7.40900 21.04300 16.93200 1.000 91.27094 139 THR A N 1
ATOM 1039 C CA . THR A 1 140 ? 7.28300 22.48600 16.80300 1.000 91.49032 139 THR A CA 1
ATOM 1040 C C . THR A 1 140 ? 8.34700 22.97000 15.83100 1.000 91.17575 139 THR A C 1
ATOM 1041 O O . THR A 1 140 ? 9.49300 22.50400 15.87600 1.000 90.77298 139 THR A O 1
ATOM 1045 N N . TYR A 1 141 ? 7.95900 23.87400 14.93500 1.000 120.26655 140 TYR A N 1
ATOM 1046 C CA . TYR A 1 141 ? 8.90100 24.60400 14.09900 1.000 119.99933 140 TYR A CA 1
ATOM 1047 C C . TYR A 1 141 ? 8.71500 26.09100 14.34400 1.000 120.37548 140 TYR A C 1
ATOM 1048 O O . TYR A 1 141 ? 7.57800 26.58000 14.39400 1.000 121.00858 140 TYR A O 1
ATOM 1057 N N . LYS A 1 142 ? 9.83900 26.80200 14.50100 1.000 124.20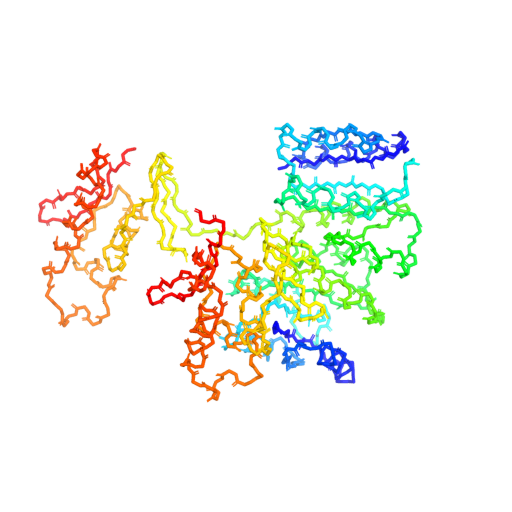498 141 LYS A N 1
ATOM 1058 C CA . LYS A 1 142 ? 9.83800 28.25400 14.67800 1.000 124.48114 141 LYS A CA 1
ATOM 1059 C C . LYS A 1 142 ? 9.00300 28.65000 15.90600 1.000 125.11624 141 LYS A C 1
ATOM 1060 O O . LYS A 1 142 ? 8.41200 29.73300 15.96900 1.000 125.65661 141 LYS A O 1
ATOM 1066 N N . GLY A 1 143 ? 8.94400 27.74900 16.89400 1.000 95.61411 142 GLY A N 1
ATOM 1067 C CA . GLY A 1 143 ? 8.29200 27.99900 18.16500 1.000 96.08382 142 GLY A CA 1
ATOM 1068 C C . GLY A 1 143 ? 6.80000 27.74500 18.20400 1.000 96.93210 142 GLY A C 1
ATOM 1069 O O . GLY A 1 143 ? 6.17100 28.05800 19.22200 1.000 97.54151 142 GLY A O 1
ATOM 1070 N N . GLN A 1 144 ? 6.25500 27.17600 17.13400 1.000 133.15045 143 GLN A N 1
ATOM 1071 C CA . GLN A 1 144 ? 4.82700 26.90700 17.06300 1.000 133.97288 143 GLN A CA 1
ATOM 1072 C C . GLN A 1 144 ? 4.56800 25.41300 16.96400 1.000 133.53585 143 GLN A C 1
ATOM 1073 O O . GLN A 1 144 ? 5.21700 24.71900 16.18500 1.000 132.86239 143 GLN A O 1
ATOM 1079 N N . ASP A 1 145 ? 3.62000 24.91400 17.74800 1.000 106.07476 144 ASP A N 1
ATOM 1080 C CA . ASP A 1 145 ? 3.33300 23.48300 17.75600 1.000 105.61664 144 ASP A CA 1
ATOM 1081 C C . ASP A 1 145 ? 2.68300 23.02000 16.46500 1.000 105.63100 144 ASP A C 1
ATOM 1082 O O . ASP A 1 145 ? 1.88800 23.74300 15.87100 1.000 106.34048 144 ASP A O 1
ATOM 1087 N N . ILE A 1 146 ? 3.01800 21.81300 16.03100 1.000 86.57818 145 ILE A N 1
ATOM 1088 C CA . ILE A 1 146 ? 2.42100 21.26300 14.82700 1.000 86.57912 145 ILE A CA 1
ATOM 1089 C C . ILE A 1 146 ? 1.53200 20.09900 15.21400 1.000 86.69371 145 ILE A C 1
ATOM 1090 O O . ILE A 1 146 ? 1.96600 19.19900 15.92700 1.000 86.32834 145 ILE A O 1
ATOM 1095 N N . GLU A 1 147 ? 0.28900 20.10800 14.75000 1.000 103.01847 146 GLU A N 1
ATOM 1096 C CA . GLU A 1 147 ? -0.64700 19.05600 15.12400 1.000 103.15386 146 GLU A CA 1
ATOM 1097 C C . GLU A 1 147 ? -0.45800 17.80100 14.29700 1.000 102.99192 146 GLU A C 1
ATOM 1098 O O . GLU A 1 147 ? -1.25800 17.51200 13.41000 1.000 103.20518 146 GLU A O 1
ATOM 1104 N N . LEU A 1 148 ? 0.59800 17.05200 14.58100 1.000 87.67915 147 LEU A N 1
ATOM 1105 C CA . LEU A 1 148 ? 0.81700 15.79200 13.88900 1.000 88.02871 147 LEU A CA 1
ATOM 1106 C C . LEU A 1 148 ? 0.94700 14.70800 14.93800 1.000 88.40127 147 LEU A C 1
ATOM 1107 O O . LEU A 1 148 ? 1.70800 14.85500 15.89100 1.000 88.04040 147 LEU A O 1
ATOM 1112 N N . LYS A 1 149 ? 0.20600 13.62100 14.77900 1.000 62.97134 148 LYS A N 1
ATOM 1113 C CA . LYS A 1 149 ? 0.22500 12.57500 15.78900 1.000 63.66928 148 LYS A CA 1
ATOM 1114 C C . LYS A 1 149 ? -0.00600 11.19800 15.20800 1.000 65.09946 148 LYS A C 1
ATOM 1115 O O . LYS A 1 149 ? -0.11800 11.03700 13.99600 1.000 65.40291 148 LYS A O 1
ATOM 1117 N N . GLY A 1 150 ? -0.06400 10.19700 16.07400 1.000 66.26583 149 GLY A N 1
ATOM 1118 C CA . GLY A 1 150 ? -0.32000 8.84700 15.62100 1.000 67.86899 149 GLY A CA 1
ATOM 1119 C C . GLY A 1 150 ? 0.71300 8.32200 14.66000 1.000 68.27203 149 GLY A C 1
ATOM 1120 O O . GLY A 1 150 ? 1.86300 8.75400 14.66900 1.000 67.52760 149 GLY A O 1
ATOM 1121 N N . LYS A 1 151 ? 0.30600 7.37900 13.82500 1.000 74.81016 150 LYS A N 1
ATOM 1122 C CA . LYS A 1 151 ? 1.23600 6.79200 12.86700 1.000 75.01196 150 LYS A CA 1
ATOM 1123 C C . LYS A 1 151 ? 1.89700 7.80300 11.94400 1.000 73.79508 150 LYS A C 1
ATOM 1124 O O . LYS A 1 151 ? 3.07400 7.59200 11.61200 1.000 73.57009 150 LYS A O 1
ATOM 1130 N N . PRO A 1 152 ? 1.23600 8.86800 11.46600 1.000 69.53706 151 PRO A N 1
ATOM 1131 C CA . PRO A 1 152 ? 1.99400 9.89700 10.72700 1.000 68.33481 151 PRO A CA 1
ATOM 1132 C C . PRO A 1 152 ? 3.15700 10.44600 11.53400 1.000 67.46343 151 PRO A C 1
ATOM 1133 O O . PRO A 1 152 ? 4.25000 10.67900 10.98200 1.000 66.90007 151 PRO A O 1
ATOM 1137 N N . PHE A 1 153 ? 2.94200 10.65000 12.83800 1.000 65.52625 152 PHE A N 1
ATOM 1138 C CA . PHE A 1 153 ? 4.02300 11.08700 13.71800 1.000 64.75070 152 PHE A CA 1
ATOM 1139 C C . PHE A 1 153 ? 5.16500 10.08400 13.72900 1.000 65.29643 152 PHE A C 1
ATOM 1140 O O . PHE A 1 153 ? 6.33200 10.46800 13.63500 1.000 64.61078 152 PHE A O 1
ATOM 1148 N N . GLU A 1 154 ? 4.85800 8.79400 13.86500 1.000 69.44685 153 GLU A N 1
ATOM 1149 C CA . GLU A 1 154 ? 5.92500 7.79500 13.88400 1.000 69.92360 153 GLU A CA 1
ATOM 1150 C C . GLU A 1 154 ? 6.64000 7.73600 12.54200 1.000 69.64454 153 GLU A C 1
ATOM 1151 O O . GLU A 1 154 ? 7.85400 7.51100 12.48400 1.000 69.24914 153 GLU A O 1
ATOM 1157 N N . VAL A 1 155 ? 5.90800 7.93100 11.44400 1.000 65.22623 154 VAL A N 1
ATOM 1158 C CA . VAL A 1 155 ? 6.55000 7.86600 10.13800 1.000 64.91168 154 VAL A CA 1
ATOM 1159 C C . VAL A 1 155 ? 7.54400 9.00800 9.99200 1.000 63.69047 154 VAL A C 1
ATOM 1160 O O . VAL A 1 155 ? 8.65800 8.82400 9.48600 1.000 63.35459 154 VAL A O 1
ATOM 1164 N N . LEU A 1 156 ? 7.15500 10.20800 10.41800 1.000 67.09462 155 LEU A N 1
ATOM 1165 C CA . LEU A 1 156 ? 8.06400 11.34200 10.30600 1.000 66.00111 155 LEU A CA 1
ATOM 1166 C C . LEU A 1 156 ? 9.30300 11.12900 11.18100 1.000 65.78659 155 LEU A C 1
ATOM 1167 O O . LEU A 1 156 ? 10.45000 11.24300 10.71000 1.000 65.28684 155 LEU A O 1
ATOM 1172 N N . THR A 1 157 ? 9.08900 10.77700 12.45000 1.000 70.82636 156 THR A N 1
ATOM 1173 C CA . THR A 1 157 ? 10.21800 10.56100 13.34000 1.000 70.61375 156 THR A CA 1
ATOM 1174 C C . THR A 1 157 ? 11.14200 9.47400 12.80000 1.000 71.02145 156 THR A C 1
ATOM 1175 O O . THR A 1 157 ? 12.37100 9.66100 12.74600 1.000 70.42272 156 THR A O 1
ATOM 1179 N N . HIS A 1 158 ? 10.58600 8.35700 12.35700 1.000 88.28995 157 HIS A N 1
ATOM 1180 C CA . HIS A 1 158 ? 11.42900 7.32400 11.77800 1.000 88.50175 157 HIS A CA 1
ATOM 1181 C C . HIS A 1 158 ? 12.32000 7.91200 10.69900 1.000 87.73997 157 HIS A C 1
ATOM 1182 O O . HIS A 1 158 ? 13.53500 7.73600 10.72600 1.000 87.22739 157 HIS A O 1
ATOM 1189 N N . LEU A 1 159 ? 11.72200 8.62100 9.74900 1.000 75.70584 158 LEU A N 1
ATOM 1190 C CA . LEU A 1 159 ? 12.49700 9.17400 8.64600 1.000 75.07054 158 LEU A CA 1
ATOM 1191 C C . LEU A 1 159 ? 13.55700 10.12600 9.15800 1.000 74.19260 158 LEU A C 1
ATOM 1192 O O . LEU A 1 159 ? 14.68800 10.12000 8.68200 1.000 73.65146 158 LEU A O 1
ATOM 1197 N N . ALA A 1 160 ? 13.19500 10.94300 10.13400 1.000 100.31713 159 ALA A N 1
ATOM 1198 C CA . ALA A 1 160 ? 14.14200 11.89900 10.67700 1.000 99.50923 159 ALA A CA 1
ATOM 1199 C C . ALA A 1 160 ? 15.34000 11.16900 11.25100 1.000 99.48656 159 ALA A C 1
ATOM 1200 O O . ALA A 1 160 ? 16.47700 11.60000 11.07900 1.000 98.86752 159 ALA A O 1
ATOM 1202 N N . ARG A 1 161 ? 15.09000 10.05800 11.92800 1.000 87.60147 160 ARG A N 1
ATOM 1203 C CA . ARG A 1 161 ? 16.17500 9.29200 12.52800 1.000 87.52733 160 ARG A CA 1
ATOM 1204 C C . ARG A 1 161 ? 17.05200 8.65300 11.46500 1.000 87.39552 160 ARG A C 1
ATOM 1205 O O . ARG A 1 161 ? 18.22000 8.36400 11.71300 1.000 87.00682 160 ARG A O 1
ATOM 1213 N N . HIS A 1 162 ? 16.49500 8.43100 10.28200 1.000 81.17485 161 HIS A N 1
ATOM 1214 C CA . HIS A 1 162 ? 17.27100 7.86100 9.19100 1.000 80.96761 161 HIS A CA 1
ATOM 1215 C C . HIS A 1 162 ? 17.38500 8.87900 8.07300 1.000 80.49176 161 HIS A C 1
ATOM 1216 O O . HIS A 1 162 ? 17.21400 8.54700 6.90300 1.000 80.51764 161 HIS A O 1
ATOM 1223 N N . SER A 1 163 ? 17.67100 10.12300 8.43200 1.000 109.46866 162 SER A N 1
ATOM 1224 C CA . SER A 1 163 ? 17.76600 11.18500 7.43900 1.000 108.95102 162 SER A CA 1
ATOM 1225 C C . SER A 1 163 ? 18.88300 10.94800 6.44300 1.000 109.78215 162 SER A C 1
ATOM 1226 O O . SER A 1 163 ? 19.84300 10.24000 6.74400 1.000 110.59844 162 SER A O 1
ATOM 1229 N N . ASP A 1 164 ? 18.75900 11.53400 5.25600 1.000 129.71537 163 ASP A N 1
ATOM 1230 C CA . ASP A 1 164 ? 19.77000 11.36200 4.21500 1.000 133.02073 163 ASP A CA 1
ATOM 1231 C C . ASP A 1 164 ? 19.84800 9.90400 3.80100 1.000 134.16354 163 ASP A C 1
ATOM 1232 O O . ASP A 1 164 ? 20.84800 9.46300 3.23900 1.000 136.69439 163 ASP A O 1
ATOM 1237 N N . GLN A 1 165 ? 18.79300 9.15200 4.07900 1.000 126.42790 164 GLN A N 1
ATOM 1238 C CA . GLN A 1 165 ? 18.76100 7.74800 3.71500 1.000 127.57760 164 GLN A CA 1
ATOM 1239 C C . GLN A 1 165 ? 17.37900 7.42600 3.19400 1.000 126.82653 164 GLN A C 1
ATOM 1240 O O . GLN A 1 165 ? 16.38500 7.91300 3.72900 1.000 124.43851 164 GLN A O 1
ATOM 1246 N N . ILE A 1 166 ? 17.30100 6.60500 2.15500 1.000 121.23967 165 ILE A N 1
ATOM 1247 C CA . ILE A 1 166 ? 16.00600 6.30400 1.56200 1.000 120.83959 165 ILE A CA 1
ATOM 1248 C C . ILE A 1 166 ? 15.32300 5.14400 2.25800 1.000 119.42041 165 ILE A C 1
ATOM 1249 O O . ILE A 1 166 ? 15.84600 4.03100 2.28600 1.000 120.75580 165 ILE A O 1
ATOM 1254 N N . VAL A 1 167 ? 14.15600 5.40500 2.82700 1.000 113.85571 166 VAL A N 1
ATOM 1255 C CA . VAL A 1 167 ? 13.39200 4.35100 3.48200 1.000 114.21506 166 VAL A CA 1
ATOM 1256 C C . VAL A 1 167 ? 12.24500 3.93500 2.55800 1.000 114.87028 166 VAL A C 1
ATOM 1257 O O . VAL A 1 167 ? 11.71900 4.73900 1.78100 1.000 114.77144 166 VAL A O 1
ATOM 1261 N N . SER A 1 168 ? 11.87800 2.65700 2.63400 1.000 102.10533 167 SER A N 1
ATOM 1262 C CA . SER A 1 168 ? 10.91800 2.02700 1.74300 1.000 102.79137 167 SER A CA 1
ATOM 1263 C C . SER A 1 168 ? 9.61900 1.69100 2.47300 1.000 103.59328 167 SER A C 1
ATOM 1264 O O . SER A 1 168 ? 9.59100 1.52000 3.69500 1.000 103.79718 167 SER A O 1
ATOM 1267 N N . LYS A 1 169 ? 8.52500 1.63200 1.72500 1.000 90.31622 168 LYS A N 1
ATOM 1268 C CA . LYS A 1 169 ? 7.23000 1.37300 2.34000 1.000 91.23225 168 LYS A CA 1
ATOM 1269 C C . LYS A 1 169 ? 7.30100 0.17700 3.25500 1.000 91.65443 168 LYS A C 1
ATOM 1270 O O . LYS A 1 169 ? 6.84000 0.22900 4.39300 1.000 92.01854 168 LYS A O 1
ATOM 1272 N N . GLU A 1 170 ? 7.88800 -0.90200 2.76400 1.000 124.53571 169 GLU A N 1
ATOM 1273 C CA . GLU A 1 170 ? 7.97000 -2.11600 3.55300 1.000 124.72095 169 GLU A CA 1
ATOM 1274 C C . GLU A 1 170 ? 8.69600 -1.83700 4.84900 1.000 124.28734 169 GLU A C 1
ATOM 1275 O O . GLU A 1 170 ? 8.26600 -2.26900 5.91700 1.000 124.66098 169 GLU A O 1
ATOM 1281 N N . GLN A 1 171 ? 9.79300 -1.09800 4.76100 1.000 109.71584 170 GLN A N 1
ATOM 1282 C CA . GLN A 1 171 ? 10.57300 -0.79800 5.94800 1.000 109.27872 170 GLN A CA 1
ATOM 1283 C C . GLN A 1 171 ? 9.74300 -0.03100 6.96200 1.000 109.73439 170 GLN A C 1
ATOM 1284 O O . GLN A 1 171 ? 9.67900 -0.40800 8.13000 1.000 109.84057 170 GLN A O 1
ATOM 1290 N N . LEU A 1 172 ? 9.08700 1.03100 6.51300 1.000 98.17141 171 LEU A N 1
ATOM 1291 C CA . LEU A 1 172 ? 8.29200 1.84200 7.42100 1.000 98.46884 171 LEU A CA 1
ATOM 1292 C C . LEU A 1 172 ? 7.19700 1.00300 8.04600 1.000 99.39989 171 LEU A C 1
ATOM 1293 O O . LEU A 1 172 ? 6.92900 1.11100 9.23800 1.000 99.66119 171 LEU A O 1
ATOM 1298 N N . LEU A 1 173 ? 6.56800 0.15600 7.24500 1.000 90.97396 172 LEU A N 1
ATOM 1299 C CA . LEU A 1 173 ? 5.48100 -0.66500 7.75300 1.000 91.81422 172 LEU A CA 1
ATOM 1300 C C . LEU A 1 173 ? 5.96100 -1.60700 8.84100 1.000 91.55449 172 LEU A C 1
ATOM 1301 O O . LEU A 1 173 ? 5.34900 -1.70200 9.90000 1.000 91.94611 172 LEU A O 1
ATOM 1306 N N . ASP A 1 174 ? 7.06100 -2.30100 8.58700 1.000 147.75105 173 ASP A N 1
ATOM 1307 C CA . ASP A 1 174 ? 7.58200 -3.24100 9.56800 1.000 147.32268 173 ASP A CA 1
ATOM 1308 C C . ASP A 1 174 ? 8.01400 -2.49300 10.81200 1.000 147.00570 173 ASP A C 1
ATOM 1309 O O . ASP A 1 174 ? 7.79600 -2.95700 11.92900 1.000 147.03354 173 ASP A O 1
ATOM 1314 N N . ALA A 1 175 ? 8.62100 -1.33000 10.62200 1.000 91.43809 174 ALA A N 1
ATOM 1315 C CA . ALA A 1 175 ? 9.10300 -0.54600 11.75200 1.000 91.01900 174 ALA A CA 1
ATOM 1316 C C . ALA A 1 175 ? 7.98900 0.06700 12.57700 1.000 91.69213 174 ALA A C 1
ATOM 1317 O O . ALA A 1 175 ? 8.11700 0.187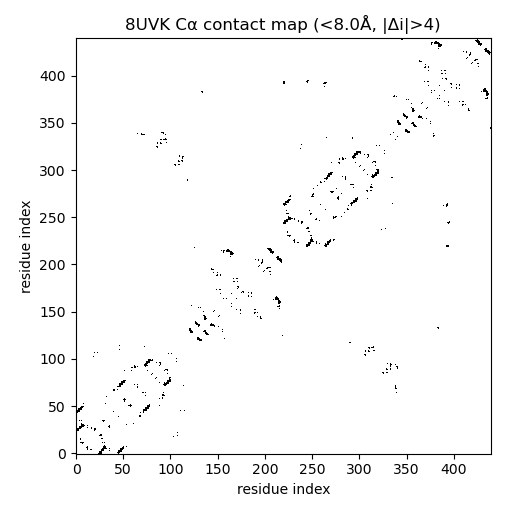00 13.79300 1.000 91.49600 174 ALA A O 1
ATOM 1319 N N . ILE A 1 176 ? 6.89700 0.46200 11.93500 1.000 80.24378 175 ILE A N 1
ATOM 1320 C CA . ILE A 1 176 ? 5.84200 1.16900 12.65700 1.000 80.78690 175 ILE A CA 1
ATOM 1321 C C . ILE A 1 176 ? 4.53000 0.40100 12.79000 1.000 81.78558 175 ILE A C 1
ATOM 1322 O O . ILE A 1 176 ? 3.75100 0.66000 13.70400 1.000 82.23042 175 ILE A O 1
ATOM 1327 N N . TRP A 1 177 ? 4.28300 -0.55000 11.90000 1.000 89.58743 176 TRP A N 1
ATOM 1328 C CA . TRP A 1 177 ? 3.00400 -1.25800 11.93000 1.000 90.53177 176 TRP A CA 1
ATOM 1329 C C . TRP A 1 177 ? 3.11100 -2.70800 12.36500 1.000 90.41144 176 TRP A C 1
ATOM 1330 O O . TRP A 1 177 ? 3.83300 -3.49200 11.75100 1.000 89.86252 176 TRP A O 1
ATOM 1341 N N . GLU A 1 178 ? 2.39000 -3.07600 13.41700 1.000 109.62732 177 GLU A N 1
ATOM 1342 C CA . GLU A 1 178 ? 2.37000 -4.46800 13.83700 1.000 109.26304 177 GLU A CA 1
ATOM 1343 C C . GLU A 1 178 ? 1.56400 -5.23100 12.81300 1.000 109.86470 177 GLU A C 1
ATOM 1344 O O . GLU A 1 178 ? 0.68900 -4.65700 12.16600 1.000 110.85427 177 GLU A O 1
ATOM 1346 N N . GLU A 1 179 ? 1.84100 -6.51800 12.64900 1.000 142.91351 178 GLU A N 1
ATOM 1347 C CA . GLU A 1 179 ? 1.15800 -7.27500 11.61100 1.000 143.32536 178 GLU A CA 1
ATOM 1348 C C . GLU A 1 179 ? 1.22400 -6.49100 10.31700 1.000 143.83309 178 GLU A C 1
ATOM 1349 O O . GLU A 1 179 ? 0.19600 -6.22300 9.69900 1.000 144.73916 178 GLU A O 1
ATOM 1355 N N . PRO A 1 180 ? 2.43800 -6.11900 9.89500 1.000 111.73607 179 PRO A N 1
ATOM 1356 C CA . PRO A 1 180 ? 2.55700 -5.28100 8.70000 1.000 111.99123 179 PRO A CA 1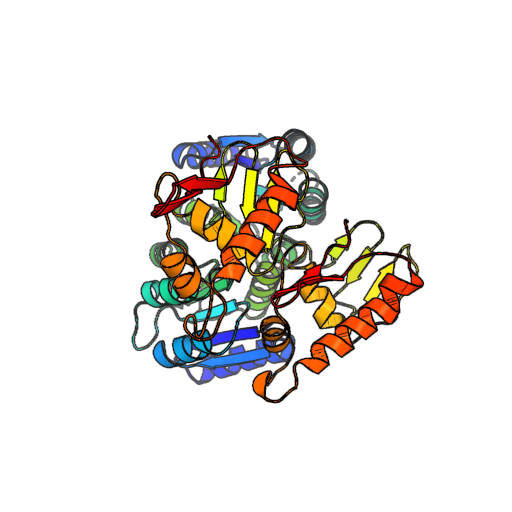
ATOM 1357 C C . PRO A 1 180 ? 2.00700 -5.96900 7.46000 1.000 112.37589 179 PRO A C 1
ATOM 1358 O O . PRO A 1 180 ? 1.70900 -5.29700 6.47500 1.000 112.79723 179 PRO A O 1
ATOM 1362 N N . GLU A 1 181 ? 1.87100 -7.28700 7.50200 1.000 115.84433 180 GLU A N 1
ATOM 1363 C CA . GLU A 1 181 ? 1.39400 -8.02500 6.34000 1.000 116.16980 180 GLU A CA 1
ATOM 1364 C C . GLU A 1 181 ? -0.12400 -8.10400 6.30700 1.000 117.11966 180 GLU A C 1
ATOM 1365 O O . GLU A 1 181 ? -0.69500 -8.77500 5.45000 1.000 117.39105 180 GLU A O 1
ATOM 1367 N N . LEU A 1 182 ? -0.78000 -7.43000 7.24200 1.000 148.68496 181 LEU A N 1
ATOM 1368 C CA . LEU A 1 182 ? -2.23500 -7.46800 7.30100 1.000 149.61419 181 LEU A CA 1
ATOM 1369 C C . LEU A 1 182 ? -2.85300 -6.11100 7.00800 1.000 150.37422 181 LEU A C 1
ATOM 1370 O O . LEU A 1 182 ? -4.04800 -5.91300 7.22500 1.000 150.79230 181 LEU A O 1
ATOM 1375 N N . VAL A 1 183 ? -2.05400 -5.17400 6.51300 1.000 136.60144 182 VAL A N 1
ATOM 1376 C CA . VAL A 1 183 ? -2.56100 -3.82800 6.27200 1.000 136.88403 182 VAL A CA 1
ATOM 1377 C C . VAL A 1 183 ? -2.33800 -3.37500 4.84300 1.000 136.59144 182 VAL A C 1
ATOM 1378 O O . VAL A 1 183 ? -1.53700 -3.96000 4.11700 1.000 136.14959 182 VAL A O 1
ATOM 1382 N N . THR A 1 184 ? -3.04600 -2.32900 4.43800 1.000 104.18159 183 THR A N 1
ATOM 1383 C CA . THR A 1 184 ? -2.89300 -1.80700 3.09000 1.000 103.74085 183 THR A CA 1
ATOM 1384 C C . THR A 1 184 ? -1.73700 -0.82300 3.03700 1.000 102.66930 183 THR A C 1
ATOM 1385 O O . THR A 1 184 ? -1.72500 0.16600 3.76600 1.000 102.28705 183 THR A O 1
ATOM 1389 N N . PRO A 1 185 ? -0.75500 -1.09100 2.16900 1.000 109.95739 184 PRO A N 1
ATOM 1390 C CA . PRO A 1 185 ? 0.40100 -0.19700 2.05600 1.000 108.95442 184 PRO A CA 1
ATOM 1391 C C . PRO A 1 185 ? -0.00700 1.25000 1.81400 1.000 108.44987 184 PRO A C 1
ATOM 1392 O O . PRO A 1 185 ? 0.79500 2.15000 2.05500 1.000 107.54118 184 PRO A O 1
ATOM 1396 N N . ASN A 1 186 ? -1.23300 1.47500 1.35800 1.000 91.60075 185 ASN A N 1
ATOM 1397 C CA . ASN A 1 186 ? -1.70400 2.82800 1.09100 1.000 90.95385 185 ASN A CA 1
ATOM 1398 C C . ASN A 1 186 ? -1.56500 3.68700 2.33600 1.000 90.45433 185 ASN A C 1
ATOM 1399 O O . ASN A 1 186 ? -1.48100 4.90900 2.24800 1.000 89.46706 185 ASN A O 1
ATOM 1404 N N . VAL A 1 187 ? -1.53000 3.04900 3.49700 1.000 70.42763 186 VAL A N 1
ATOM 1405 C CA . VAL A 1 187 ? -1.41100 3.78500 4.74600 1.000 70.07046 186 VAL A CA 1
ATOM 1406 C C . VAL A 1 187 ? -0.20400 4.70500 4.72600 1.000 68.89326 186 VAL A C 1
ATOM 1407 O O . VAL A 1 187 ? -0.27600 5.84100 5.18800 1.000 68.07348 186 VAL A O 1
ATOM 1411 N N . ILE A 1 188 ? 0.90300 4.22300 4.17800 1.000 71.09664 187 ILE A N 1
ATOM 1412 C CA . ILE A 1 188 ? 2.10600 5.03500 4.10800 1.000 70.03257 187 ILE A CA 1
ATOM 1413 C C . ILE A 1 188 ? 1.85900 6.30200 3.31000 1.000 69.18316 187 ILE A C 1
ATOM 1414 O O . ILE A 1 188 ? 2.18300 7.39600 3.76100 1.000 68.25934 187 ILE A O 1
ATOM 1419 N N . GLU A 1 189 ? 1.26600 6.15900 2.13000 1.000 94.98676 188 GLU A N 1
ATOM 1420 C CA . GLU A 1 189 ? 0.99200 7.31600 1.28700 1.000 94.21181 188 GLU A CA 1
ATOM 1421 C C . GLU A 1 189 ? 0.07100 8.28400 1.99900 1.000 93.81236 188 GLU A C 1
ATOM 1422 O O . GLU A 1 189 ? 0.29400 9.49200 1.97700 1.000 92.76917 188 GLU A O 1
ATOM 1428 N N . VAL A 1 190 ? -0.96100 7.75300 2.64000 1.000 61.69814 189 VAL A N 1
ATOM 1429 C CA . VAL A 1 190 ? -1.89000 8.59900 3.37200 1.000 61.09917 189 VAL A CA 1
ATOM 1430 C C . VAL A 1 190 ? -1.17200 9.31700 4.50200 1.000 60.24868 189 VAL A C 1
ATOM 1431 O O . VAL A 1 190 ? -1.37900 10.50900 4.72000 1.000 59.28262 189 VAL A O 1
ATOM 1435 N N . ALA A 1 191 ? -0.31200 8.60000 5.21000 1.000 65.02282 190 ALA A N 1
ATOM 1436 C CA . ALA A 1 191 ? 0.43000 9.20200 6.30800 1.000 64.36820 190 ALA A CA 1
ATOM 1437 C C . ALA A 1 191 ? 1.36200 10.29800 5.81500 1.000 63.08295 190 ALA A C 1
ATOM 1438 O O . ALA A 1 191 ? 1.47800 11.34700 6.44200 1.000 62.15204 190 ALA A O 1
ATOM 1440 N N . ILE A 1 192 ? 2.02900 10.05800 4.69300 1.000 72.60667 191 ILE A N 1
ATOM 1441 C CA . ILE A 1 192 ? 2.93200 11.05900 4.14400 1.000 71.55431 191 ILE A CA 1
ATOM 1442 C C . ILE A 1 192 ? 2.14800 12.30800 3.78900 1.000 70.82793 191 ILE A C 1
ATOM 1443 O O . ILE A 1 192 ? 2.57300 13.42100 4.08900 1.000 69.93135 191 ILE A O 1
ATOM 1448 N N . ASN A 1 193 ? 0.99100 12.12600 3.16600 1.000 70.09099 192 ASN A N 1
ATOM 1449 C CA . ASN A 1 193 ? 0.16100 13.26300 2.81200 1.000 69.50000 192 ASN A CA 1
ATOM 1450 C C . ASN A 1 193 ? -0.15700 14.04200 4.06500 1.000 69.04619 192 ASN A C 1
ATOM 1451 O O . ASN A 1 193 ? -0.04700 15.26400 4.08600 1.000 68.26585 192 ASN A O 1
ATOM 1456 N N . GLN A 1 194 ? -0.54500 13.33300 5.11800 1.000 73.08324 193 GLN A N 1
ATOM 1457 C CA . GLN A 1 194 ? -0.83900 13.98600 6.38300 1.000 72.66277 193 GLN A CA 1
ATOM 1458 C C . GLN A 1 194 ? 0.33200 14.83800 6.81700 1.000 71.84921 193 GLN A C 1
ATOM 1459 O O . GLN A 1 194 ? 0.15700 15.98400 7.21900 1.000 71.29062 193 GLN A O 1
ATOM 1465 N N . ILE A 1 195 ? 1.53400 14.28200 6.73100 1.000 68.16440 194 ILE A N 1
ATOM 1466 C CA . ILE A 1 195 ? 2.70300 15.02300 7.18800 1.000 67.43245 194 ILE A CA 1
ATOM 1467 C C . ILE A 1 195 ? 2.90000 16.26700 6.33500 1.000 66.75686 194 ILE A C 1
ATOM 1468 O O . ILE A 1 195 ? 3.01900 17.38000 6.85900 1.000 66.24792 194 ILE A O 1
ATOM 1473 N N . ARG A 1 196 ? 2.93200 16.09600 5.00900 1.000 92.62150 195 ARG A N 1
ATOM 1474 C CA . ARG A 1 196 ? 3.00800 17.24700 4.12300 1.000 92.09503 195 ARG A CA 1
ATOM 1475 C C . ARG A 1 196 ? 1.87700 18.22900 4.42100 1.000 92.06944 195 ARG A C 1
ATOM 1476 O O . ARG A 1 196 ? 2.09600 19.43800 4.53300 1.000 91.73748 195 ARG A O 1
ATOM 1484 N N . GLN A 1 197 ? 0.66900 17.71000 4.55900 1.000 98.33372 196 GLN A N 1
ATOM 1485 C CA . GLN A 1 197 ? -0.46700 18.57100 4.83200 1.000 98.46618 196 GLN A CA 1
ATOM 1486 C C . GLN A 1 197 ? -0.24600 19.38000 6.09200 1.000 98.29816 196 GLN A C 1
ATOM 1487 O O . GLN A 1 197 ? -0.34000 20.60600 6.07200 1.000 98.38353 196 GLN A O 1
ATOM 1493 N N . LYS A 1 198 ? 0.05100 18.70300 7.19200 1.000 103.32467 197 LYS A N 1
ATOM 1494 C CA . LYS A 1 198 ? 0.20300 19.39900 8.46600 1.000 103.23987 197 LYS A CA 1
ATOM 1495 C C . LYS A 1 198 ? 1.37800 20.36800 8.49100 1.000 102.84484 197 LYS A C 1
ATOM 1496 O O . LYS A 1 198 ? 1.26500 21.45900 9.04500 1.000 103.00915 197 LYS A O 1
ATOM 1502 N N . MET A 1 199 ? 2.50500 19.98300 7.90700 1.000 118.80479 198 MET A N 1
ATOM 1503 C CA . MET A 1 199 ? 3.68000 20.84600 7.98900 1.000 118.38596 198 MET A CA 1
ATOM 1504 C C . MET A 1 199 ? 4.16800 21.35600 6.64100 1.000 118.20068 198 MET A C 1
ATOM 1505 O O . MET A 1 199 ? 4.05000 22.54500 6.35400 1.000 118.28293 198 MET A O 1
ATOM 1510 N N . ASP A 1 200 ? 4.71000 20.47500 5.81200 1.000 118.87280 199 ASP A N 1
ATOM 1511 C CA . ASP A 1 200 ? 5.28600 20.92400 4.54600 1.000 118.57838 199 ASP A CA 1
ATOM 1512 C C . ASP A 1 200 ? 4.47900 22.04700 3.91300 1.000 118.71610 199 ASP A C 1
ATOM 1513 O O . ASP A 1 200 ? 5.04400 23.06000 3.48600 1.000 118.42974 199 ASP A O 1
ATOM 1518 N N . LYS A 1 201 ? 3.15300 21.87600 3.88400 1.000 143.36778 200 LYS A N 1
ATOM 1519 C CA . LYS A 1 201 ? 2.26400 22.79300 3.16800 1.000 143.61738 200 LYS A CA 1
ATOM 1520 C C . LYS A 1 201 ? 2.11000 24.11800 3.91000 1.000 143.91344 200 LYS A C 1
ATOM 1521 O O . LYS A 1 201 ? 2.53100 25.17100 3.42000 1.000 143.85916 200 LYS A O 1
ATOM 1523 N N . PRO A 1 202 ? 1.51100 24.07700 5.10300 1.000 114.92563 201 PRO A N 1
ATOM 1524 C CA . PRO A 1 202 ? 1.27200 25.30800 5.84700 1.000 115.43655 201 PRO A CA 1
ATOM 1525 C C . PRO A 1 202 ? 2.58200 25.99100 6.24600 1.000 114.93715 201 PRO A C 1
ATOM 1526 O O . PRO A 1 202 ? 2.68500 27.22000 6.18100 1.000 115.18371 201 PRO A O 1
ATOM 1528 N N . LEU A 1 203 ? 3.60200 25.21900 6.63300 1.000 121.80933 202 LEU A N 1
ATOM 1529 C CA . LEU A 1 203 ? 4.86100 25.78000 7.12300 1.000 121.38178 202 LEU A CA 1
ATOM 1530 C C . LEU A 1 203 ? 5.92300 25.95300 6.02700 1.000 120.79954 202 LEU A C 1
ATOM 1531 O O . LEU A 1 203 ? 7.09800 26.19000 6.35500 1.000 120.37944 202 LEU A O 1
ATOM 1533 N N . ASN A 1 204 ? 5.53700 25.83700 4.75300 1.000 119.78808 203 ASN A N 1
ATOM 1534 C CA . ASN A 1 204 ? 6.37900 26.15600 3.58600 1.000 119.76502 203 ASN A CA 1
ATOM 1535 C C . ASN A 1 204 ? 7.79900 25.59900 3.72100 1.000 119.41179 203 ASN A C 1
ATOM 1536 O O . ASN A 1 204 ? 8.79300 26.32500 3.68700 1.000 120.10820 203 ASN A O 1
ATOM 1538 N N . ILE A 1 205 ? 7.87400 24.27900 3.86600 1.000 122.60168 204 ILE A N 1
ATOM 1539 C CA . ILE A 1 205 ? 9.13500 23.55700 3.91600 1.000 122.35761 204 ILE A CA 1
ATOM 1540 C C . ILE A 1 205 ? 8.98000 22.28100 3.09700 1.000 122.46804 204 ILE A C 1
ATOM 1541 O O . ILE A 1 205 ? 7.87100 21.90400 2.69800 1.000 122.61079 204 ILE A O 1
ATOM 1543 N N . SER A 1 206 ? 10.10700 21.61900 2.83700 1.000 122.08938 205 SER A N 1
ATOM 1544 C CA . SER A 1 206 ? 10.14400 20.35300 2.10100 1.000 122.57520 205 SER A CA 1
ATOM 1545 C C . SER A 1 206 ? 10.77100 19.30300 3.01400 1.000 122.05519 205 SER A C 1
ATOM 1546 O O . SER A 1 206 ? 11.98200 19.05300 2.95800 1.000 122.54803 205 SER A O 1
ATOM 1549 N N . THR A 1 207 ? 9.95100 18.68600 3.86400 1.000 115.78374 206 THR A N 1
ATOM 1550 C CA . THR A 1 207 ? 10.52900 17.78700 4.85900 1.000 116.03470 206 THR A CA 1
ATOM 1551 C C . THR A 1 207 ? 10.71400 16.36900 4.32300 1.000 116.48892 206 THR A C 1
ATOM 1552 O O . THR A 1 207 ? 11.76300 15.75100 4.54800 1.000 116.42598 206 THR A O 1
ATOM 1556 N N . ILE A 1 208 ? 9.70800 15.84600 3.62000 1.000 105.53655 207 ILE A N 1
ATOM 1557 C CA . ILE A 1 208 ? 9.73100 14.49400 3.06400 1.000 106.15148 207 ILE A CA 1
ATOM 1558 C C . ILE A 1 208 ? 9.93300 14.58700 1.55900 1.000 106.05606 207 ILE A C 1
ATOM 1559 O O . ILE A 1 208 ? 9.26800 15.38500 0.88700 1.000 105.97862 207 ILE A O 1
ATOM 1564 N N . GLU A 1 209 ? 10.84900 13.77600 1.03000 1.000 102.31528 208 GLU A N 1
ATOM 1565 C CA . GLU A 1 209 ? 11.03600 13.61500 -0.40500 1.000 104.13091 208 GLU A CA 1
ATOM 1566 C C . GLU A 1 209 ? 10.86800 12.15200 -0.78600 1.000 104.73366 208 GLU A C 1
ATOM 1567 O O . GLU A 1 209 ? 11.37700 11.25400 -0.10400 1.000 104.19487 208 GLU A O 1
ATOM 1573 N N . THR A 1 210 ? 10.12300 11.94500 -1.87400 1.000 75.65012 209 THR A N 1
ATOM 1574 C CA . THR A 1 210 ? 9.84100 10.64600 -2.47900 1.000 76.71843 209 THR A CA 1
ATOM 1575 C C . THR A 1 210 ? 10.89400 10.33100 -3.51400 1.000 79.93872 209 THR A C 1
ATOM 1576 O O . THR A 1 210 ? 11.16400 11.16700 -4.37400 1.000 81.71775 209 THR A O 1
ATOM 1580 N N . VAL A 1 211 ? 11.45500 9.12700 -3.47300 1.000 100.51624 210 VAL A N 1
ATOM 1581 C CA . VAL A 1 211 ? 12.38800 8.69900 -4.50900 1.000 103.88987 210 VAL A CA 1
ATOM 1582 C C . VAL A 1 211 ? 11.75200 7.52200 -5.22300 1.000 105.07748 210 VAL A C 1
ATOM 1583 O O . VAL A 1 211 ? 11.70700 6.41000 -4.67400 1.000 104.54662 210 VAL A O 1
ATOM 1587 N N . ARG A 1 212 ? 11.28400 7.76300 -6.45000 1.000 112.85981 211 ARG A N 1
ATOM 1588 C CA . ARG A 1 212 ? 10.59100 6.76700 -7.26100 1.000 114.23533 211 ARG A CA 1
ATOM 1589 C C . ARG A 1 212 ? 11.19600 5.37800 -7.10900 1.000 115.56047 211 ARG A C 1
ATOM 1590 O O . ARG A 1 212 ? 12.41800 5.21100 -7.11800 1.000 117.26273 211 ARG A O 1
ATOM 1592 N N . ARG A 1 213 ? 10.32500 4.38800 -6.92900 1.000 121.99879 212 ARG A N 1
ATOM 1593 C CA . ARG A 1 213 ? 10.67700 2.97400 -6.86600 1.000 123.40180 212 ARG A CA 1
ATOM 1594 C C . ARG A 1 213 ? 11.68400 2.65900 -5.76500 1.000 122.61184 212 ARG A C 1
ATOM 1595 O O . ARG A 1 213 ? 12.21100 1.54600 -5.71700 1.000 124.21822 212 ARG A O 1
ATOM 1597 N N . ARG A 1 214 ? 11.95600 3.60100 -4.86200 1.000 124.48282 213 ARG A N 1
ATOM 1598 C CA . ARG A 1 214 ? 12.87900 3.33500 -3.76900 1.000 123.64264 213 ARG A CA 1
ATOM 1599 C C . ARG A 1 214 ? 12.29800 3.75800 -2.42400 1.000 119.95700 213 ARG A C 1
ATOM 1600 O O . ARG A 1 214 ? 12.34900 2.98000 -1.46400 1.000 118.80119 213 ARG A O 1
ATOM 1602 N N . GLY A 1 215 ? 11.70300 4.94100 -2.34100 1.000 96.85183 214 GLY A N 1
ATOM 1603 C CA . GLY A 1 215 ? 11.05100 5.31700 -1.09900 1.000 93.51351 214 GLY A CA 1
ATOM 1604 C C . GLY A 1 215 ? 11.05700 6.77800 -0.72500 1.000 91.96808 214 GLY A C 1
ATOM 1605 O O . GLY A 1 215 ? 11.15900 7.64400 -1.58400 1.000 93.16767 214 GLY A O 1
ATOM 1606 N N . TYR A 1 216 ? 10.93600 7.05500 0.56700 1.000 89.50031 215 TYR A N 1
ATOM 1607 C CA . TYR A 1 216 ? 10.91700 8.43200 1.03000 1.000 88.66271 215 TYR A CA 1
ATOM 1608 C C . TYR A 1 216 ? 12.17700 8.72700 1.81300 1.000 88.18673 215 TYR A C 1
ATOM 1609 O O . TYR A 1 216 ? 12.83500 7.81200 2.30700 1.000 88.44141 215 TYR A O 1
ATOM 1618 N N . ARG A 1 217 ? 12.50700 10.00400 1.95200 1.000 103.90636 216 ARG A N 1
ATOM 1619 C CA . ARG A 1 217 ? 13.69400 10.38800 2.69900 1.000 103.38500 216 ARG A CA 1
ATOM 1620 C C . ARG A 1 217 ? 13.55100 11.77300 3.29500 1.000 102.59602 216 ARG A C 1
ATOM 1621 O O . ARG A 1 217 ? 13.27400 12.73600 2.58200 1.000 102.39056 216 ARG A O 1
ATOM 1629 N N . PHE A 1 218 ? 13.74500 11.88300 4.60400 1.000 98.81302 217 PHE A N 1
ATOM 1630 C CA . PHE A 1 218 ? 13.68300 13.18700 5.23800 1.000 98.23174 217 PHE A CA 1
ATOM 1631 C C . PHE A 1 218 ? 14.74500 14.04200 4.58900 1.000 97.83877 217 PHE A C 1
ATOM 1632 O O . PHE A 1 218 ? 15.89500 13.62000 4.47800 1.000 98.15276 217 PHE A O 1
ATOM 1640 N N . CYS A 1 219 ? 14.38100 15.24000 4.15600 1.000 120.98144 218 CYS A N 1
ATOM 1641 C CA . CYS A 1 219 ? 15.33600 16.06600 3.43100 1.000 122.87914 218 CYS A CA 1
ATOM 1642 C C . CYS A 1 219 ? 15.32000 17.52200 3.85900 1.000 122.49921 218 CYS A C 1
ATOM 1643 O O . CYS A 1 219 ? 15.78400 18.38900 3.12400 1.000 124.60170 218 CYS A O 1
ATOM 1646 N N . PHE A 1 220 ? 14.78600 17.79600 5.04000 1.000 116.58498 219 PHE A N 1
ATOM 1647 C CA . PHE A 1 220 ? 14.74100 19.16400 5.53300 1.000 116.27613 219 PHE A CA 1
ATOM 1648 C C . PHE A 1 220 ? 16.16700 19.59100 5.85600 1.000 117.51736 219 PHE A C 1
ATOM 1649 O O . PHE A 1 220 ? 16.75100 19.08900 6.82400 1.000 116.47001 219 PHE A O 1
ATOM 1651 N N . PRO A 1 221 ? 16.76200 20.52200 5.07900 1.000 137.04378 220 PRO A N 1
ATOM 1652 C CA . PRO A 1 221 ? 18.15900 20.91300 5.30100 1.000 138.57758 220 PRO A CA 1
ATOM 1653 C C . PRO A 1 221 ? 18.34400 21.72400 6.58300 1.000 137.19799 220 PRO A C 1
ATOM 1654 O O . PRO A 1 221 ? 17.44000 22.47100 6.96600 1.000 135.98796 220 PRO A O 1
ATOM 1658 N N . GLY B 1 2 ? 3.43200 8.34300 45.00700 1.000 54.13101 1 GLY B N 1
ATOM 1659 C CA . GLY B 1 2 ? 4.83000 8.01100 44.82200 1.000 53.12303 1 GLY B CA 1
ATOM 1660 C C . GLY B 1 2 ? 5.15400 6.60200 45.25500 1.000 52.82136 1 GLY B C 1
ATOM 1661 O O . GLY B 1 2 ? 4.76900 6.17400 46.34000 1.000 53.10760 1 GLY B O 1
ATOM 1662 N N . ARG B 1 3 ? 5.86500 5.87200 44.40700 1.000 56.34646 2 ARG B N 1
ATOM 1663 C CA . ARG B 1 3 ? 6.23600 4.51000 44.74200 1.000 56.26769 2 ARG B CA 1
ATOM 1664 C C . ARG B 1 3 ? 7.72500 4.42900 44.98600 1.000 55.61860 2 ARG B C 1
ATOM 1665 O O . ARG B 1 3 ? 8.51800 4.96100 44.21200 1.000 55.25183 2 ARG B O 1
ATOM 1673 N N . ILE B 1 4 ? 8.11000 3.76800 46.06800 1.000 53.39789 3 ILE B N 1
ATOM 1674 C CA . ILE B 1 4 ? 9.51900 3.64800 46.39100 1.000 52.95183 3 ILE B CA 1
ATOM 1675 C C . ILE B 1 4 ? 9.94800 2.19700 46.46400 1.000 53.11469 3 ILE B C 1
ATOM 1676 O O . ILE B 1 4 ? 9.32600 1.39700 47.15700 1.000 53.34574 3 ILE B O 1
ATOM 1681 N N . LEU B 1 5 ? 11.00600 1.84900 45.74200 1.000 58.36983 4 LEU B N 1
ATOM 1682 C CA . LEU B 1 5 ? 11.52700 0.49500 45.81800 1.000 58.43705 4 LEU B CA 1
ATOM 1683 C C . LEU B 1 5 ? 12.69100 0.46800 46.77800 1.000 58.50631 4 LEU B C 1
ATOM 1684 O O . LEU B 1 5 ? 13.68300 1.16300 46.57800 1.000 58.58515 4 LEU B O 1
ATOM 1689 N N . VAL B 1 6 ? 12.56900 -0.32600 47.82900 1.000 70.38361 5 VAL B N 1
ATOM 1690 C CA . VAL B 1 6 ? 13.63400 -0.44000 48.81600 1.000 70.64021 5 VAL B CA 1
ATOM 1691 C C . VAL B 1 6 ? 14.38300 -1.73000 48.53600 1.000 70.65678 5 VAL B C 1
ATOM 1692 O O . VAL B 1 6 ? 13.76800 -2.80600 48.46700 1.000 70.50001 5 VAL B O 1
ATOM 1696 N N . ILE B 1 7 ? 15.70100 -1.62600 48.35000 1.000 66.55505 6 ILE B N 1
ATOM 1697 C CA . ILE B 1 7 ? 16.55800 -2.78900 48.15500 1.000 66.65716 6 ILE B CA 1
ATOM 1698 C C . ILE B 1 7 ? 17.53900 -2.83800 49.32300 1.000 67.20647 6 ILE B C 1
ATOM 1699 O O . ILE B 1 7 ? 18.41800 -1.97100 49.44100 1.000 67.54517 6 ILE B O 1
ATOM 1704 N N . GLU B 1 8 ? 17.39000 -3.83800 50.18800 1.000 84.05525 7 GLU B N 1
ATOM 1705 C CA . GLU B 1 8 ? 18.25400 -3.95600 51.36300 1.000 84.88748 7 GLU B CA 1
ATOM 1706 C C . GLU B 1 8 ? 18.31400 -5.38500 51.88100 1.000 85.11173 7 GLU B C 1
ATOM 1707 O O . GLU B 1 8 ? 17.27900 -6.00800 52.10400 1.000 84.88100 7 GLU B O 1
ATOM 1713 N N . ASP B 1 9 ? 19.52100 -5.90300 52.08000 1.000 104.00360 8 ASP B N 1
ATOM 1714 C CA . ASP B 1 9 ? 19.68600 -7.27300 52.56500 1.000 104.21692 8 ASP B CA 1
ATOM 1715 C C . ASP B 1 9 ? 19.26100 -7.45700 54.02200 1.000 104.99175 8 ASP B C 1
ATOM 1716 O O . ASP B 1 9 ? 18.57700 -8.42300 54.35000 1.000 104.85192 8 ASP B O 1
ATOM 1721 N N . GLU B 1 10 ? 19.66000 -6.53800 54.89400 1.000 104.00743 9 GLU B N 1
ATOM 1722 C CA . GLU B 1 10 ? 19.27000 -6.62900 56.29600 1.000 104.98485 9 GLU B CA 1
ATOM 1723 C C . GLU B 1 10 ? 17.76300 -6.67100 56.38200 1.000 104.46567 9 GLU B C 1
ATOM 1724 O O . GLU B 1 10 ? 17.09400 -5.69200 56.05800 1.000 104.15165 9 GLU B O 1
ATOM 1730 N N . ILE B 1 11 ? 17.21800 -7.79400 56.82900 1.000 96.96493 10 ILE B N 1
ATOM 1731 C CA . ILE B 1 11 ? 15.76100 -7.93300 56.83000 1.000 96.38699 10 ILE B CA 1
ATOM 1732 C C . ILE B 1 11 ? 15.12800 -6.96900 57.82500 1.000 97.01584 10 ILE B C 1
ATOM 1733 O O . ILE B 1 11 ? 14.07300 -6.38300 57.56400 1.000 96.54853 10 ILE B O 1
ATOM 1738 N N . SER B 1 12 ? 15.76900 -6.77500 58.97200 1.000 104.46366 11 SER B N 1
ATOM 1739 C CA . SER B 1 12 ? 15.19400 -5.90000 59.98400 1.000 105.21017 11 SER B CA 1
ATOM 1740 C C . SER B 1 12 ? 15.14900 -4.45700 59.49500 1.000 104.93962 11 SER B C 1
ATOM 1741 O O . SER B 1 12 ? 14.11600 -3.78800 59.61200 1.000 104.68458 11 SER B O 1
ATOM 1744 N N . LEU B 1 13 ? 16.25600 -3.96200 58.92800 1.000 81.44816 12 LEU B N 1
ATOM 1745 C CA . LEU B 1 13 ? 16.29000 -2.58200 58.44100 1.000 81.12630 12 LEU B CA 1
ATOM 1746 C C . LEU B 1 13 ? 15.28500 -2.38500 57.31600 1.000 79.81925 12 LEU B C 1
ATOM 1747 O O . LEU B 1 13 ? 14.55200 -1.38700 57.28200 1.000 79.60830 12 LEU B O 1
ATOM 1752 N N . ASN B 1 14 ? 15.23700 -3.34900 56.39300 1.000 93.34853 13 ASN B N 1
ATOM 1753 C CA . ASN B 1 14 ? 14.31000 -3.30500 55.27600 1.000 92.26895 13 ASN B CA 1
ATOM 1754 C C . ASN B 1 14 ? 12.89200 -3.03300 55.76100 1.000 92.32773 13 ASN B C 1
ATOM 1755 O O . ASN B 1 14 ? 12.20000 -2.15300 55.23800 1.000 91.95789 13 ASN B O 1
ATOM 1760 N N . LYS B 1 15 ? 12.45300 -3.76100 56.79300 1.000 89.46465 14 LYS B N 1
ATOM 1761 C CA . LYS B 1 15 ? 11.09800 -3.56100 57.30300 1.000 89.50431 14 LYS B CA 1
ATOM 1762 C C . LYS B 1 15 ? 10.96400 -2.21500 58.01300 1.000 90.20115 14 LYS B C 1
ATOM 1763 O O . LYS B 1 15 ? 9.92200 -1.56100 57.90900 1.000 90.04999 14 LYS B O 1
ATOM 1765 N N . THR B 1 16 ? 12.00300 -1.77000 58.72300 1.000 79.49653 15 THR B N 1
ATOM 1766 C CA . THR B 1 16 ? 11.93500 -0.46600 59.38300 1.000 80.14429 15 THR B CA 1
ATOM 1767 C C . THR B 1 16 ? 11.78100 0.65800 58.36500 1.000 79.52564 15 THR B C 1
ATOM 1768 O O . THR B 1 16 ? 11.03900 1.62500 58.59500 1.000 79.69925 15 THR B O 1
ATOM 1772 N N . ILE B 1 17 ? 12.51900 0.56300 57.25000 1.000 66.00851 16 ILE B N 1
ATOM 1773 C CA . ILE B 1 17 ? 12.45100 1.57400 56.19700 1.000 65.26854 16 ILE B CA 1
ATOM 1774 C C . ILE B 1 17 ? 11.06700 1.54600 55.54700 1.000 64.77516 16 ILE B C 1
ATOM 1775 O O . ILE B 1 17 ? 10.41000 2.58100 55.39000 1.000 64.77373 16 ILE B O 1
ATOM 1780 N N . ILE B 1 18 ? 10.60800 0.35000 55.16600 1.000 69.55657 17 ILE B N 1
ATOM 1781 C CA . ILE B 1 18 ? 9.26400 0.16300 54.61700 1.000 69.22432 17 ILE B CA 1
ATOM 1782 C C . ILE B 1 18 ? 8.19300 0.73100 55.54700 1.000 69.86955 17 ILE B C 1
ATOM 1783 O O . ILE B 1 18 ? 7.22900 1.36400 55.09400 1.000 69.80567 17 ILE B O 1
ATOM 1788 N N . ASP B 1 19 ? 8.35100 0.54600 56.86100 1.000 95.20269 18 ASP B N 1
ATOM 1789 C CA . ASP B 1 19 ? 7.33800 1.05200 57.78400 1.000 95.78570 18 ASP B CA 1
ATOM 1790 C C . ASP B 1 19 ? 7.36000 2.57800 57.86300 1.000 96.24517 18 ASP B C 1
ATOM 1791 O O . ASP B 1 19 ? 6.30500 3.21800 57.96000 1.000 96.45761 18 ASP B O 1
ATOM 1796 N N . ASN B 1 20 ? 8.54800 3.18200 57.82800 1.000 87.16387 19 ASN B N 1
ATOM 1797 C CA . ASN B 1 20 ? 8.63500 4.63800 57.91300 1.000 87.53308 19 ASN B CA 1
ATOM 1798 C C . ASN B 1 20 ? 8.07000 5.29600 56.66200 1.000 87.00585 19 ASN B C 1
ATOM 1799 O O . ASN B 1 20 ? 7.41600 6.34700 56.73900 1.000 87.40341 19 ASN B O 1
ATOM 1804 N N . LEU B 1 21 ? 8.33500 4.69000 55.49800 1.000 59.63538 20 LEU B N 1
ATOM 1805 C CA . LEU B 1 21 ? 7.81900 5.19000 54.22300 1.000 59.08435 20 LEU B CA 1
ATOM 1806 C C . LEU B 1 21 ? 6.30500 5.01400 54.11700 1.000 59.38771 20 LEU B C 1
ATOM 1807 O O . LEU B 1 21 ? 5.60000 5.95000 53.71700 1.000 59.61485 20 LEU B O 1
ATOM 1812 N N . ASN B 1 22 ? 5.78400 3.83200 54.47400 1.000 79.35950 21 ASN B N 1
ATOM 1813 C CA . ASN B 1 22 ? 4.33000 3.62300 54.48000 1.000 79.48457 21 ASN B CA 1
ATOM 1814 C C . ASN B 1 22 ? 3.61500 4.63000 55.38300 1.000 80.20328 21 ASN B C 1
ATOM 1815 O O . ASN B 1 22 ? 2.68300 5.31300 54.94200 1.000 80.23159 21 ASN B O 1
ATOM 1820 N N . GLU B 1 23 ? 4.07100 4.75500 56.64300 1.000 76.12558 22 GLU B N 1
ATOM 1821 C CA . GLU B 1 23 ? 3.59500 5.79800 57.55500 1.000 76.69918 22 GLU B CA 1
ATOM 1822 C C . GLU B 1 23 ? 3.53000 7.15800 56.87000 1.000 76.91539 22 GLU B C 1
ATOM 1823 O O . GLU B 1 23 ? 2.53400 7.88200 57.00000 1.000 77.08445 22 GLU B O 1
ATOM 1825 N N . PHE B 1 24 ? 4.57700 7.52300 56.12400 1.000 81.11311 23 PHE B N 1
ATOM 1826 C CA . PHE B 1 24 ? 4.54800 8.81800 55.44800 1.000 81.23167 23 PHE B CA 1
ATOM 1827 C C . PHE B 1 24 ? 3.41900 8.91200 54.41500 1.000 80.98827 23 PHE B C 1
ATOM 1828 O O . PHE B 1 24 ? 2.88500 10.00200 54.17000 1.000 81.13782 23 PHE B O 1
ATOM 1836 N N . GLY B 1 25 ? 3.10400 7.79800 53.76400 1.000 70.92116 24 GLY B N 1
ATOM 1837 C CA . GLY B 1 25 ? 2.07400 7.80700 52.73900 1.000 70.70401 24 GLY B CA 1
ATOM 1838 C C . GLY B 1 25 ? 2.52500 7.29600 51.38300 1.000 70.11806 24 GLY B C 1
ATOM 1839 O O . GLY B 1 25 ? 1.79300 7.41400 50.40400 1.000 70.00081 24 GLY B O 1
ATOM 1840 N N . TYR B 1 26 ? 3.72100 6.72500 51.31600 1.000 66.42058 25 TYR B N 1
ATOM 1841 C CA . TYR B 1 26 ? 4.24600 6.22600 50.05000 1.000 65.65281 25 TYR B CA 1
ATOM 1842 C C . TYR B 1 26 ? 3.81800 4.80700 49.75500 1.000 65.26275 25 TYR B C 1
ATOM 1843 O O . TYR B 1 26 ? 3.59500 4.02300 50.67400 1.000 65.31714 25 TYR B O 1
ATOM 1852 N N . GLN B 1 27 ? 3.69900 4.46300 48.47900 1.000 65.03042 26 GLN B N 1
ATOM 1853 C CA . GLN B 1 27 ? 3.40800 3.08700 48.12200 1.000 64.66387 26 GLN B CA 1
ATOM 1854 C C . GLN B 1 27 ? 4.76500 2.43600 48.07400 1.000 64.12844 26 GLN B C 1
ATOM 1855 O O . GLN B 1 27 ? 5.69400 3.00600 47.50800 1.000 63.88187 26 GLN B O 1
ATOM 1861 N N . THR B 1 28 ? 4.91500 1.25600 48.66300 1.000 74.92485 27 THR B N 1
ATOM 1862 C CA . THR B 1 28 ? 6.25700 0.68000 48.73500 1.000 74.55305 27 THR B CA 1
ATOM 1863 C C . THR B 1 28 ? 6.45000 -0.79400 48.44800 1.000 74.18216 27 THR B C 1
ATOM 1864 O O . THR B 1 28 ? 5.67800 -1.62900 48.91500 1.000 74.20391 27 THR B O 1
ATOM 1868 N N . ASP B 1 29 ? 7.47600 -1.11700 47.67500 1.000 62.81959 28 ASP B N 1
ATOM 1869 C CA . ASP B 1 29 ? 7.84300 -2.49700 47.42400 1.000 62.50632 28 ASP B CA 1
ATOM 1870 C C . ASP B 1 29 ? 9.22000 -2.74800 48.03000 1.000 62.39501 28 ASP B C 1
ATOM 1871 O O . ASP B 1 29 ? 10.05200 -1.83900 48.12100 1.000 62.41047 28 ASP B O 1
ATOM 1876 N N . SER B 1 30 ? 9.43800 -3.98200 48.45900 1.000 89.04076 29 SER B N 1
ATOM 1877 C CA . SER B 1 30 ? 10.61100 -4.34300 49.23300 1.000 89.20903 29 SER B CA 1
ATOM 1878 C C . SER B 1 30 ? 11.37400 -5.43500 48.50600 1.000 88.97098 29 SER B C 1
ATOM 1879 O O . SER B 1 30 ? 10.77600 -6.33100 47.89900 1.000 88.64881 29 SER B O 1
ATOM 1882 N N . SER B 1 31 ? 12.69900 -5.37000 48.57100 1.000 81.98533 30 SER B N 1
ATOM 1883 C CA . SER B 1 31 ? 13.53400 -6.38200 47.93600 1.000 81.90029 30 SER B CA 1
ATOM 1884 C C . SER B 1 31 ? 14.79400 -6.59200 48.75800 1.000 82.28974 30 SER B C 1
ATOM 1885 O O . SER B 1 31 ? 15.19100 -5.71500 49.52400 1.000 82.62236 30 SER B O 1
ATOM 1888 N N . GLU B 1 32 ? 15.42400 -7.75100 48.60900 1.000 116.54048 31 GLU B N 1
ATOM 1889 C CA . GLU B 1 32 ? 16.61800 -8.05200 49.39100 1.000 117.02512 31 GLU B CA 1
ATOM 1890 C C . GLU B 1 32 ? 17.78100 -8.52600 48.52900 1.000 117.02379 31 GLU B C 1
ATOM 1891 O O . GLU B 1 32 ? 18.71500 -9.14300 49.03400 1.000 117.43027 31 GLU B O 1
ATOM 1897 N N . ASN B 1 33 ? 17.72400 -8.22500 47.23700 1.000 101.65460 32 ASN B N 1
ATOM 1898 C CA . ASN B 1 33 ? 18.80700 -8.59200 46.33400 1.000 101.79955 32 ASN B CA 1
ATOM 1899 C C . ASN B 1 33 ? 18.67200 -7.82800 45.03400 1.000 101.69646 32 ASN B C 1
ATOM 1900 O O . ASN B 1 33 ? 17.58600 -7.37200 44.68700 1.000 101.54050 32 ASN B O 1
ATOM 1905 N N . PHE B 1 34 ? 19.77300 -7.69200 44.30900 1.000 131.02810 33 PHE B N 1
ATOM 1906 C CA . PHE B 1 34 ? 19.75100 -6.95500 43.05700 1.000 131.14221 33 PHE B CA 1
ATOM 1907 C C . PHE B 1 34 ? 18.73400 -7.55500 42.11600 1.000 130.90078 33 PHE B C 1
ATOM 1908 O O . PHE B 1 34 ? 17.92000 -6.84100 41.53500 1.000 130.98434 33 PHE B O 1
ATOM 1916 N N . LYS B 1 35 ? 18.77200 -8.87100 41.96800 1.000 134.64165 34 LYS B N 1
ATOM 1917 C CA . LYS B 1 35 ? 17.84600 -9.54300 41.07100 1.000 134.47102 34 LYS B CA 1
ATOM 1918 C C . LYS B 1 35 ? 16.42500 -9.13100 41.37600 1.000 134.23260 34 LYS B C 1
ATOM 1919 O O . LYS B 1 35 ? 15.74200 -8.55100 40.53400 1.000 134.34760 34 LYS B O 1
ATOM 1925 N N . ASP B 1 36 ? 15.97600 -9.43000 42.58600 1.000 101.17174 35 ASP B N 1
ATOM 1926 C CA . ASP B 1 36 ? 14.60300 -9.10900 42.95800 1.000 101.01704 35 ASP B CA 1
ATOM 1927 C C . ASP B 1 36 ? 14.30700 -7.64100 42.69200 1.000 101.25131 35 ASP B C 1
ATOM 1928 O O . ASP B 1 36 ? 13.24700 -7.28700 42.15700 1.000 101.28128 35 ASP B O 1
ATOM 1933 N N . GLY B 1 37 ? 15.24900 -6.77300 43.02800 1.000 69.94680 36 GLY B N 1
ATOM 1934 C CA . GLY B 1 37 ? 15.06000 -5.36500 42.75400 1.000 70.17244 36 GLY B CA 1
ATOM 1935 C C . GLY B 1 37 ? 14.83000 -5.12100 41.28100 1.000 70.56315 36 GLY B C 1
ATOM 1936 O O . GLY B 1 37 ? 13.86500 -4.46500 40.89800 1.000 70.81088 36 GLY B O 1
ATOM 1937 N N . GLU B 1 38 ? 15.71000 -5.65600 40.44600 1.000 110.49950 37 GLU B N 1
ATOM 1938 C CA . GLU B 1 38 ? 15.59200 -5.44500 39.01100 1.000 111.06869 37 GLU B CA 1
ATOM 1939 C C . GLU B 1 38 ? 14.26800 -5.98900 38.52200 1.000 111.01847 37 GLU B C 1
ATOM 1940 O O . GLU B 1 38 ? 13.64100 -5.40800 37.63800 1.000 111.47273 37 GLU B O 1
ATOM 1946 N N . TYR B 1 39 ? 13.83900 -7.10800 39.08700 1.000 125.04505 38 TYR B N 1
ATOM 1947 C CA . TYR B 1 39 ? 12.54600 -7.66100 38.72800 1.000 125.07040 38 TYR B CA 1
ATOM 1948 C C . TYR B 1 39 ? 11.48400 -6.59100 38.87400 1.000 125.32848 38 TYR B C 1
ATOM 1949 O O . TYR B 1 39 ? 10.77400 -6.28000 37.92000 1.000 125.90833 38 TYR B O 1
ATOM 1958 N N . PHE B 1 40 ? 11.37800 -6.01800 40.06600 1.000 77.64947 39 PHE B N 1
ATOM 1959 C CA . PHE B 1 40 ? 10.41000 -4.95400 40.29900 1.000 77.82462 39 PHE B CA 1
ATOM 1960 C C . PHE B 1 40 ? 10.60700 -3.80900 39.32100 1.000 78.52589 39 PHE B C 1
ATOM 1961 O O . PHE B 1 40 ? 9.63300 -3.27400 38.77900 1.000 79.02883 39 PHE B O 1
ATOM 1969 N N . ILE B 1 41 ? 11.86500 -3.41300 39.09100 1.000 76.88064 40 ILE B N 1
ATOM 1970 C CA . ILE B 1 41 ? 12.14800 -2.31400 38.17000 1.000 77.69827 40 ILE B CA 1
ATOM 1971 C C . ILE B 1 41 ? 11.53400 -2.58200 36.80200 1.000 78.51505 40 ILE B C 1
ATOM 1972 O O . ILE B 1 41 ? 11.14800 -1.64300 36.09500 1.000 79.38749 40 ILE B O 1
ATOM 1977 N N . GLY B 1 42 ? 11.41400 -3.85700 36.41700 1.000 91.09940 41 GLY B N 1
ATOM 1978 C CA . GLY B 1 42 ? 10.83100 -4.19300 35.12900 1.000 91.91168 41 GLY B CA 1
ATOM 1979 C C . GLY B 1 42 ? 9.31300 -4.16800 35.09500 1.000 92.19232 41 GLY B C 1
ATOM 1980 O O . GLY B 1 42 ? 8.72600 -3.81900 34.06400 1.000 93.24216 41 GLY B O 1
ATOM 1981 N N . ILE B 1 43 ? 8.65400 -4.51200 36.20200 1.000 78.71337 42 ILE B N 1
ATOM 1982 C CA . ILE B 1 43 ? 7.19500 -4.61400 36.19300 1.000 78.91089 42 ILE B CA 1
ATOM 1983 C C . ILE B 1 43 ? 6.53000 -3.29700 36.59800 1.000 79.18775 42 ILE B C 1
ATOM 1984 O O . ILE B 1 43 ? 5.50300 -2.92400 36.02600 1.000 79.93451 42 ILE B O 1
ATOM 1989 N N . ARG B 1 44 ? 7.09400 -2.56100 37.57200 1.000 70.66510 43 ARG B N 1
ATOM 1990 C CA . ARG B 1 44 ? 6.46400 -1.35700 38.10800 1.000 70.72352 43 ARG B CA 1
ATOM 1991 C C . ARG B 1 44 ? 7.35200 -0.13800 37.91000 1.000 71.02224 43 ARG B C 1
ATOM 1992 O O . ARG B 1 44 ? 8.58000 -0.26200 37.82700 1.000 70.90837 43 ARG B O 1
ATOM 2000 N N . HIS B 1 45 ? 6.73600 1.04600 37.83200 1.000 72.89416 44 HIS B N 1
ATOM 2001 C CA . HIS B 1 45 ? 7.49400 2.28700 37.74000 1.000 72.99818 44 HIS B CA 1
ATOM 2002 C C . HIS B 1 45 ? 7.63600 2.86000 39.14900 1.000 71.88198 44 HIS B C 1
ATOM 2003 O O . HIS B 1 45 ? 6.63300 3.05600 39.85300 1.000 71.53937 44 HIS B O 1
ATOM 2010 N N . TYR B 1 46 ? 8.87400 3.10300 39.56100 1.000 55.76091 45 TYR B N 1
ATOM 2011 C CA . TYR B 1 46 ? 9.12300 3.64800 40.88400 1.000 54.69195 45 TYR B CA 1
ATOM 2012 C C . TYR B 1 46 ? 9.65100 5.06100 40.77400 1.000 54.36685 45 TYR B C 1
ATOM 2013 O O . TYR B 1 46 ? 10.53900 5.33800 39.97400 1.000 54.84334 45 TYR B O 1
ATOM 2022 N N . ASP B 1 47 ? 9.09900 5.96300 41.57100 1.000 57.12041 46 ASP B N 1
ATOM 2023 C CA . ASP B 1 47 ? 9.56100 7.33900 41.56000 1.000 56.79556 46 ASP B CA 1
ATOM 2024 C C . ASP B 1 47 ? 10.94500 7.42000 42.17800 1.000 56.11813 46 ASP B C 1
ATOM 2025 O O . ASP B 1 47 ? 11.72600 8.31000 41.85000 1.000 56.17423 46 ASP B O 1
ATOM 2030 N N . LEU B 1 48 ? 11.25300 6.48600 43.07000 1.000 59.58760 47 LEU B N 1
ATOM 2031 C CA . LEU B 1 48 ? 12.55600 6.48600 43.71900 1.000 59.28817 47 LEU B CA 1
ATOM 2032 C C . LEU B 1 48 ? 12.98200 5.12100 44.22000 1.000 59.52473 47 LEU B C 1
ATOM 2033 O O . LEU B 1 48 ? 12.19100 4.40400 44.82200 1.000 59.66938 47 LEU B O 1
ATOM 2038 N N . VAL B 1 49 ? 14.22900 4.75200 43.96300 1.000 51.40134 48 VAL B N 1
ATOM 2039 C CA . VAL B 1 49 ? 14.76100 3.49900 44.49400 1.000 51.81620 48 VAL B CA 1
ATOM 2040 C C . VAL B 1 49 ? 15.76800 3.83000 45.60300 1.000 51.64109 48 VAL B C 1
ATOM 2041 O O . VAL B 1 49 ? 16.62900 4.70800 45.44600 1.000 51.60150 48 VAL B O 1
ATOM 2045 N N . LEU B 1 50 ? 15.64300 3.134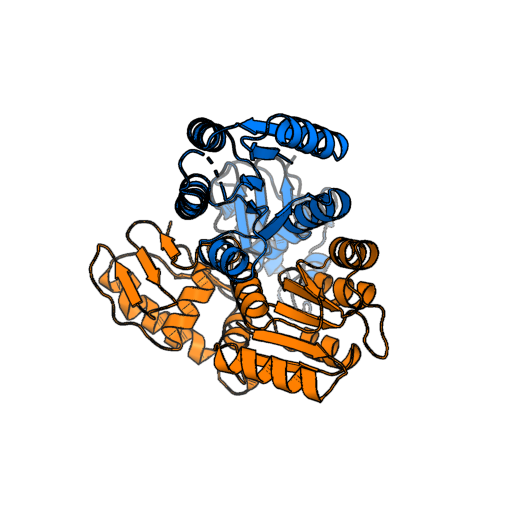00 46.72900 1.000 57.04385 49 LEU B N 1
ATOM 2046 C CA . LEU B 1 50 ? 16.55200 3.26800 47.86500 1.000 57.18495 49 LEU B CA 1
ATOM 2047 C C . LEU B 1 50 ? 17.26500 1.93800 48.00900 1.000 58.07010 49 LEU B C 1
ATOM 2048 O O . LEU B 1 50 ? 16.63100 0.93400 48.35300 1.000 57.95006 49 LEU B O 1
ATOM 2053 N N . ALA B 1 51 ? 18.58200 1.92500 47.74100 1.000 60.26949 50 ALA B N 1
ATOM 2054 C CA . ALA B 1 51 ? 19.32000 0.67300 47.65100 1.000 60.56753 50 ALA B CA 1
ATOM 2055 C C . ALA B 1 51 ? 20.60800 0.72900 48.46400 1.000 61.27909 50 ALA B C 1
ATOM 2056 O O . ALA B 1 51 ? 21.32100 1.73800 48.45900 1.000 61.77521 50 ALA B O 1
ATOM 2058 N N . SER B 1 52 ? 20.93800 -0.37100 49.12600 1.000 72.84530 51 SER B N 1
ATOM 2059 C CA . SER B 1 52 ? 22.19000 -0.43000 49.86700 1.000 73.70975 51 SER B CA 1
ATOM 2060 C C . SER B 1 52 ? 23.35200 -0.54500 48.90300 1.000 74.0196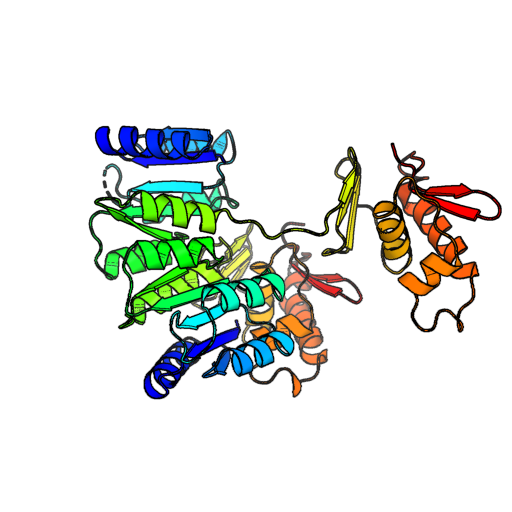9 51 SER B C 1
ATOM 2061 O O . SER B 1 52 ? 23.28700 -1.29800 47.93500 1.000 73.60316 51 SER B O 1
ATOM 2064 N N . TRP B 1 53 ? 24.41800 0.19700 49.16300 1.000 71.62999 52 TRP B N 1
ATOM 2065 C CA . TRP B 1 53 ? 25.59200 0.13800 48.30800 1.000 72.10216 52 TRP B CA 1
ATOM 2066 C C . TRP B 1 53 ? 26.29800 -1.19400 48.47600 1.000 72.25174 52 TRP B C 1
ATOM 2067 O O . TRP B 1 53 ? 27.07800 -1.60000 47.61700 1.000 72.32703 52 TRP B O 1
ATOM 2078 N N . ASN B 1 54 ? 26.02500 -1.88200 49.57900 1.000 100.20685 53 ASN B N 1
ATOM 2079 C CA . ASN B 1 54 ? 26.69400 -3.15000 49.84600 1.000 100.51118 53 ASN B CA 1
ATOM 2080 C C . ASN B 1 54 ? 25.72300 -4.31200 49.96900 1.000 99.87584 53 ASN B C 1
ATOM 2081 O O . ASN B 1 54 ? 25.52800 -4.84900 51.05700 1.000 100.30827 53 ASN B O 1
ATOM 2086 N N . LEU B 1 55 ? 25.10800 -4.70300 48.86200 1.000 89.28201 54 LEU B N 1
ATOM 2087 C CA . LEU B 1 55 ? 24.22700 -5.85700 48.88500 1.000 88.69476 54 LEU B CA 1
ATOM 2088 C C . LEU B 1 55 ? 25.07200 -7.11400 48.86400 1.000 88.87243 54 LEU B C 1
ATOM 2089 O O . LEU B 1 55 ? 26.23000 -7.07800 48.45600 1.000 89.14436 54 LEU B O 1
ATOM 2094 N N . PRO B 1 56 ? 24.49500 -8.24100 49.29400 1.000 117.43267 55 PRO B N 1
ATOM 2095 C CA . PRO B 1 56 ? 25.27500 -9.47600 49.35600 1.000 117.59931 55 PRO B CA 1
ATOM 2096 C C . PRO B 1 56 ? 25.94000 -9.73500 48.02100 1.000 117.23932 55 PRO B C 1
ATOM 2097 O O . PRO B 1 56 ? 27.05800 -10.24600 47.98200 1.000 117.61800 55 PRO B O 1
ATOM 2101 N N . ASP B 1 57 ? 25.26500 -9.38200 46.93600 1.000 167.30926 56 ASP B N 1
ATOM 2102 C CA . ASP B 1 57 ? 25.82500 -9.57400 45.60600 1.000 167.13277 56 ASP B CA 1
ATOM 2103 C C . ASP B 1 57 ? 25.36200 -8.48300 44.64900 1.000 166.77177 56 ASP B C 1
ATOM 2104 O O . ASP B 1 57 ? 24.22900 -8.01400 44.73900 1.000 165.86141 56 ASP B O 1
ATOM 2109 N N . GLY B 1 58 ? 26.23200 -8.07800 43.73000 1.000 149.37929 57 GLY B N 1
ATOM 2110 C CA . GLY B 1 58 ? 25.87600 -7.04900 42.76900 1.000 149.20875 57 GLY B CA 1
ATOM 2111 C C . GLY B 1 58 ? 26.51900 -5.70800 43.05500 1.000 149.71849 57 GLY B C 1
ATOM 2112 O O . GLY B 1 58 ? 26.20200 -5.06400 44.05300 1.000 149.83523 57 GLY B O 1
ATOM 2113 N N . ASP B 1 59 ? 27.41800 -5.27700 42.17800 1.000 116.01580 58 ASP B N 1
ATOM 2114 C CA . ASP B 1 59 ? 28.07900 -3.99500 42.35800 1.000 116.42523 58 ASP B CA 1
ATOM 2115 C C . ASP B 1 59 ? 27.04800 -2.89300 42.45600 1.000 116.45875 58 ASP B C 1
ATOM 2116 O O . ASP B 1 59 ? 26.10800 -2.84300 41.66800 1.000 116.14426 58 ASP B O 1
ATOM 2121 N N . GLY B 1 60 ? 27.22500 -2.00200 43.42100 1.000 78.55152 59 GLY B N 1
ATOM 2122 C CA . GLY B 1 60 ? 26.30100 -0.90000 43.57100 1.000 78.58376 59 GLY B CA 1
ATOM 2123 C C . GLY B 1 60 ? 26.27700 -0.08200 42.30500 1.000 78.84395 59 GLY B C 1
ATOM 2124 O O . GLY B 1 60 ? 25.21100 0.26800 41.80600 1.000 78.55298 59 GLY B O 1
ATOM 2125 N N . ALA B 1 61 ? 27.44600 0.22400 41.76300 1.000 89.28095 60 ALA B N 1
ATOM 2126 C CA . ALA B 1 61 ? 27.49900 0.97400 40.51900 1.000 89.61277 60 ALA B CA 1
ATOM 2127 C C . ALA B 1 61 ? 26.66400 0.27500 39.46000 1.000 89.07538 60 ALA B C 1
ATOM 2128 O O . ALA B 1 61 ? 25.95800 0.92300 38.68900 1.000 89.18109 60 ALA B O 1
ATOM 2130 N N . GLU B 1 62 ? 26.73100 -1.04900 39.43000 1.000 114.81240 61 GLU B N 1
ATOM 2131 C CA . GLU B 1 62 ? 25.95000 -1.80800 38.46500 1.000 114.43486 61 GLU B CA 1
ATOM 2132 C C . GLU B 1 62 ? 24.46400 -1.56400 38.65700 1.000 114.18555 61 GLU B C 1
ATOM 2133 O O . GLU B 1 62 ? 23.74000 -1.30900 37.69500 1.000 114.28548 61 GLU B O 1
ATOM 2139 N N . LEU B 1 63 ? 24.00700 -1.62500 39.90100 1.000 81.18225 62 LEU B N 1
ATOM 2140 C CA . LEU B 1 63 ? 22.59200 -1.43500 40.17500 1.000 80.82919 62 LEU B CA 1
ATOM 2141 C C . LEU B 1 63 ? 22.14200 -0.06400 39.71300 1.000 81.28889 62 LEU B C 1
ATOM 2142 O O . LEU B 1 63 ? 21.08900 0.07500 39.09600 1.000 81.26184 62 LEU B O 1
ATOM 2147 N N . VAL B 1 64 ? 22.94500 0.95000 39.99400 1.000 60.06724 63 VAL B N 1
ATOM 2148 C CA . VAL B 1 64 ? 22.55900 2.29900 39.63100 1.000 60.61963 63 VAL B CA 1
ATOM 2149 C C . VAL B 1 64 ? 22.39600 2.39200 38.13100 1.000 61.02741 63 VAL B C 1
ATOM 2150 O O . VAL B 1 64 ? 21.40600 2.92600 37.63900 1.000 61.18931 63 VAL B O 1
ATOM 2154 N N . ASN B 1 65 ? 23.35900 1.85100 37.39800 1.000 87.10030 64 ASN B N 1
ATOM 2155 C CA . ASN B 1 65 ? 23.30600 1.92700 35.94900 1.000 87.46499 64 ASN B CA 1
ATOM 2156 C C . ASN B 1 65 ? 22.06100 1.23200 35.44600 1.000 87.23652 64 ASN B C 1
ATOM 2157 O O . ASN B 1 65 ? 21.35400 1.75200 34.58700 1.000 87.65628 64 ASN B O 1
ATOM 2162 N N . THR B 1 66 ? 21.77700 0.06200 36.00000 1.000 98.21906 65 THR B N 1
ATOM 2163 C CA . THR B 1 66 ? 20.61700 -0.69600 35.56800 1.000 98.06212 65 THR B CA 1
ATOM 2164 C C . THR B 1 66 ? 19.34400 0.11800 35.70600 1.000 98.30399 65 THR B C 1
ATOM 2165 O O . THR B 1 66 ? 18.61700 0.30800 34.73400 1.000 98.87335 65 THR B O 1
ATOM 2169 N N . ILE B 1 67 ? 19.08300 0.62700 36.90300 1.000 65.95137 66 ILE B N 1
ATOM 2170 C CA . ILE B 1 67 ? 17.85900 1.37900 37.13600 1.000 66.05532 66 ILE B CA 1
ATOM 2171 C C . ILE B 1 67 ? 17.82300 2.63800 36.30000 1.000 66.95889 66 ILE B C 1
ATOM 2172 O O . ILE B 1 67 ? 16.80900 2.95200 35.68500 1.000 67.38434 66 ILE B O 1
ATOM 2177 N N . LYS B 1 68 ? 18.93300 3.35800 36.26500 1.000 67.71446 67 LYS B N 1
ATOM 2178 C CA . LYS B 1 68 ? 18.96000 4.62100 35.54700 1.000 68.55902 67 LYS B CA 1
ATOM 2179 C C . LYS B 1 68 ? 18.69100 4.42200 34.06300 1.000 69.07377 67 LYS B C 1
ATOM 2180 O O . LYS B 1 68 ? 18.00200 5.22200 33.44300 1.000 69.52289 67 LYS B O 1
ATOM 2186 N N . HIS B 1 69 ? 19.24300 3.36300 33.48900 1.000 122.67645 68 HIS B N 1
ATOM 2187 C CA . HIS B 1 69 ? 18.99900 3.07900 32.08100 1.000 123.15116 68 HIS B CA 1
ATOM 2188 C C . HIS B 1 69 ? 17.58500 2.56500 31.85900 1.000 123.25722 68 HIS B C 1
ATOM 2189 O O . HIS B 1 69 ? 16.89200 3.01900 30.95300 1.000 123.97373 68 HIS B O 1
ATOM 2196 N N . LYS B 1 70 ? 17.15300 1.62800 32.69100 1.000 73.76178 69 LYS B N 1
ATOM 2197 C CA . LYS B 1 70 ? 15.81300 1.08600 32.55800 1.000 73.86398 69 LYS B CA 1
ATOM 2198 C C . LYS B 1 70 ? 14.77900 2.17500 32.76100 1.000 74.39397 69 LYS B C 1
ATOM 2199 O O . LYS B 1 70 ? 13.84500 2.30100 31.97500 1.000 75.15864 69 LYS B O 1
ATOM 2201 N N . SER B 1 71 ? 14.94300 2.96800 33.81300 1.000 62.56400 70 SER B N 1
ATOM 2202 C CA . SER B 1 71 ? 14.01800 4.06200 34.07400 1.000 62.76737 70 SER B CA 1
ATOM 2203 C C . SER B 1 71 ? 14.79200 5.32800 34.36300 1.000 62.71216 70 SER B C 1
ATOM 2204 O O . SER B 1 71 ? 15.09500 5.62600 35.51400 1.000 61.81063 70 SER B O 1
ATOM 2207 N N . PRO B 1 72 ? 15.11400 6.08300 33.31500 1.000 79.34735 71 PRO B N 1
ATOM 2208 C CA . PRO B 1 72 ? 15.91700 7.29500 33.49200 1.000 79.22535 71 PRO B CA 1
ATOM 2209 C C . PRO B 1 72 ? 15.32600 8.28500 34.47900 1.000 78.34472 71 PRO B C 1
ATOM 2210 O O . PRO B 1 72 ? 16.08000 9.03500 35.09200 1.000 78.00917 71 PRO B O 1
ATOM 2214 N N . ARG B 1 73 ? 14.01100 8.30000 34.63900 1.000 78.23397 72 ARG B N 1
ATOM 2215 C CA . ARG B 1 73 ? 13.40800 9.31100 35.49600 1.000 77.45378 72 ARG B CA 1
ATOM 2216 C C . ARG B 1 73 ? 13.27500 8.85900 36.94400 1.000 76.18879 72 ARG B C 1
ATOM 2217 O O . ARG B 1 73 ? 12.90900 9.66600 37.79800 1.000 75.41384 72 ARG B O 1
ATOM 2225 N N . THR B 1 74 ? 13.54500 7.59300 37.22400 1.000 59.54517 73 THR B N 1
ATOM 2226 C CA . THR B 1 74 ? 13.54600 7.08000 38.58000 1.000 58.20833 73 THR B CA 1
ATOM 2227 C C . THR B 1 74 ? 14.72300 7.67100 39.34200 1.000 57.93301 73 THR B C 1
ATOM 2228 O O . THR B 1 74 ? 15.86000 7.63400 38.85800 1.000 58.75234 73 THR B O 1
ATOM 2232 N N . SER B 1 75 ? 14.44300 8.26900 40.50400 1.000 60.17440 74 SER B N 1
ATOM 2233 C CA . SER B 1 75 ? 15.50100 8.80800 41.34500 1.000 59.99334 74 SER B CA 1
ATOM 2234 C C . SER B 1 75 ? 16.18500 7.66200 42.06800 1.000 59.62900 74 SER B C 1
ATOM 2235 O O . SER B 1 75 ? 15.52900 6.68400 42.45400 1.000 59.02837 74 SER B O 1
ATOM 2238 N N . VAL B 1 76 ? 17.51600 7.74000 42.20100 1.000 58.00445 75 VAL B N 1
ATOM 2239 C CA . VAL B 1 76 ? 18.28400 6.69200 42.87800 1.000 57.92289 75 VAL B CA 1
ATOM 2240 C C . VAL B 1 76 ? 18.94200 7.26600 44.12100 1.000 57.66475 75 VAL B C 1
ATOM 2241 O O . VAL B 1 76 ? 19.61500 8.30500 44.05200 1.000 58.33672 75 VAL B O 1
ATOM 2245 N N . MET B 1 77 ? 18.71600 6.61000 45.27000 1.000 63.70569 76 MET B N 1
ATOM 2246 C CA . MET B 1 77 ? 19.31100 7.04400 46.52900 1.000 63.51026 76 MET B CA 1
ATOM 2247 C C . MET B 1 77 ? 20.04400 5.87500 47.17700 1.000 64.04633 76 MET B C 1
ATOM 2248 O O . MET B 1 77 ? 19.45400 4.82100 47.42900 1.000 63.82083 76 MET B O 1
ATOM 2253 N N . ILE B 1 78 ? 21.34200 6.06200 47.43500 1.000 55.44233 77 ILE B N 1
ATOM 2254 C CA . ILE B 1 78 ? 22.19800 4.98800 47.92800 1.000 56.32817 77 ILE B CA 1
ATOM 2255 C C . ILE B 1 78 ? 22.37500 5.14600 49.43400 1.000 56.25379 77 ILE B C 1
ATOM 2256 O O . ILE B 1 78 ? 22.59500 6.25500 49.93500 1.000 56.13516 77 ILE B O 1
ATOM 2261 N N . MET B 1 79 ? 22.23900 4.04300 50.16200 1.000 63.41251 78 MET B N 1
ATOM 2262 C CA . MET B 1 79 ? 22.48300 4.02100 51.60000 1.000 63.90043 78 MET B CA 1
ATOM 2263 C C . MET B 1 79 ? 23.65500 3.10600 51.91300 1.000 65.35245 78 MET B C 1
ATOM 2264 O O . MET B 1 79 ? 23.75000 2.00000 51.36800 1.000 65.59465 78 MET B O 1
ATOM 2269 N N . SER B 1 80 ? 24.54400 3.57500 52.79300 1.000 57.24843 79 SER B N 1
ATOM 2270 C CA . SER B 1 80 ? 25.79400 2.86100 53.05000 1.000 58.72583 79 SER B CA 1
ATOM 2271 C C . SER B 1 80 ? 26.27300 3.22400 54.44100 1.000 59.67663 79 SER B C 1
ATOM 2272 O O . SER B 1 80 ? 26.28600 4.40300 54.80200 1.000 59.45235 79 SER B O 1
ATOM 2275 N N . ALA B 1 81 ? 26.63700 2.20600 55.22500 1.000 60.81209 80 ALA B N 1
ATOM 2276 C CA . ALA B 1 81 ? 27.31900 2.47100 56.49500 1.000 62.28052 80 ALA B CA 1
ATOM 2277 C C . ALA B 1 81 ? 28.75700 2.93000 56.25900 1.000 63.20550 80 ALA B C 1
ATOM 2278 O O . ALA B 1 81 ? 29.23000 3.83600 56.94600 1.000 63.94091 80 ALA B O 1
ATOM 2280 N N . LYS B 1 82 ? 29.44600 2.38600 55.25000 1.000 66.96636 81 LYS B N 1
ATOM 2281 C CA . LYS B 1 82 ? 30.69200 3.01400 54.78900 1.000 67.60097 81 LYS B CA 1
ATOM 2282 C C . LYS B 1 82 ? 30.33700 4.26000 53.96500 1.000 66.86042 81 LYS B C 1
ATOM 2283 O O . LYS B 1 82 ? 29.95500 4.16900 52.79200 1.000 65.98550 81 LYS B O 1
ATOM 2285 N N . ALA B 1 83 ? 30.45800 5.43600 54.59200 1.000 64.74812 82 ALA B N 1
ATOM 2286 C CA . ALA B 1 83 ? 30.11200 6.71300 53.98700 1.000 64.03846 82 ALA B CA 1
ATOM 2287 C C . ALA B 1 83 ? 31.31200 7.65200 53.94100 1.000 64.92750 82 ALA B C 1
ATOM 2288 O O . ALA B 1 83 ? 31.17500 8.86300 54.12800 1.000 64.74275 82 ALA B O 1
ATOM 2290 N N . ASP B 1 84 ? 32.49100 7.11100 53.64300 1.000 67.19764 83 ASP B N 1
ATOM 2291 C CA . ASP B 1 84 ? 33.64200 7.96600 53.38900 1.000 67.89091 83 ASP B CA 1
ATOM 2292 C C . ASP B 1 84 ? 33.44100 8.71600 52.06700 1.000 67.34717 83 ASP B C 1
ATOM 2293 O O . ASP B 1 84 ? 32.49000 8.46300 51.32100 1.000 66.56077 83 ASP B O 1
ATOM 2298 N N . LYS B 1 85 ? 34.29100 9.69800 51.80200 1.000 67.26430 84 LYS B N 1
ATOM 2299 C CA . LYS B 1 85 ? 34.10200 10.52500 50.61000 1.000 66.78462 84 LYS B CA 1
ATOM 2300 C C . LYS B 1 85 ? 34.22200 9.74500 49.31600 1.000 66.38656 84 LYS B C 1
ATOM 2301 O O . LYS B 1 85 ? 33.45900 9.96500 48.38200 1.000 65.86268 84 LYS B O 1
ATOM 2307 N N . ASP B 1 86 ? 35.17300 8.83000 49.26000 1.000 79.98449 85 ASP B N 1
ATOM 2308 C CA . ASP B 1 86 ? 35.37900 8.06400 48.04800 1.000 79.31329 85 ASP B CA 1
ATOM 2309 C C . ASP B 1 86 ? 34.11400 7.30500 47.69700 1.000 78.78630 85 ASP B C 1
ATOM 2310 O O . ASP B 1 86 ? 33.68300 7.30800 46.54600 1.000 77.99944 85 ASP B O 1
ATOM 2315 N N . THR B 1 87 ? 33.50600 6.67000 48.69000 1.000 69.11727 86 THR B N 1
ATOM 2316 C CA . THR B 1 87 ? 32.29500 5.90300 48.44600 1.000 68.48256 86 THR B CA 1
ATOM 2317 C C . THR B 1 87 ? 31.16700 6.79200 47.94900 1.000 68.28331 86 THR B C 1
ATOM 2318 O O . THR B 1 87 ? 30.51800 6.48000 46.95300 1.000 67.65060 86 THR B O 1
ATOM 2322 N N . GLU B 1 88 ? 30.94000 7.91000 48.62600 1.000 62.55112 87 GLU B N 1
ATOM 2323 C CA . GLU B 1 88 ? 29.85000 8.79100 48.24300 1.000 61.70670 87 GLU B CA 1
ATOM 2324 C C . GLU B 1 88 ? 30.05000 9.29200 46.83200 1.000 61.87844 87 GLU B C 1
ATOM 2325 O O . GLU B 1 88 ? 29.13700 9.24200 46.01500 1.000 61.25432 87 GLU B O 1
ATOM 2331 N N . ILE B 1 89 ? 31.25300 9.76000 46.53800 1.000 68.19641 88 ILE B N 1
ATOM 2332 C CA . ILE B 1 89 ? 31.53400 10.30100 45.21700 1.000 68.04154 88 ILE B CA 1
ATOM 2333 C C . ILE B 1 89 ? 31.36400 9.22800 44.15600 1.000 67.47774 88 ILE B C 1
ATOM 2334 O O . ILE B 1 89 ? 30.82100 9.48600 43.08600 1.000 67.05540 88 ILE B O 1
ATOM 2339 N N . LYS B 1 90 ? 31.80800 8.01800 44.46100 1.000 78.13177 89 LYS B N 1
ATOM 2340 C CA . LYS B 1 90 ? 31.67100 6.92700 43.51400 1.000 77.49614 89 LYS B CA 1
ATOM 2341 C C . LYS B 1 90 ? 30.21000 6.68400 43.18900 1.000 77.11665 89 LYS B C 1
ATOM 2342 O O . LYS B 1 90 ? 29.84200 6.56700 42.02500 1.000 76.76893 89 LYS B O 1
ATOM 2348 N N . ALA B 1 91 ? 29.37300 6.62100 44.21500 1.000 64.43210 90 ALA B N 1
ATOM 2349 C CA . ALA B 1 91 ? 27.95700 6.37000 43.99900 1.000 63.89543 90 ALA B CA 1
ATOM 2350 C C . ALA B 1 91 ? 27.33900 7.47900 43.17400 1.000 64.01392 90 ALA B C 1
ATOM 2351 O O . ALA B 1 91 ? 26.59400 7.22200 42.23000 1.000 63.65157 90 ALA B O 1
ATOM 2353 N N . LEU B 1 92 ? 27.65700 8.71700 43.52100 1.000 58.00121 91 LEU B N 1
ATOM 2354 C CA . LEU B 1 92 ? 27.09400 9.84500 42.80400 1.000 57.83324 91 LEU B CA 1
ATOM 2355 C C . LEU B 1 92 ? 27.50300 9.79400 41.34700 1.000 58.15683 91 LEU B C 1
ATOM 2356 O O . LEU B 1 92 ? 26.67800 9.99500 40.45900 1.000 57.85735 91 LEU B O 1
ATOM 2361 N N . LYS B 1 93 ? 28.77600 9.51500 41.09900 1.000 87.15632 92 LYS B N 1
ATOM 2362 C CA . LYS B 1 93 ? 29.27000 9.45100 39.72900 1.000 86.93533 92 LYS B CA 1
ATOM 2363 C C . LYS B 1 93 ? 28.71900 8.23700 39.00300 1.000 86.45066 92 LYS B C 1
ATOM 2364 O O . LYS B 1 93 ? 28.61600 8.24100 37.78100 1.000 86.20882 92 LYS B O 1
ATOM 2370 N N . ALA B 1 94 ? 28.36000 7.20000 39.74900 1.000 63.68347 93 ALA B N 1
ATOM 2371 C CA . ALA B 1 94 ? 27.76800 6.01900 39.13800 1.000 63.08051 93 ALA B CA 1
ATOM 2372 C C . ALA B 1 94 ? 26.35600 6.31900 38.67000 1.000 63.06861 93 ALA B C 1
ATOM 2373 O O . ALA B 1 94 ? 25.77300 5.54100 37.92000 1.000 62.68242 93 ALA B O 1
ATOM 2375 N N . GLY B 1 95 ? 25.79600 7.43700 39.11600 1.000 67.44020 94 GLY B N 1
ATOM 2376 C CA . GLY B 1 95 ? 24.47300 7.82900 38.66100 1.000 67.40059 94 GLY B CA 1
ATOM 2377 C C . GLY B 1 95 ? 23.45800 8.06200 39.75900 1.000 66.84252 94 GLY B C 1
ATOM 2378 O O . GLY B 1 95 ? 22.29800 8.35400 39.48100 1.000 66.31306 94 GLY B O 1
ATOM 2379 N N . ALA B 1 96 ? 23.88600 7.93700 41.00700 1.000 56.57065 95 ALA B N 1
ATOM 2380 C CA . ALA B 1 96 ? 22.98200 8.12800 42.12600 1.000 55.39573 95 ALA B CA 1
ATOM 2381 C C . ALA B 1 96 ? 22.67000 9.60300 42.27600 1.000 55.37702 95 ALA B C 1
ATOM 2382 O O . ALA B 1 96 ? 23.55600 10.44700 42.10900 1.000 56.14266 95 ALA B O 1
ATOM 2384 N N . ASP B 1 97 ? 21.40400 9.92300 42.59700 1.000 54.88931 96 ASP B N 1
ATOM 2385 C CA . ASP B 1 97 ? 21.05000 11.30300 42.89400 1.000 55.02719 96 ASP B CA 1
ATOM 2386 C C . ASP B 1 97 ? 21.29500 11.68100 44.35700 1.000 54.94528 96 ASP B C 1
ATOM 2387 O O . ASP B 1 97 ? 21.32800 12.88400 44.66600 1.000 55.30327 96 ASP B O 1
ATOM 2392 N N . ASP B 1 98 ? 21.47600 10.71000 45.25600 1.000 62.63225 97 ASP B N 1
ATOM 2393 C CA . ASP B 1 98 ? 21.80600 11.04900 46.63400 1.000 62.55110 97 ASP B CA 1
ATOM 2394 C C . ASP B 1 98 ? 22.46300 9.86300 47.33600 1.000 62.31103 97 ASP B C 1
ATOM 2395 O O . ASP B 1 98 ? 22.35000 8.70900 46.91300 1.000 61.95978 97 ASP B O 1
ATOM 2400 N N . PHE B 1 99 ? 23.16800 10.17800 48.41500 1.000 56.00175 98 PHE B N 1
ATOM 2401 C CA . PHE B 1 99 ? 23.92600 9.20300 49.20000 1.000 56.23589 98 PHE B CA 1
ATOM 2402 C C . PHE B 1 99 ? 23.74100 9.58000 50.65800 1.000 55.76715 98 PHE B C 1
ATOM 2403 O O . PHE B 1 99 ? 23.92100 10.74300 51.03300 1.000 56.27501 98 PHE B O 1
ATOM 2411 N N . VAL B 1 100 ? 23.30900 8.62300 51.46300 1.000 57.56036 99 VAL B N 1
ATOM 2412 C CA . VAL B 1 100 ? 22.99400 8.87200 52.86200 1.000 57.10898 99 VAL B CA 1
ATOM 2413 C C . VAL B 1 100 ? 23.66600 7.79100 53.69700 1.000 58.11972 99 VAL B C 1
ATOM 2414 O O . VAL B 1 100 ? 23.74100 6.62900 53.27800 1.000 58.39824 99 VAL B O 1
ATOM 2418 N N . LYS B 1 101 ? 24.16100 8.17800 54.87500 1.000 57.84687 100 LYS B N 1
ATOM 2419 C CA . LYS B 1 101 ? 24.89700 7.24400 55.73700 1.000 59.29803 100 LYS B CA 1
ATOM 2420 C C . LYS B 1 101 ? 23.96400 6.41600 56.61800 1.000 59.12234 100 LYS B C 1
ATOM 2421 O O . LYS B 1 101 ? 22.97800 6.92500 57.16400 1.000 58.28037 100 LYS B O 1
ATOM 2427 N N . LYS B 1 102 ? 24.26700 5.10800 56.71500 1.000 61.49833 101 LYS B N 1
ATOM 2428 C CA . LYS B 1 102 ? 23.72700 4.20200 57.73400 1.000 62.54272 101 LYS B CA 1
ATOM 2429 C C . LYS B 1 102 ? 24.61400 4.25100 58.98100 1.000 64.41892 101 LYS B C 1
ATOM 2430 O O . LYS B 1 102 ? 25.84900 4.23800 58.85400 1.000 65.54293 101 LYS B O 1
ATOM 2436 N N . PRO B 1 103 ? 24.05300 4.30700 60.20100 1.000 75.37534 102 PRO B N 1
ATOM 2437 C CA . PRO B 1 103 ? 22.63800 4.17800 60.59100 1.000 74.92372 102 PRO B CA 1
ATOM 2438 C C . PRO B 1 103 ? 21.79200 5.37200 60.16600 1.000 73.06127 102 PRO B C 1
ATOM 2439 O O . PRO B 1 103 ? 22.18600 6.52000 60.36100 1.000 72.49165 102 PRO B O 1
ATOM 2443 N N . LEU B 1 104 ? 20.60300 5.13600 59.62100 1.000 74.77213 103 LEU B N 1
ATOM 2444 C CA . LEU B 1 104 ? 19.83300 6.21200 59.01100 1.000 73.07955 103 LEU B CA 1
ATOM 2445 C C . LEU B 1 104 ? 19.13600 7.05100 60.06300 1.000 73.33464 103 LEU B C 1
ATOM 2446 O O . LEU B 1 104 ? 18.60900 6.52200 61.04800 1.000 74.66076 103 LEU B O 1
ATOM 2451 N N . ASP B 1 105 ? 19.14600 8.36400 59.85600 1.000 72.67244 104 ASP B N 1
ATOM 2452 C CA . ASP B 1 105 ? 18.26900 9.26800 60.59100 1.000 72.99041 104 ASP B CA 1
ATOM 2453 C C . ASP B 1 105 ? 17.00600 9.42300 59.75600 1.000 72.40873 104 ASP B C 1
ATOM 2454 O O . ASP B 1 105 ? 16.98200 10.19000 58.78800 1.000 71.04185 104 ASP B O 1
ATOM 2459 N N . PHE B 1 106 ? 15.94500 8.70700 60.14100 1.000 76.68300 105 PHE B N 1
ATOM 2460 C CA . PHE B 1 106 ? 14.73300 8.69000 59.32600 1.000 76.42054 105 PHE B CA 1
ATOM 2461 C C . PHE B 1 106 ? 14.06200 10.05400 59.21800 1.000 76.33423 105 PHE B C 1
ATOM 2462 O O . PHE B 1 106 ? 13.26000 10.26000 58.30400 1.000 75.88506 105 PHE B O 1
ATOM 2470 N N . ASP B 1 107 ? 14.36100 10.99000 60.11200 1.000 89.65738 106 ASP B N 1
ATOM 2471 C CA . ASP B 1 107 ? 13.82600 12.33500 59.95200 1.000 89.24536 106 ASP B CA 1
ATOM 2472 C C . ASP B 1 107 ? 14.44300 13.02000 58.73400 1.000 87.17195 106 ASP B C 1
ATOM 2473 O O . ASP B 1 107 ? 13.73200 13.59400 57.90100 1.000 86.54868 106 ASP B O 1
ATOM 2478 N N . ILE B 1 108 ? 15.77400 12.94600 58.61500 1.000 64.67326 107 ILE B N 1
ATOM 2479 C CA . ILE B 1 108 ? 16.52500 13.51500 57.49200 1.000 63.00921 107 ILE B CA 1
ATOM 2480 C C . ILE B 1 108 ? 16.34600 12.67700 56.23100 1.000 62.28292 107 ILE B C 1
ATOM 2481 O O . ILE B 1 108 ? 16.37500 13.21800 55.12300 1.000 61.30486 107 ILE B O 1
ATOM 2486 N N . LEU B 1 109 ? 16.22100 11.35500 56.36800 1.000 58.10168 108 LEU B N 1
ATOM 2487 C CA . LEU B 1 109 ? 15.93300 10.51800 55.20900 1.000 57.58373 108 LEU B CA 1
ATOM 2488 C C . LEU B 1 109 ? 14.66400 10.99400 54.50900 1.000 57.41226 108 LEU B C 1
ATOM 2489 O O . LEU B 1 109 ? 14.66900 11.27200 53.30100 1.000 56.31185 108 LEU B O 1
ATOM 2494 N N . LEU B 1 110 ? 13.58300 11.13900 55.27700 1.000 59.56067 109 LEU B N 1
ATOM 2495 C CA . LEU B 1 110 ? 12.29700 11.51800 54.71100 1.000 60.01592 109 LEU B CA 1
ATOM 2496 C C . LEU B 1 110 ? 12.34300 12.94300 54.17400 1.000 58.89237 109 LEU B C 1
ATOM 2497 O O . LEU B 1 110 ? 11.79500 13.22200 53.10200 1.000 58.34597 109 LEU B O 1
ATOM 2502 N N . ALA B 1 111 ? 13.02300 13.85300 54.88100 1.000 67.66474 110 ALA B N 1
ATOM 2503 C CA . ALA B 1 111 ? 13.17600 15.20700 54.35400 1.000 66.70043 110 ALA B CA 1
ATOM 2504 C C . ALA B 1 111 ? 13.90100 15.20400 53.01000 1.000 65.50488 110 ALA B C 1
ATOM 2505 O O . ALA B 1 111 ? 13.57500 16.00500 52.12800 1.000 65.18551 110 ALA B O 1
ATOM 2507 N N . ARG B 1 112 ? 14.86300 14.28900 52.82200 1.000 62.06651 111 ARG B N 1
ATOM 2508 C CA . ARG B 1 112 ? 15.64200 14.25400 51.58600 1.000 61.58658 111 ARG B CA 1
ATOM 2509 C C . ARG B 1 112 ? 14.89700 13.54400 50.47100 1.000 61.40006 111 ARG B C 1
ATOM 2510 O O . ARG B 1 112 ? 14.92800 13.99400 49.32500 1.000 61.30515 111 ARG B O 1
ATOM 2518 N N . ILE B 1 113 ? 14.29000 12.40200 50.78400 1.000 52.58460 112 ILE B N 1
ATOM 2519 C CA . ILE B 1 113 ? 13.36600 11.76300 49.85200 1.000 52.73034 112 ILE B CA 1
ATOM 2520 C C . ILE B 1 113 ? 12.33500 12.76400 49.35500 1.000 52.85002 112 ILE B C 1
ATOM 2521 O O . ILE B 1 113 ? 12.13300 12.93400 48.14800 1.000 52.64225 112 ILE B O 1
ATOM 2526 N N . GLU B 1 114 ? 11.71300 13.48700 50.27300 1.000 66.21118 113 GLU B N 1
ATOM 2527 C CA . GLU B 1 114 ? 10.69900 14.45300 49.86900 1.000 66.69801 113 GLU B CA 1
ATOM 2528 C C . GLU B 1 114 ? 11.28300 15.53800 48.97700 1.000 65.87357 113 GLU B C 1
ATOM 2529 O O . GLU B 1 114 ? 10.61200 16.01600 48.06000 1.000 66.05340 113 GLU B O 1
ATOM 2535 N N . ALA B 1 115 ? 12.51800 15.96700 49.24300 1.000 51.21692 114 ALA B N 1
ATOM 2536 C CA . ALA B 1 115 ? 13.15100 16.96100 48.38000 1.000 51.06833 114 ALA B CA 1
ATOM 2537 C C . ALA B 1 115 ? 13.45000 16.39000 46.99200 1.000 51.15868 114 ALA B C 1
ATOM 2538 O O . ALA B 1 115 ? 13.39300 17.11900 45.99900 1.000 51.56540 114 ALA B O 1
ATOM 2540 N N . ARG B 1 116 ? 13.81100 15.10800 46.89100 1.000 61.11254 115 ARG B N 1
ATOM 2541 C CA . ARG B 1 116 ? 14.03200 14.58100 45.55100 1.000 61.71753 115 ARG B CA 1
ATOM 2542 C C . ARG B 1 116 ? 12.70900 14.47200 44.79900 1.000 61.83943 115 ARG B C 1
ATOM 2543 O O . ARG B 1 116 ? 12.64500 14.79700 43.60800 1.000 62.50412 115 ARG B O 1
ATOM 2551 N N . LEU B 1 117 ? 11.63500 14.04500 45.47400 1.000 54.18121 116 LEU B N 1
ATOM 2552 C CA . LEU B 1 117 ? 10.37800 13.81600 44.75200 1.000 54.79546 116 LEU B CA 1
ATOM 2553 C C . LEU B 1 117 ? 9.64600 15.10500 44.40300 1.000 55.27833 116 LEU B C 1
ATOM 2554 O O . LEU B 1 117 ? 8.69600 15.05600 43.63200 1.000 56.16170 116 LEU B O 1
ATOM 2559 N N . ARG B 1 118 ? 10.09900 16.26600 44.86900 1.000 58.92940 117 ARG B N 1
ATOM 2560 C CA . ARG B 1 118 ? 9.52800 17.53000 44.42000 1.000 59.49287 117 ARG B CA 1
ATOM 2561 C C . ARG B 1 118 ? 9.93400 17.89500 42.98600 1.000 59.84660 117 ARG B C 1
ATOM 2562 O O . ARG B 1 118 ? 9.42500 18.89500 42.46000 1.000 60.43417 117 ARG B O 1
ATOM 2570 N N . LEU B 1 119 ? 10.85200 17.13800 42.37100 1.000 61.69195 118 LEU B N 1
ATOM 2571 C CA . LEU B 1 119 ? 11.30200 17.37100 40.99300 1.000 62.54116 118 LEU B CA 1
ATOM 2572 C C . LEU B 1 119 ? 11.66200 18.84100 40.75900 1.000 62.81938 118 LEU B C 1
ATOM 2573 O O . LEU B 1 119 ? 11.30900 19.43900 39.73600 1.000 63.49773 118 LEU B O 1
ATOM 2578 N N . GLY B 1 120 ? 12.36700 19.43400 41.73400 1.000 62.30638 119 GLY B N 1
ATOM 2579 C CA . GLY B 1 120 ? 12.74400 20.82300 41.69500 1.000 62.47205 119 GLY B CA 1
ATOM 2580 C C . GLY B 1 120 ? 11.73200 21.78300 42.26000 1.000 62.43549 119 GLY B C 1
ATOM 2581 O O . GLY B 1 120 ? 12.04300 22.97400 42.39300 1.000 62.63560 119 GLY B O 1
ATOM 2582 N N . GLY B 1 121 ? 10.52100 21.33100 42.56600 1.000 79.42308 120 GLY B N 1
ATOM 2583 C CA . GLY B 1 121 ? 9.48700 22.22900 43.02600 1.000 79.77565 120 GLY B CA 1
ATOM 2584 C C . GLY B 1 121 ? 9.57900 22.53300 44.51100 1.000 79.28589 120 GLY B C 1
ATOM 2585 O O . GLY B 1 121 ? 10.44600 22.04800 45.23900 1.000 78.63521 120 GLY B O 1
ATOM 2586 N N . THR B 1 122 ? 8.65300 23.36500 44.96100 1.000 82.54276 121 THR B N 1
ATOM 2587 C CA . THR B 1 122 ? 8.47200 23.62500 46.37600 1.000 82.33752 121 THR B CA 1
ATOM 2588 C C . THR B 1 122 ? 7.41900 22.68600 46.96000 1.000 82.70230 121 THR B C 1
ATOM 2589 O O . THR B 1 122 ? 6.69500 21.99100 46.23900 1.000 83.21499 121 THR B O 1
ATOM 2593 N N . ASN B 1 123 ? 7.35200 22.65800 48.29600 1.000 75.61018 122 ASN B N 1
ATOM 2594 C CA . ASN B 1 123 ? 6.39400 21.78700 48.97000 1.000 76.16660 122 ASN B CA 1
ATOM 2595 C C . ASN B 1 123 ? 4.97500 22.14300 48.57500 1.000 77.14210 122 ASN B C 1
ATOM 2596 O O . ASN B 1 123 ? 4.15700 21.26000 48.30000 1.000 77.80902 122 ASN B O 1
ATOM 2601 N N . VAL B 1 124 ? 4.67300 23.43500 48.52700 1.000 69.81999 123 VAL B N 1
ATOM 2602 C CA . VAL B 1 124 ? 3.38300 23.93600 48.08300 1.000 70.77378 123 VAL B CA 1
ATOM 2603 C C . VAL B 1 124 ? 3.53300 24.38900 46.63600 1.000 71.01062 123 VAL B C 1
ATOM 2604 O O . VAL B 1 124 ? 4.31200 25.30100 46.33100 1.000 70.62326 123 VAL B O 1
ATOM 2608 N N . ILE B 1 125 ? 2.80100 23.73400 45.74400 1.000 69.72221 124 ILE B N 1
ATOM 2609 C CA . ILE B 1 125 ? 2.80600 24.10800 44.33900 1.000 70.21519 124 ILE B CA 1
ATOM 2610 C C . ILE B 1 125 ? 2.02400 25.39900 44.17300 1.000 70.86823 124 ILE B C 1
ATOM 2611 O O . ILE B 1 125 ? 0.84200 25.46700 44.52500 1.000 71.58307 124 ILE B O 1
ATOM 2616 N N . LYS B 1 126 ? 2.65700 26.41000 43.59400 1.000 94.05966 125 LYS B N 1
ATOM 2617 C CA . LYS B 1 126 ? 1.96400 27.66400 43.33500 1.000 94.69898 125 LYS B CA 1
ATOM 2618 C C . LYS B 1 126 ? 2.08700 28.04100 41.86900 1.000 95.44085 125 LYS B C 1
ATOM 2619 O O . LYS B 1 126 ? 3.16700 28.39900 41.40600 1.000 95.16907 125 LYS B O 1
ATOM 2621 N N . ILE B 1 127 ? 0.98800 27.95000 41.13100 1.000 86.40070 126 ILE B N 1
ATOM 2622 C CA . ILE B 1 127 ? 1.00200 28.31900 39.72500 1.000 87.22702 126 ILE B CA 1
ATOM 2623 C C . ILE B 1 127 ? -0.10100 29.32100 39.47100 1.000 88.16783 126 ILE B C 1
ATOM 2624 O O . ILE B 1 127 ? -1.26400 29.03300 39.73100 1.000 88.94211 126 ILE B O 1
ATOM 2629 N N . GLU B 1 128 ? 0.24800 30.49800 38.96400 1.000 103.04179 127 GLU B N 1
ATOM 2630 C CA . GLU B 1 128 ? -0.75100 31.54000 38.77100 1.000 103.75410 127 GLU B CA 1
ATOM 2631 C C . GLU B 1 128 ? -1.56700 31.64500 40.04800 1.000 103.49676 127 GLU B C 1
ATOM 2632 O O . GLU B 1 128 ? -1.00400 31.63700 41.14100 1.000 102.52562 127 GLU B O 1
ATOM 2638 N N . ASP B 1 129 ? -2.88400 31.73700 39.93100 1.000 109.25893 128 ASP B N 1
ATOM 2639 C CA . ASP B 1 129 ? -3.72500 31.76600 41.12100 1.000 108.98921 128 ASP B CA 1
ATOM 2640 C C . ASP B 1 129 ? -4.13400 30.37400 41.58200 1.000 109.09435 128 ASP B C 1
ATOM 2641 O O . ASP B 1 129 ? -5.08800 30.24100 42.35800 1.000 109.09078 128 ASP B O 1
ATOM 2646 N N . LEU B 1 130 ? -3.42900 29.34300 41.11900 1.000 77.34613 129 LEU B N 1
ATOM 2647 C CA . LEU B 1 130 ? -3.63000 27.95900 41.53900 1.000 77.28907 129 LEU B CA 1
ATOM 2648 C C . LEU B 1 130 ? -2.66100 27.62800 42.66400 1.000 76.04168 129 LEU B C 1
ATOM 2649 O O . LEU B 1 130 ? -1.45500 27.87800 42.54800 1.000 75.41016 129 LEU B O 1
ATOM 2654 N N . VAL B 1 131 ? -3.19100 27.06800 43.74800 1.000 71.27244 130 VAL B N 1
ATOM 2655 C CA . VAL B 1 131 ? -2.39900 26.61600 44.88600 1.000 70.24027 130 VAL B CA 1
ATOM 2656 C C . VAL B 1 131 ? -2.77400 25.16800 45.15400 1.000 70.39103 130 VAL B C 1
ATOM 2657 O O . VAL B 1 131 ? -3.95900 24.83400 45.23700 1.000 70.88974 130 VAL B O 1
ATOM 2661 N N . ILE B 1 132 ? -1.77600 24.30400 45.26500 1.000 67.96303 131 ILE B N 1
ATOM 2662 C CA . ILE B 1 132 ? -1.99100 22.89900 45.58300 1.000 67.98774 131 ILE B CA 1
ATOM 2663 C C . ILE B 1 132 ? -1.09100 22.60300 46.77000 1.000 67.07370 131 ILE B C 1
ATOM 2664 O O . ILE B 1 132 ? 0.13500 22.53800 46.61600 1.000 66.45473 131 ILE B O 1
ATOM 2669 N N . ASP B 1 133 ? -1.68300 22.41200 47.94500 1.000 81.76860 132 ASP B N 1
ATOM 2670 C CA . ASP B 1 133 ? -0.91500 22.10200 49.14800 1.000 81.07919 132 ASP B CA 1
ATOM 2671 C C . ASP B 1 133 ? -1.01200 20.61500 49.47200 1.000 81.25829 132 ASP B C 1
ATOM 2672 O O . ASP B 1 133 ? -1.93900 20.20600 50.17900 1.000 81.48047 132 ASP B O 1
ATOM 2677 N N . PRO B 1 134 ? -0.08900 19.77600 49.00200 1.000 74.55457 133 PRO B N 1
ATOM 2678 C CA . PRO B 1 134 ? -0.15100 18.35100 49.38100 1.000 74.76113 133 PRO B CA 1
ATOM 2679 C C . PRO B 1 134 ? -0.11400 18.10500 50.88800 1.000 74.65040 133 PRO B C 1
ATOM 2680 O O . PRO B 1 134 ? -0.57500 17.04800 51.34600 1.000 74.91115 133 PRO B O 1
ATOM 2684 N N . ASP B 1 135 ? 0.40800 19.05200 51.67400 1.000 98.03037 134 ASP B N 1
ATOM 2685 C CA . ASP B 1 135 ? 0.54600 18.82800 53.10800 1.000 97.96008 134 ASP B CA 1
ATOM 2686 C C . ASP B 1 135 ? -0.80100 18.90100 53.82300 1.000 98.18837 134 ASP B C 1
ATOM 2687 O O . ASP B 1 135 ? -1.04900 18.12500 54.75100 1.000 98.35000 134 ASP B O 1
ATOM 2692 N N . GLU B 1 136 ? -1.68700 19.81200 53.39900 1.000 79.65908 135 GLU B N 1
ATOM 2693 C CA . GLU B 1 136 ? -3.01900 19.98200 53.97700 1.000 79.64669 135 GLU B CA 1
ATOM 2694 C C . GLU B 1 136 ? -4.12300 19.38200 53.11400 1.000 80.04480 135 GLU B C 1
ATOM 2695 O O . GLU B 1 136 ? -5.30700 19.66100 53.35600 1.000 79.99302 135 GLU B O 1
ATOM 2697 N N . GLU B 1 137 ? -3.76000 18.57100 52.11000 1.000 92.24393 136 GLU B N 1
ATOM 2698 C CA . GLU B 1 137 ? -4.64800 18.14300 51.03000 1.000 92.53475 136 GLU B CA 1
ATOM 2699 C C . GLU B 1 137 ? -5.66000 19.22900 50.65600 1.000 92.66602 136 GLU B C 1
ATOM 2700 O O . GLU B 1 137 ? -6.85100 18.95500 50.48700 1.000 92.78090 136 GLU B O 1
ATOM 2706 N N . LYS B 1 138 ? -5.20000 20.46900 50.50700 1.000 73.50225 137 LYS B N 1
ATOM 2707 C CA . LYS B 1 138 ? -6.06500 21.58500 50.14500 1.000 73.68406 137 LYS B CA 1
ATOM 2708 C C . LYS B 1 138 ? -5.69800 22.12400 48.76300 1.000 74.20102 137 LYS B C 1
ATOM 2709 O O . LYS B 1 138 ? -4.55300 22.01400 48.31900 1.000 74.18434 137 LYS B O 1
ATOM 2711 N N . ILE B 1 139 ? -6.68700 22.68900 48.07000 1.000 84.56576 138 ILE B N 1
ATOM 2712 C CA . ILE B 1 139 ? -6.48600 23.34300 46.78000 1.000 85.20467 138 ILE B CA 1
ATOM 2713 C C . ILE B 1 139 ? -7.21000 24.67300 46.84100 1.000 85.33640 138 ILE B C 1
ATOM 2714 O O . ILE B 1 139 ? -8.38700 24.71400 47.22200 1.000 85.33895 138 ILE B O 1
ATOM 2719 N N . THR B 1 140 ? -6.54800 25.74900 46.42500 1.000 98.31189 139 THR B N 1
ATOM 2720 C CA . THR B 1 140 ? -7.23700 27.02600 46.28100 1.000 98.59474 139 THR B CA 1
ATOM 2721 C C . THR B 1 140 ? -7.04400 27.58300 44.87300 1.000 99.39843 139 THR B C 1
ATOM 2722 O O . THR B 1 140 ? -6.00100 27.38700 44.24000 1.000 99.47918 139 THR B O 1
ATOM 2726 N N . TYR B 1 141 ? -8.07300 28.26600 44.37600 1.000 91.16264 140 TYR B N 1
ATOM 2727 C CA . TYR B 1 141 ? -7.98500 29.03900 43.14200 1.000 91.96339 140 TYR B CA 1
ATOM 2728 C C . TYR B 1 141 ? -8.58900 30.41600 43.36700 1.000 91.88581 140 TYR B C 1
ATOM 2729 O O . TYR B 1 141 ? -9.74000 30.53000 43.80300 1.000 91.84131 140 TYR B O 1
ATOM 2738 N N . LYS B 1 142 ? -7.81000 31.45700 43.07300 1.000 99.94349 141 LYS B N 1
ATOM 2739 C CA . LYS B 1 142 ? -8.22500 32.82800 43.34100 1.000 99.76280 141 LYS B CA 1
ATOM 2740 C C . LYS B 1 142 ? -8.67200 32.99800 44.79000 1.000 98.91436 141 LYS B C 1
ATOM 2741 O O . LYS B 1 142 ? -9.58100 33.77900 45.08900 1.000 98.91462 141 LYS B O 1
ATOM 2747 N N . GLY B 1 143 ? -8.04600 32.25400 45.70000 1.000 138.30121 142 GLY B N 1
ATOM 2748 C CA . GLY B 1 143 ? -8.43000 32.29300 47.09600 1.000 137.55801 142 GLY B CA 1
ATOM 2749 C C . GLY B 1 143 ? -9.79100 31.67500 47.34800 1.000 137.80567 142 GLY B C 1
ATOM 2750 O O . GLY B 1 143 ? -10.35800 31.81900 48.43700 1.000 137.34811 142 GLY B O 1
ATOM 2751 N N . GLN B 1 144 ? -10.33800 30.99500 46.34600 1.000 116.90516 143 GLN B N 1
ATOM 2752 C CA . GLN B 1 144 ? -11.60800 30.30000 46.48900 1.000 117.01926 143 GLN B CA 1
ATOM 2753 C C . GLN B 1 144 ? -11.34400 28.80000 46.54400 1.000 116.96805 143 GLN B C 1
ATOM 2754 O O . GLN B 1 144 ? -10.57500 28.26600 45.73900 1.000 117.36626 143 GLN B O 1
ATOM 2760 N N . ASP B 1 145 ? -11.96900 28.13300 47.50900 1.000 127.12611 144 ASP B N 1
ATOM 2761 C CA . ASP B 1 145 ? -11.64400 26.74900 47.83000 1.000 126.85501 144 ASP B CA 1
ATOM 2762 C C . ASP B 1 145 ? -12.34900 25.76500 46.89600 1.000 127.40709 144 ASP B C 1
ATOM 2763 O O . ASP B 1 145 ? -13.50400 25.97200 46.50900 1.000 127.63064 144 ASP B O 1
ATOM 2768 N N . ILE B 1 146 ? -11.63700 24.69000 46.53500 1.000 95.67990 145 ILE B N 1
ATOM 2769 C CA . ILE B 1 146 ? -12.18000 23.57600 45.76000 1.000 96.01061 145 ILE B CA 1
ATOM 2770 C C . ILE B 1 146 ? -12.01100 22.27400 46.53100 1.000 95.32219 145 ILE B C 1
ATOM 2771 O O . ILE B 1 146 ? -10.89700 21.92000 46.92600 1.000 95.13413 145 ILE B O 1
ATOM 2776 N N . GLU B 1 147 ? -13.10700 21.53900 46.70100 1.000 108.91529 146 GLU B N 1
ATOM 2777 C CA . GLU B 1 147 ? -13.09100 20.30300 47.47000 1.000 108.21844 146 GLU B CA 1
ATOM 2778 C C . GLU B 1 147 ? -12.72700 19.15700 46.53900 1.000 108.38567 146 GLU B C 1
ATOM 2779 O O . GLU B 1 147 ? -13.53700 18.71800 45.71900 1.000 108.52007 146 GLU B O 1
ATOM 2785 N N . LEU B 1 148 ? -11.50800 18.66200 46.67500 1.000 76.86049 147 LEU B N 1
ATOM 2786 C CA . LEU B 1 148 ? -11.04600 17.54700 45.86800 1.000 76.91335 147 LEU B CA 1
ATOM 2787 C C . LEU B 1 148 ? -10.08700 16.74800 46.74000 1.000 76.40854 147 LEU B C 1
ATOM 2788 O O . LEU B 1 148 ? -9.15800 17.31400 47.33500 1.000 76.42888 147 LEU B O 1
ATOM 2793 N N . LYS B 1 149 ? -10.37300 15.47600 46.95400 1.000 90.60309 148 LYS B N 1
ATOM 2794 C CA . LYS B 1 149 ? -9.55000 14.72800 47.89400 1.000 90.06925 148 LYS B CA 1
ATOM 2795 C C . LYS B 1 149 ? -9.31700 13.29400 47.48100 1.000 89.79139 148 LYS B C 1
ATOM 2796 O O . LYS B 1 149 ? -9.96800 12.78800 46.57100 1.000 89.73596 148 LYS B O 1
ATOM 2802 N N . GLY B 1 150 ? -8.38700 12.63400 48.15600 1.000 63.15853 149 GLY B N 1
ATOM 2803 C CA . GLY B 1 150 ? -8.10500 11.24600 47.85900 1.000 62.85972 149 GLY B CA 1
ATOM 2804 C C . GLY B 1 150 ? -7.37400 11.01900 46.55900 1.000 63.11430 149 GLY B C 1
ATOM 2805 O O . GLY B 1 150 ? -6.59300 11.86000 46.12300 1.000 63.52825 149 GLY B O 1
ATOM 2806 N N . LYS B 1 151 ? -7.62100 9.87200 45.94000 1.000 73.71212 150 LYS B N 1
ATOM 2807 C CA . LYS B 1 151 ? -6.96800 9.55000 44.68100 1.000 73.83950 150 LYS B CA 1
ATOM 2808 C C . LYS B 1 151 ? -6.98700 10.72600 43.72200 1.000 74.32011 150 LYS B C 1
ATOM 2809 O O . LYS B 1 151 ? -5.95400 11.07600 43.16100 1.000 74.65123 150 LYS B O 1
ATOM 2815 N N . PRO B 1 152 ? -8.16100 11.34300 43.51900 1.000 59.31467 151 PRO B N 1
ATOM 2816 C CA . PRO B 1 152 ? -8.11600 12.42800 42.53000 1.000 59.95091 151 PRO B CA 1
ATOM 2817 C C . PRO B 1 152 ? -7.13100 13.50400 42.90900 1.000 60.45802 151 PRO B C 1
ATOM 2818 O O . PRO B 1 152 ? -6.49600 14.11700 42.03300 1.000 60.93539 151 PRO B O 1
ATOM 2822 N N . PHE B 1 153 ? -7.00300 13.77000 44.21300 1.000 61.19528 152 PHE B N 1
ATOM 2823 C CA . PHE B 1 153 ? -6.04200 14.76400 44.63900 1.000 61.48439 152 PHE B CA 1
ATOM 2824 C C . PHE B 1 153 ? -4.62500 14.28100 44.34700 1.000 61.30170 152 PHE B C 1
ATOM 2825 O O . PHE B 1 153 ? -3.81300 15.01800 43.77300 1.000 61.55766 152 PHE B O 1
ATOM 2833 N N . GLU B 1 154 ? -4.32800 13.01900 44.67000 1.000 63.19138 153 GLU B N 1
ATOM 2834 C CA . GLU B 1 154 ? -2.98300 12.51500 44.40000 1.000 62.86352 153 GLU B CA 1
ATOM 2835 C C . GLU B 1 154 ? -2.70800 12.41900 42.90200 1.000 62.87410 153 GLU B C 1
ATOM 2836 O O . GLU B 1 154 ? -1.56400 12.60400 42.48100 1.000 62.46807 153 GLU B O 1
ATOM 2842 N N . VAL B 1 155 ? -3.72600 12.09500 42.08100 1.000 52.10539 154 VAL B N 1
ATOM 2843 C CA . VAL B 1 155 ? -3.50400 12.06900 40.63200 1.000 52.13946 154 VAL B CA 1
ATOM 2844 C C . VAL B 1 155 ? -3.10200 13.45000 40.14300 1.000 52.60951 154 VAL B C 1
ATOM 2845 O O . VAL B 1 155 ? -2.13100 13.60100 39.39500 1.000 52.23672 154 VAL B O 1
ATOM 2849 N N . LEU B 1 156 ? -3.81500 14.48800 40.58900 1.000 53.42242 155 LEU B N 1
ATOM 2850 C CA . LEU B 1 156 ? -3.50900 15.83600 40.11700 1.000 54.02307 155 LEU B CA 1
ATOM 2851 C C . LEU B 1 156 ? -2.13900 16.31900 40.60400 1.000 53.46702 155 LEU B C 1
ATOM 2852 O O . LEU B 1 156 ? -1.38000 16.91000 39.82100 1.000 53.48208 155 LEU B O 1
ATOM 2857 N N . THR B 1 157 ? -1.79100 16.08200 41.87900 1.000 58.96889 156 THR B N 1
ATOM 2858 C CA . THR B 1 157 ? -0.49000 16.58500 42.33600 1.000 58.41217 156 THR B CA 1
ATOM 2859 C C . THR B 1 157 ? 0.64000 15.89400 41.58400 1.000 57.75269 156 THR B C 1
ATOM 2860 O O . THR B 1 157 ? 1.61400 16.54700 41.19300 1.000 57.62313 156 THR B O 1
ATOM 2864 N N . HIS B 1 158 ? 0.51600 14.57900 41.34200 1.000 58.00638 157 HIS B N 1
ATOM 2865 C CA . HIS B 1 158 ? 1.54700 13.88100 40.57400 1.000 57.29973 157 HIS B CA 1
ATOM 2866 C C . HIS B 1 158 ? 1.69100 14.46100 39.16700 1.000 57.52423 157 HIS B C 1
ATOM 2867 O O . HIS B 1 158 ? 2.80700 14.60300 38.65600 1.000 56.99199 157 HIS B O 1
ATOM 2874 N N . LEU B 1 159 ? 0.57000 14.77100 38.50600 1.000 57.15723 158 LEU B N 1
ATOM 2875 C CA . LEU B 1 159 ? 0.65000 15.38200 37.18600 1.000 57.56615 158 LEU B CA 1
ATOM 2876 C C . LEU B 1 159 ? 1.33700 16.73900 37.25000 1.000 58.28443 158 LEU B C 1
ATOM 2877 O O . LEU B 1 159 ? 2.19300 17.04500 36.41700 1.000 58.00121 158 LEU B O 1
ATOM 2882 N N . ALA B 1 160 ? 0.93600 17.58000 38.20700 1.000 64.68196 159 ALA B N 1
ATOM 2883 C CA . ALA B 1 160 ? 1.44800 18.93500 38.28000 1.000 64.95224 159 ALA B CA 1
ATOM 2884 C C . ALA B 1 160 ? 2.91600 18.96500 38.65800 1.000 63.84515 159 ALA B C 1
ATOM 2885 O O . ALA B 1 160 ? 3.58800 19.95700 38.36200 1.000 63.56432 159 ALA B O 1
ATOM 2887 N N . ARG B 1 161 ? 3.42800 17.90600 39.30400 1.000 64.59892 160 ARG B N 1
ATOM 2888 C CA . ARG B 1 161 ? 4.85800 17.80800 39.59900 1.000 63.11076 160 ARG B CA 1
ATOM 2889 C C . ARG B 1 161 ? 5.63000 17.32500 38.38700 1.000 62.62657 160 ARG B C 1
ATOM 2890 O O . ARG B 1 161 ? 6.79300 17.69100 38.19500 1.000 61.79747 160 ARG B O 1
ATOM 2898 N N . HIS B 1 162 ? 5.00800 16.47200 37.58700 1.000 67.32387 161 HIS B N 1
ATOM 2899 C CA . HIS B 1 162 ? 5.48600 16.19100 36.24200 1.000 67.01319 161 HIS B CA 1
ATOM 2900 C C . HIS B 1 162 ? 4.83900 17.11400 35.23200 1.000 67.95253 161 HIS B C 1
ATOM 2901 O O . HIS B 1 162 ? 4.46400 16.68000 34.14400 1.000 68.07008 161 HIS B O 1
ATOM 2908 N N . SER B 1 163 ? 4.66200 18.38100 35.57900 1.000 68.35691 162 SER B N 1
ATOM 2909 C CA . SER B 1 163 ? 3.90300 19.25200 34.71400 1.000 69.68645 162 SER B CA 1
ATOM 2910 C C . SER B 1 163 ? 4.58400 19.34700 33.35700 1.000 69.28796 162 SER B C 1
ATOM 2911 O O . SER B 1 163 ? 5.81500 19.23600 33.24300 1.000 68.38791 162 SER B O 1
ATOM 2914 N N . ASP B 1 164 ? 3.76200 19.53800 32.31900 1.000 86.83223 163 ASP B N 1
ATOM 2915 C CA . ASP B 1 164 ? 4.20100 19.61600 30.93300 1.000 86.61736 163 ASP B CA 1
ATOM 2916 C C . ASP B 1 164 ? 4.82500 18.31300 30.44900 1.000 85.59794 163 ASP B C 1
ATOM 2917 O O . ASP B 1 164 ? 5.48500 18.29700 29.40900 1.000 85.60816 163 ASP B O 1
ATOM 2922 N N . GLN B 1 165 ? 4.59800 17.23200 31.18600 1.000 72.09247 164 GLN B N 1
ATOM 2923 C CA . GLN B 1 165 ? 5.09900 15.93100 30.77300 1.000 71.78309 164 GLN B CA 1
ATOM 2924 C C . GLN B 1 165 ? 3.93000 14.97000 30.70100 1.000 72.05703 164 GLN B C 1
ATOM 2925 O O . GLN B 1 165 ? 2.92700 15.16100 31.38000 1.000 72.09122 164 GLN B O 1
ATOM 2931 N N . ILE B 1 166 ? 4.05400 13.93100 29.88600 1.000 68.48806 165 ILE B N 1
ATOM 2932 C CA . ILE B 1 166 ? 2.98000 12.95600 29.75800 1.000 69.10868 165 ILE B CA 1
ATOM 2933 C C . ILE B 1 166 ? 3.15900 11.80300 30.72400 1.000 69.30312 165 ILE B C 1
ATOM 2934 O O . ILE B 1 166 ? 4.16000 11.09300 30.66800 1.000 69.93102 165 ILE B O 1
ATOM 2939 N N . VAL B 1 167 ? 2.19200 11.61100 31.61200 1.000 57.45598 166 VAL B N 1
ATOM 2940 C CA . VAL B 1 167 ? 2.25100 10.48600 32.53000 1.000 57.79177 166 VAL B CA 1
ATOM 2941 C C . VAL B 1 167 ? 1.21200 9.47700 32.09300 1.000 59.01130 166 VAL B C 1
ATOM 2942 O O . VAL B 1 167 ? 0.05000 9.82500 31.90100 1.000 58.87280 166 VAL B O 1
ATOM 2946 N N . SER B 1 168 ? 1.62100 8.22900 31.92000 1.000 64.60190 167 SER B N 1
ATOM 2947 C CA . SER B 1 168 ? 0.70400 7.22200 31.42800 1.000 66.19395 167 SER B CA 1
ATOM 2948 C C . SER B 1 168 ? -0.25200 6.77700 32.53200 1.000 65.22822 167 SER B C 1
ATOM 2949 O O . SER B 1 168 ? -0.01300 6.99500 33.72700 1.000 63.76876 167 SER B O 1
ATOM 2952 N N . LYS B 1 169 ? -1.37400 6.18000 32.11200 1.000 56.68814 168 LYS B N 1
ATOM 2953 C CA . LYS B 1 169 ? -2.27400 5.57800 33.09200 1.000 55.84470 168 LYS B CA 1
ATOM 2954 C C . LYS B 1 169 ? -1.52000 4.58400 33.96700 1.000 55.40629 168 LYS B C 1
ATOM 2955 O O . LYS B 1 169 ? -1.75000 4.51600 35.18200 1.000 54.08165 168 LYS B O 1
ATOM 2961 N N . GLU B 1 170 ? -0.63800 3.79100 33.36200 1.000 77.20407 169 GLU B N 1
ATOM 2962 C CA . GLU B 1 170 ? 0.09800 2.77900 34.11100 1.000 76.17829 169 GLU B CA 1
ATOM 2963 C C . GLU B 1 170 ? 1.08200 3.41300 35.10100 1.000 74.91092 169 GLU B C 1
ATOM 2964 O O . GLU B 1 170 ? 1.36300 2.81900 36.14900 1.000 73.63747 169 GLU B O 1
ATOM 2970 N N . GLN B 1 171 ? 1.60000 4.61600 34.80500 1.000 64.56307 170 GLN B N 1
ATOM 2971 C CA . GLN B 1 171 ? 2.45900 5.29800 35.77100 1.000 63.26628 170 GLN B CA 1
ATOM 2972 C C . GLN B 1 171 ? 1.64600 5.87300 36.92100 1.000 62.11324 170 GLN B C 1
ATOM 2973 O O . GLN B 1 171 ? 2.05800 5.77300 38.07600 1.000 61.02806 170 GLN B O 1
ATOM 2979 N N . LEU B 1 172 ? 0.49900 6.46000 36.62400 1.000 56.41799 171 LEU B N 1
ATOM 2980 C CA . LEU B 1 172 ? -0.33800 7.01100 37.67600 1.000 55.66417 171 LEU B CA 1
ATOM 2981 C C . LEU B 1 172 ? -0.75000 5.92400 38.66000 1.000 55.31994 171 LEU B C 1
ATOM 2982 O O . LEU B 1 172 ? -0.79200 6.15600 39.86600 1.000 54.73939 171 LEU B O 1
ATOM 2987 N N . LEU B 1 173 ? -1.04700 4.73600 38.15100 1.000 60.26799 172 LEU B N 1
ATOM 2988 C CA . LEU B 1 173 ? -1.44900 3.63100 39.01400 1.000 59.75083 172 LEU B CA 1
ATOM 2989 C C . LEU B 1 173 ? -0.31300 3.15300 39.90400 1.000 59.06825 172 LEU B C 1
ATOM 2990 O O . LEU B 1 173 ? -0.50200 2.94500 41.09900 1.000 58.45864 172 LEU B O 1
ATOM 2995 N N . ASP B 1 174 ? 0.85900 2.95700 39.32000 1.000 63.65373 173 ASP B N 1
ATOM 2996 C CA . ASP B 1 174 ? 1.99900 2.48800 40.08900 1.000 62.92587 173 ASP B CA 1
ATOM 2997 C C . ASP B 1 174 ? 2.34500 3.47000 41.18800 1.000 62.35537 173 ASP B C 1
ATOM 2998 O O . ASP B 1 174 ? 2.79400 3.07300 42.25800 1.000 61.73316 173 ASP B O 1
ATOM 3003 N N . ALA B 1 175 ? 2.13000 4.75200 40.93200 1.000 65.44640 174 ALA B N 1
ATOM 3004 C CA . ALA B 1 175 ? 2.50600 5.77400 41.90100 1.000 65.05995 174 ALA B CA 1
ATOM 3005 C C . ALA B 1 175 ? 1.52100 5.96900 43.04800 1.000 65.26486 174 ALA B C 1
ATOM 3006 O O . ALA B 1 175 ? 1.93500 6.26300 44.16500 1.000 65.11563 174 ALA B O 1
ATOM 3008 N N . ILE B 1 176 ? 0.22900 5.80200 42.79300 1.000 60.63070 175 ILE B N 1
ATOM 3009 C CA . ILE B 1 176 ? -0.77200 6.08800 43.82500 1.000 60.84583 175 ILE B CA 1
ATOM 3010 C C . ILE B 1 176 ? -1.49100 4.86000 44.38000 1.000 60.55152 175 ILE B C 1
ATOM 3011 O O . ILE B 1 176 ? -1.95400 4.87200 45.51600 1.000 60.48012 175 ILE B O 1
ATOM 3016 N N . TRP B 1 177 ? -1.58400 3.80300 43.58900 1.000 62.12464 176 TRP B N 1
ATOM 3017 C CA . TRP B 1 177 ? -2.27600 2.59800 44.02800 1.000 61.79880 176 TRP B CA 1
ATOM 3018 C C . TRP B 1 177 ? -1.30700 1.53900 44.53100 1.000 61.26201 176 TRP B C 1
ATOM 3019 O O . TRP B 1 177 ? -0.27200 1.29600 43.91700 1.000 61.17382 176 TRP B O 1
ATOM 3030 N N . GLU B 1 178 ? -1.64300 0.90700 45.64900 1.000 92.12186 177 GLU B N 1
ATOM 3031 C CA . GLU B 1 178 ? -0.77600 -0.11500 46.21800 1.000 91.67932 177 GLU B CA 1
ATOM 3032 C C . GLU B 1 178 ? -0.62500 -1.30200 45.28800 1.000 91.45312 177 GLU B C 1
ATOM 3033 O O . GLU B 1 178 ? 0.47800 -1.80300 45.08900 1.000 91.23732 177 GLU B O 1
ATOM 3039 N N . GLU B 1 179 ? -1.73300 -1.75800 44.72000 1.000 83.30098 178 GLU B N 1
ATOM 3040 C CA . GLU B 1 179 ? -1.68900 -2.88600 43.80600 1.000 83.18203 178 GLU B CA 1
ATOM 3041 C C . GLU B 1 179 ? -2.24100 -2.44200 42.47300 1.000 83.89266 178 GLU B C 1
ATOM 3042 O O . GLU B 1 179 ? -3.39700 -2.70900 42.15500 1.000 84.04020 178 GLU B O 1
ATOM 3048 N N . PRO B 1 180 ? -1.41000 -1.76800 41.67300 1.000 84.62853 179 PRO B N 1
ATOM 3049 C CA . PRO B 1 180 ? -1.89400 -1.21800 40.40200 1.000 85.50870 179 PRO B CA 1
ATOM 3050 C C . PRO B 1 180 ? -2.47000 -2.27200 39.47500 1.000 85.91835 179 PRO B C 1
ATOM 3051 O O . PRO B 1 180 ? -3.38600 -1.97200 38.71400 1.000 86.78963 179 PRO B O 1
ATOM 3055 N N . GLU B 1 181 ? -1.94500 -3.48500 39.52700 1.000 82.45802 180 GLU B N 1
ATOM 3056 C CA . GLU B 1 181 ? -2.39900 -4.53500 38.62800 1.000 82.78455 180 GLU B CA 1
ATOM 3057 C C . GLU B 1 181 ? -3.85400 -4.89700 38.86400 1.000 82.66926 180 GLU B C 1
ATOM 3058 O O . GLU B 1 181 ? -4.58900 -5.16900 37.91900 1.000 83.15974 180 GLU B O 1
ATOM 3064 N N . LEU B 1 182 ? -4.27300 -4.91000 40.12000 1.000 100.81710 181 LEU B N 1
ATOM 3065 C CA . LEU B 1 182 ? -5.63900 -5.30700 40.44100 1.000 100.66226 181 LEU B CA 1
ATOM 3066 C C . LEU B 1 182 ? -6.68000 -4.31700 39.94500 1.000 101.43004 181 LEU B C 1
ATOM 3067 O O . LEU B 1 182 ? -7.72100 -4.71700 39.43200 1.000 102.05068 181 LEU B O 1
ATOM 3072 N N . VAL B 1 183 ? -6.41000 -3.02900 40.09400 1.000 85.26307 182 VAL B N 1
ATOM 3073 C CA . VAL B 1 183 ? -7.38300 -2.01600 39.70400 1.000 85.88126 182 VAL B CA 1
ATOM 3074 C C . VAL B 1 183 ? -7.44500 -1.85100 38.19400 1.000 87.00678 182 VAL B C 1
ATOM 3075 O O . VAL B 1 183 ? -6.50300 -2.20600 37.49000 1.000 87.43398 182 VAL B O 1
ATOM 3079 N N . THR B 1 184 ? -8.55600 -1.32400 37.69500 1.000 72.09501 183 THR B N 1
ATOM 3080 C CA . THR B 1 184 ? -8.70800 -1.10100 36.26500 1.000 73.28123 183 THR B CA 1
ATOM 3081 C C . THR B 1 184 ? -8.24500 0.29000 35.88800 1.000 73.84876 183 THR B C 1
ATOM 3082 O O . THR B 1 184 ? -8.37400 1.22100 36.67500 1.000 73.21317 183 THR B O 1
ATOM 3086 N N . PRO B 1 185 ? -7.71600 0.44400 34.67100 1.000 67.93243 184 PRO B N 1
ATOM 3087 C CA . PRO B 1 185 ? -7.24400 1.75300 34.20900 1.000 68.48549 184 PRO B CA 1
ATOM 3088 C C . PRO B 1 185 ? -8.35600 2.79400 34.16600 1.000 68.21423 184 PRO B C 1
ATOM 3089 O O . PRO B 1 185 ? -8.06600 3.98700 34.18000 1.000 67.92550 184 PRO B O 1
ATOM 3093 N N . ASN B 1 186 ? -9.60700 2.35400 34.11700 1.000 62.37846 185 ASN B N 1
ATOM 3094 C CA . ASN B 1 186 ? -10.73000 3.28200 34.10500 1.000 61.95803 185 ASN B CA 1
ATOM 3095 C C . ASN B 1 186 ? -10.71900 4.14100 35.35600 1.000 60.74768 185 ASN B C 1
ATOM 3096 O O . ASN B 1 186 ? -11.21000 5.26700 35.34600 1.000 60.48090 185 ASN B O 1
ATOM 3101 N N . VAL B 1 187 ? -10.15200 3.61600 36.43400 1.000 69.66073 186 VAL B N 1
ATOM 3102 C CA . VAL B 1 187 ? -10.09600 4.36600 37.67900 1.000 68.82796 186 VAL B CA 1
ATOM 3103 C C . VAL B 1 187 ? -9.37000 5.68000 37.44700 1.000 68.94299 186 VAL B C 1
ATOM 3104 O O . VAL B 1 187 ? -9.71700 6.69700 38.04100 1.000 68.66111 186 VAL B O 1
ATOM 3108 N N . ILE B 1 188 ? -8.36900 5.66700 36.57600 1.000 50.85953 187 ILE B N 1
ATOM 3109 C CA . ILE B 1 188 ? -7.65700 6.89200 36.25500 1.000 50.87445 187 ILE B CA 1
ATOM 3110 C C . ILE B 1 188 ? -8.57800 7.83700 35.50000 1.000 51.18016 187 ILE B C 1
ATOM 3111 O O . ILE B 1 188 ? -8.71400 9.00100 35.86500 1.000 51.08055 187 ILE B O 1
ATOM 3116 N N . GLU B 1 189 ? -9.21500 7.33700 34.44700 1.000 59.02820 188 GLU B N 1
ATOM 3117 C CA . GLU B 1 189 ? -10.16200 8.16900 33.69800 1.000 59.28178 188 GLU B CA 1
ATOM 3118 C C . GLU B 1 189 ? -11.24200 8.75500 34.59200 1.000 58.81888 188 GLU B C 1
ATOM 3119 O O . GLU B 1 189 ? -11.54500 9.94800 34.49800 1.000 59.06569 188 GLU B O 1
ATOM 3125 N N . VAL B 1 190 ? -11.79500 7.95500 35.50700 1.000 56.94351 189 VAL B N 1
ATOM 3126 C CA . VAL B 1 190 ? -12.79500 8.51200 36.43100 1.000 56.66420 189 VAL B CA 1
ATOM 3127 C C . VAL B 1 190 ? -12.17500 9.61000 37.31700 1.000 56.66054 189 VAL B C 1
ATOM 3128 O O . VAL B 1 190 ? -12.78200 10.67100 37.53400 1.000 56.90295 189 VAL B O 1
ATOM 3132 N N . ALA B 1 191 ? -10.93100 9.40900 37.78400 1.000 50.84293 190 ALA B N 1
ATOM 3133 C CA . ALA B 1 191 ? -10.26700 10.44400 38.57700 1.000 51.03764 190 ALA B CA 1
ATOM 3134 C C . ALA B 1 191 ? -10.04700 11.71600 37.76100 1.000 51.79365 190 ALA B C 1
ATOM 3135 O O . ALA B 1 191 ? -10.25400 12.83600 38.26000 1.000 52.22181 190 ALA B O 1
ATOM 3137 N N . ILE B 1 192 ? -9.64000 11.56700 36.49300 1.000 54.83184 191 ILE B N 1
ATOM 3138 C CA . ILE B 1 192 ? -9.43300 12.74600 35.64600 1.000 55.69938 191 ILE B CA 1
ATOM 3139 C C . ILE B 1 192 ? -10.75100 13.46600 35.38500 1.000 56.29849 191 ILE B C 1
ATOM 3140 O O . ILE B 1 192 ? -10.79900 14.71000 35.32800 1.000 57.17790 191 ILE B O 1
ATOM 3145 N N . ASN B 1 193 ? -11.84000 12.70000 35.23400 1.000 63.52051 192 ASN B N 1
ATOM 3146 C CA . ASN B 1 193 ? -13.17200 13.28600 35.13800 1.000 63.87948 192 ASN B CA 1
ATOM 3147 C C . ASN B 1 193 ? -13.51500 14.07200 36.39800 1.000 64.03185 192 ASN B C 1
ATOM 3148 O O . ASN B 1 193 ? -14.01800 15.19700 36.32000 1.000 64.79860 192 ASN B O 1
ATOM 3153 N N . GLN B 1 194 ? -13.24700 13.50100 37.57900 1.000 74.02143 193 GLN B N 1
ATOM 3154 C CA . GLN B 1 194 ? -13.55400 14.24100 38.79800 1.000 74.06191 193 GLN B CA 1
ATOM 3155 C C . GLN B 1 194 ? -12.71700 15.50900 38.88200 1.000 74.94366 193 GLN B C 1
ATOM 3156 O O . GLN B 1 194 ? -13.22500 16.56900 39.27100 1.000 75.45407 193 GLN B O 1
ATOM 3162 N N . ILE B 1 195 ? -11.44200 15.42900 38.48100 1.000 61.17301 194 ILE B N 1
ATOM 3163 C CA . ILE B 1 195 ? -10.59000 16.61600 38.47600 1.000 62.09515 194 ILE B CA 1
ATOM 3164 C C . ILE B 1 195 ? -11.17500 17.67500 37.54500 1.000 63.18707 194 ILE B C 1
ATOM 3165 O O . ILE B 1 195 ? -11.40700 18.82100 37.94500 1.000 63.81248 194 ILE B O 1
ATOM 3170 N N . ARG B 1 196 ? -11.44200 17.31000 36.29700 1.000 70.14720 195 ARG B N 1
ATOM 3171 C CA . ARG B 1 196 ? -12.06300 18.27800 35.39100 1.000 71.35277 195 ARG B CA 1
ATOM 3172 C C . ARG B 1 196 ? -13.43500 18.71800 35.90800 1.000 71.28592 195 ARG B C 1
ATOM 3173 O O . ARG B 1 196 ? -13.78600 19.90400 35.83500 1.000 72.16040 195 ARG B O 1
ATOM 3181 N N . GLN B 1 197 ? -14.20800 17.78800 36.48100 1.000 87.28851 196 GLN B N 1
ATOM 3182 C CA . GLN B 1 197 ? -15.54700 18.13900 36.93400 1.000 87.20788 196 GLN B CA 1
ATOM 3183 C C . GLN B 1 197 ? -15.51200 19.15100 38.07400 1.000 87.26933 196 GLN B C 1
ATOM 3184 O O . GLN B 1 197 ? -16.44800 19.94200 38.22800 1.000 87.51478 196 GLN B O 1
ATOM 3190 N N . LYS B 1 198 ? -14.41400 19.18700 38.81500 1.000 90.72910 197 LYS B N 1
ATOM 3191 C CA . LYS B 1 198 ? -14.29500 20.12100 39.92700 1.000 90.59717 197 LYS B CA 1
ATOM 3192 C C . LYS B 1 198 ? -13.48100 21.36300 39.59000 1.000 91.55967 197 LYS B C 1
ATOM 3193 O O . LYS B 1 198 ? -13.63700 22.39400 40.23900 1.000 91.54454 197 LYS B O 1
ATOM 3199 N N . MET B 1 199 ? -12.61800 21.28200 38.58300 1.000 88.50598 198 MET B N 1
ATOM 3200 C CA . MET B 1 199 ? -11.74300 22.41400 38.28000 1.000 89.39759 198 MET B CA 1
ATOM 3201 C C . MET B 1 199 ? -11.89900 22.98300 36.88400 1.000 90.72688 198 MET B C 1
ATOM 3202 O O . MET B 1 199 ? -12.41900 24.08400 36.71300 1.000 91.28229 198 MET B O 1
ATOM 3207 N N . ASP B 1 200 ? -11.44800 22.24500 35.88100 1.000 94.47609 199 ASP B N 1
ATOM 3208 C CA . ASP B 1 200 ? -11.46500 22.77600 34.52200 1.000 95.74788 199 ASP B CA 1
ATOM 3209 C C . ASP B 1 200 ? -12.82300 23.31900 34.11200 1.000 96.15100 199 ASP B C 1
ATOM 3210 O O . ASP B 1 200 ? -12.92000 24.44900 33.64100 1.000 97.14457 199 ASP B O 1
ATOM 3215 N N . LYS B 1 201 ? -13.87100 22.52800 34.29300 1.000 97.59044 200 LYS B N 1
ATOM 3216 C CA . LYS B 1 201 ? -15.19500 22.95700 33.85500 1.000 97.94368 200 LYS B CA 1
ATOM 3217 C C . LYS B 1 201 ? -15.69700 24.17400 34.62300 1.000 97.97005 200 LYS B C 1
ATOM 3218 O O . LYS B 1 201 ? -16.05800 25.18200 34.02100 1.000 98.89564 200 LYS B O 1
ATOM 3220 N N . PRO B 1 202 ? -15.71300 24.09200 35.95800 1.000 124.32656 201 PRO B N 1
ATOM 3221 C CA . PRO B 1 202 ? -16.27400 25.21700 36.70500 1.000 124.14385 201 PRO B CA 1
ATOM 3222 C C . PRO B 1 202 ? -15.40900 26.45600 36.58100 1.000 124.78899 201 PRO B C 1
ATOM 3223 O O . PRO B 1 202 ? -15.94300 27.55200 36.43600 1.000 125.12941 201 PRO B O 1
ATOM 3227 N N . LEU B 1 203 ? -14.09400 26.29200 36.63000 1.000 99.38437 202 LEU B N 1
ATOM 3228 C CA . LEU B 1 203 ? -13.20200 27.44500 36.59900 1.000 99.73139 202 LEU B CA 1
ATOM 3229 C C . LEU B 1 203 ? -12.83600 27.84900 35.18200 1.000 101.08328 202 LEU B C 1
ATOM 3230 O O . LEU B 1 203 ? -12.03700 28.76000 34.98400 1.000 101.17981 202 LEU B O 1
ATOM 3235 N N . ASN B 1 204 ? -13.41200 27.17300 34.19900 1.000 120.06943 203 ASN B N 1
ATOM 3236 C CA . ASN B 1 204 ? -13.13800 27.49900 32.80300 1.000 121.36697 203 ASN B CA 1
ATOM 3237 C C . ASN B 1 204 ? -11.64400 27.58700 32.54800 1.000 121.63694 203 ASN B C 1
ATOM 3238 O O . ASN B 1 204 ? -11.14000 28.62900 32.13300 1.000 121.91798 203 ASN B O 1
ATOM 3243 N N . ILE B 1 205 ? -10.93100 26.49800 32.80300 1.000 114.35664 204 ILE B N 1
ATOM 3244 C CA . ILE B 1 205 ? -9.49700 26.47400 32.55800 1.000 113.89168 204 ILE B CA 1
ATOM 3245 C C . ILE B 1 205 ? -9.08200 25.13700 31.97300 1.000 113.53410 204 ILE B C 1
ATOM 3246 O O . ILE B 1 205 ? -9.79800 24.15100 32.11300 1.000 113.37836 204 ILE B O 1
ATOM 3251 N N . SER B 1 206 ? -7.93500 25.09900 31.30800 1.000 112.50117 205 SER B N 1
ATOM 3252 C CA . SER B 1 206 ? -7.43100 23.83900 30.77400 1.000 112.14544 205 SER B CA 1
ATOM 3253 C C . SER B 1 206 ? -6.23400 23.39000 31.58200 1.000 111.03661 205 SER B C 1
ATOM 3254 O O . SER B 1 206 ? -5.16400 23.99000 31.50100 1.000 110.78734 205 SER B O 1
ATOM 3257 N N . THR B 1 207 ? -6.40700 22.33800 32.36800 1.000 92.02913 206 THR B N 1
ATOM 3258 C CA . THR B 1 207 ? -5.32200 21.87300 33.21800 1.000 90.89706 206 THR B CA 1
ATOM 3259 C C . THR B 1 207 ? -4.77000 20.53000 32.77700 1.000 90.00027 206 THR B C 1
ATOM 3260 O O . THR B 1 207 ? -3.54800 20.35300 32.73100 1.000 89.39442 206 THR B O 1
ATOM 3264 N N . ILE B 1 208 ? -5.63900 19.57700 32.45600 1.000 75.98316 207 ILE B N 1
ATOM 3265 C CA . ILE B 1 208 ? -5.21500 18.24200 32.07500 1.000 74.47771 207 ILE B CA 1
ATOM 3266 C C . ILE B 1 208 ? -5.52900 18.04700 30.60200 1.000 74.58871 207 ILE B C 1
ATOM 3267 O O . ILE B 1 208 ? -6.69400 18.10600 30.18400 1.000 75.27868 207 ILE B O 1
ATOM 3272 N N . GLU B 1 209 ? -4.48500 17.80200 29.82800 1.000 84.41736 208 GLU B N 1
ATOM 3273 C CA . GLU B 1 209 ? -4.57100 17.46700 28.42000 1.000 84.01019 208 GLU B CA 1
ATOM 3274 C C . GLU B 1 209 ? -4.43900 15.95600 28.27800 1.000 82.57248 208 GLU B C 1
ATOM 3275 O O . GLU B 1 209 ? -3.51600 15.35900 28.83700 1.000 81.76609 208 GLU B O 1
ATOM 3281 N N . THR B 1 210 ? -5.35700 15.34000 27.54900 1.000 63.48859 209 THR B N 1
ATOM 3282 C CA . THR B 1 210 ? -5.29100 13.91500 27.26400 1.000 63.00096 209 THR B CA 1
ATOM 3283 C C . THR B 1 210 ? -4.50400 13.71300 25.97800 1.000 63.00604 209 THR B C 1
ATOM 3284 O O . THR B 1 210 ? -4.71500 14.43100 24.99500 1.000 63.21281 209 THR B O 1
ATOM 3288 N N . VAL B 1 211 ? -3.58600 12.74700 25.97500 1.000 64.03682 210 VAL B N 1
ATOM 3289 C CA . VAL B 1 211 ? -2.81400 12.46900 24.77100 1.000 64.43409 210 VAL B CA 1
ATOM 3290 C C . VAL B 1 211 ? -3.01700 11.00100 24.43800 1.000 65.71680 210 VAL B C 1
ATOM 3291 O O . VAL B 1 211 ? -2.58300 10.12400 25.19100 1.000 66.31329 210 VAL B O 1
ATOM 3295 N N . ARG B 1 212 ? -3.66200 10.73600 23.29600 1.000 55.08979 211 ARG B N 1
ATOM 3296 C CA . ARG B 1 212 ? -4.20100 9.41500 22.98900 1.000 56.64198 211 ARG B CA 1
ATOM 3297 C C . ARG B 1 212 ? -3.09600 8.38200 22.86200 1.000 58.17715 211 ARG B C 1
ATOM 3298 O O . ARG B 1 212 ? -2.12800 8.59800 22.12600 1.000 58.34856 211 ARG B O 1
ATOM 3306 N N . ARG B 1 213 ? -3.29100 7.23400 23.53300 1.000 56.88658 212 ARG B N 1
ATOM 3307 C CA . ARG B 1 213 ? -2.28300 6.17800 23.64200 1.000 58.54931 212 ARG B CA 1
ATOM 3308 C C . ARG B 1 213 ? -1.07600 6.51600 24.54500 1.000 57.85314 212 ARG B C 1
ATOM 3309 O O . ARG B 1 213 ? -0.23100 5.64100 24.78200 1.000 58.84264 212 ARG B O 1
ATOM 3311 N N . ARG B 1 214 ? -0.93600 7.75200 25.03200 1.000 79.59501 213 ARG B N 1
ATOM 3312 C CA . ARG B 1 214 ? 0.21200 8.07800 25.88300 1.000 78.83309 213 ARG B CA 1
ATOM 3313 C C . ARG B 1 214 ? -0.20100 8.27500 27.33800 1.000 77.48499 213 ARG B C 1
ATOM 3314 O O . ARG B 1 214 ? 0.25200 7.53500 28.20800 1.000 77.93486 213 ARG B O 1
ATOM 3322 N N . GLY B 1 215 ? -1.08900 9.23300 27.61100 1.000 63.72215 214 GLY B N 1
ATOM 3323 C CA . GLY B 1 215 ? -1.72100 9.34500 28.90200 1.000 62.63756 214 GLY B CA 1
ATOM 3324 C C . GLY B 1 215 ? -2.18900 10.76500 29.10200 1.000 61.50122 214 GLY B C 1
ATOM 3325 O O . GLY B 1 215 ? -2.85900 11.32700 28.22400 1.000 61.72374 214 GLY B O 1
ATOM 3326 N N . TYR B 1 216 ? -1.82100 11.37200 30.23500 1.000 60.62975 215 TYR B N 1
ATOM 3327 C CA . TYR B 1 216 ? -2.29200 12.70100 30.58800 1.000 60.19718 215 TYR B CA 1
ATOM 3328 C C . TYR B 1 216 ? -1.12000 13.63600 30.82500 1.000 59.55001 215 TYR B C 1
ATOM 3329 O O . TYR B 1 216 ? -0.04400 13.20900 31.24200 1.000 58.92752 215 TYR B O 1
ATOM 3338 N N . ARG B 1 217 ? -1.33200 14.92400 30.56400 1.000 75.08783 216 ARG B N 1
ATOM 3339 C CA . ARG B 1 217 ? -0.29300 15.91900 30.80400 1.000 74.89342 216 ARG B CA 1
ATOM 3340 C C . ARG B 1 217 ? -0.88400 17.14900 31.46300 1.000 76.20967 216 ARG B C 1
ATOM 3341 O O . ARG B 1 217 ? -1.94000 17.62700 31.05700 1.000 77.43839 216 ARG B O 1
ATOM 3349 N N . PHE B 1 218 ? -0.20400 17.66900 32.47600 1.000 68.87534 217 PHE B N 1
ATOM 3350 C CA . PHE B 1 218 ? -0.67100 18.86900 33.14800 1.000 70.74652 217 PHE B CA 1
ATOM 3351 C C . PHE B 1 218 ? -0.22400 20.09100 32.37000 1.000 71.81121 217 PHE B C 1
ATOM 3352 O O . PHE B 1 218 ? 0.96900 20.28700 32.15400 1.000 70.88850 217 PHE B O 1
ATOM 3360 N N . CYS B 1 219 ? -1.17300 20.91500 31.94600 1.000 94.99254 218 CYS B N 1
ATOM 3361 C CA . CYS B 1 219 ? -0.84100 22.08100 31.13600 1.000 96.08476 218 CYS B CA 1
ATOM 3362 C C . CYS B 1 219 ? -1.56300 23.33600 31.60000 1.000 96.50285 218 CYS B C 1
ATOM 3363 O O . CYS B 1 219 ? -1.98600 24.14600 30.77900 1.000 97.17549 218 CYS B O 1
ATOM 3366 N N . PHE B 1 220 ? -1.69900 23.51200 32.90800 1.000 107.33480 219 PHE B N 1
ATOM 3367 C CA . PHE B 1 220 ? -2.43800 24.66200 33.42800 1.000 107.50482 219 PHE B CA 1
ATOM 3368 C C . PHE B 1 220 ? -1.88400 25.99300 32.94100 1.000 107.39835 219 PHE B C 1
ATOM 3369 O O . PHE B 1 220 ? -2.65200 26.89500 32.61200 1.000 108.09001 219 PHE B O 1
ATOM 3377 N N . PRO B 1 221 ? -0.55200 26.13000 32.89100 1.000 128.90712 220 PRO B N 1
ATOM 3378 C CA . PRO B 1 221 ? -0.06000 27.39200 32.34100 1.000 128.71788 220 PRO B CA 1
ATOM 3379 C C . PRO B 1 221 ? -0.73200 27.67900 31.01000 1.000 129.93221 220 PRO B C 1
ATOM 3380 O O . PRO B 1 221 ? -1.20000 28.79500 30.79800 1.000 130.43472 220 PRO B O 1
ATOM 3384 N N . LYS B 1 222 ? -0.79400 26.68400 30.13200 1.000 114.17301 221 LYS B N 1
ATOM 3385 C CA . LYS B 1 222 ? -1.45600 26.85500 28.84300 1.000 115.38165 221 LYS B CA 1
ATOM 3386 C C . LYS B 1 222 ? -1.09600 28.18700 28.19900 1.000 115.18372 221 LYS B C 1
ATOM 3387 O O . LYS B 1 222 ? -1.90300 28.77800 27.48200 1.000 116.15460 221 LYS B O 1
#